Protein AF-0000000065916036 (afdb_homodimer)

pLDDT: mean 93.56, std 9.14, range [24.64, 98.88]

Organism: Allorhizobium ampelinum (strain ATCC BAA-846 / DSM 112012 / S4) (NCBI:txid311402)

Sequence (680 aa):
MPKPHDNDHMPFPVLVGDIGGTNARFWILMDAHAAPKEFANIHTADFPTIDQAIQDCILDKSGFQPRSAILAVAGPIKDDEIPLTNCPWVIRPKAMIADLGFDDVLVVNDFEAQALAAASLGRNDREPIGPLTETSLNSRVILGPGTGLGVGGLLYTHHTWFPVPGEGGHVDIGPRSDRDWQIFPHIERIEGRISGEQILCGRGILHLYNAICAADGIEPVWTDPADVTQHALKGNDPVCVETMTLFVTYLGRIAGDMALVFMARGGVFLSGGISQKIIPLLKSPVFRAAFEDKAPHTEMMKTIPTFVAIHPQAALSGLAAYARTPSSYGVKHEGRRWQRMPKPHDNDHMPFPVLVGDIGGTNARFWILMDAHAAPKEFANIHTADFPTIDQAIQDCILDKSGFQPRSAILAVAGPIKDDEIPLTNCPWVIRPKAMIADLGFDDVLVVNDFEAQALAAASLGRNDREPIGPLTETSLNSRVILGPGTGLGVGGLLYTHHTWFPVPGEGGHVDIGPRSDRDWQIFPHIERIEGRISGEQILCGRGILHLYNAICAADGIEPVWTDPADVTQHALKGNDPVCVETMTLFVTYLGRIAGDMALVFMARGGVFLSGGISQKIIPLLKSPVFRAAFEDKAPHTEMMKTIPTFVAIHPQAALSGLAAYARTPSSYGVKHEGRRWQR

Nearest PDB structures (foldseek):
  1sz2-assembly1_A  TM=9.149E-01  e=1.677E-30  Escherichia coli
  3vpz-assembly1_A-2  TM=8.958E-01  e=1.307E-29  Pseudoalteromonas sp. AS-131
  6vzz-assembly1_A-2  TM=8.179E-01  e=2.034E-19  Balamuthia mandrillaris
  8dtc-assembly1_B  TM=8.285E-01  e=2.688E-18  Acanthamoeba castellanii
  6edi-assembly1_B  TM=7.415E-01  e=2.537E-14  Leishmania braziliensis MHOM/BR/75/M2904

Foldseek 3Di:
DPPPPCLPFFDDQEKEWEDALFKIWIWTRRALPDDTDTWDIDGLVVDQEPLVVCVVGPVVPPPDQGQEYEYAAAADQFALWTQGDNHRYIDRPVCCCVPSVHFKYFYDYNVLLLQLLVVDDDQVQKAWQDDDRAFDQAKEKEWEAEQFIAIWIWGGDPLATEIDHDDLQFAADADDDPLRVLQVVQADADVPTHGNRSQRYFVNLVSSLVSNCVSVVHDDDDDGSVVLLVCLVVVPDVSSVVSVLVNLLSVLQSQLVVCVVRVRLRAYEYEYDVCQSNVVSSNPVNSLVSNLPDPPCSVVSVNHIYIYRRHPCSSSVSVSNCSSPVVRYDDDRVSRMDGD/DPDPPCLPFFDDQEKEWEDALFKIWIWTRRALPDDTDTWDIDGLVVDQEPLVVCVVGPVVPPPDQGQEYEYAAAADQDFQWTQGDNHRYIDRPVCCCVPSVHFKYFYHYNVLLLQLLVVDDDQVQKAWQDDDRAFDQAKEKEWEAEQFIAIWIWGGDPLATEIDHDDLQFAADADDDPLRVLQVVQADADVPTHGNRSQRYFVNLVSRLVSNCVSVVHDDDDDGSVVLLVCLVVVPDVSSVVSVLVNLLSVLQSQLVVCVVRVRLRAYEYEYDVCQSNVVSSNPVNSLVSSLPDPPCSVVSVNHIYIYRRHPCSSSVSVSNCSSPVVRYDDDRVSRMDGD

Secondary structure (DSSP, 8-state):
---------PPSSEEEEEE-SSEEEEEEESSSSSPPEE---EEGGGSSSHHHHHIIIIIHHHSS--SEEEEEESS---SS-EEPTTS--EE-HHHHHHHH--SEEEEEEHHHHHHHHHHH--GGGEEESSS-----SS-EEEEEESSSEEEEEEEEETTEEEEE---GGGSB----SHHHHHHGGGS--BTTB-BGGGTSSHHHHHHHHHHHHHHHT-------HHHHHHHHHHT--HHHHHHHHHHHHHHHHHHHHHHHHHT-TTEEEE-HHHHHHTHHHHTSHHHHHHHH--TTSHHHHTTS-EEEE--TTHHHHHHHHHHH-GGGB----TTTEEE-/---------PPSSEEEEEE-SSEEEEEEESSSSSPPEE---EEGGGSSSHHHHHIIIIIHHHSS--SEEEEEESS---SS-EEPTTS--EE-HHHHHHHH--SEEEEEEHHHHHHHHHHH--GGGEEESSS-----SS-EEEEEESSSEEEEEEEEETTEEEEE---GGGSB----SHHHHHHGGGS--BTTB-BGGGTSSHHHHHHHHHHHHHHHT-------HHHHHHHHHHT--HHHHHHHHHHHHHHHHHHHHHHHHHT-TTEEEE-HHHHHHTHHHHTSHHHHHHHH--TTSHHHHTTS-EEEE--TTHHHHHHHHHHH-GGGB----TTTEEE-

InterPro domains:
  IPR003836 Glucokinase [MF_00524] (13-326)
  IPR003836 Glucokinase [PF02685] (15-324)
  IPR003836 Glucokinase [TIGR00749] (15-318)
  IPR003836 Glucokinase [cd24008] (14-322)
  IPR043129 ATPase, nucleotide binding domain [SSF53067] (13-325)
  IPR050201 Bacterial glucokinase [PTHR47690] (11-325)

Structure (mmCIF, N/CA/C/O backbone):
data_AF-0000000065916036-model_v1
#
loop_
_entity.id
_entity.type
_entity.pdbx_description
1 polymer Glucokinase
#
loop_
_atom_site.group_PDB
_atom_site.id
_atom_site.type_symbol
_atom_site.label_atom_id
_atom_site.label_alt_id
_atom_site.label_comp_id
_atom_site.label_asym_id
_atom_site.label_entity_id
_atom_site.label_seq_id
_atom_site.pdbx_PDB_ins_code
_atom_site.Cartn_x
_atom_site.Cartn_y
_atom_site.Cartn_z
_atom_site.occupancy
_atom_site.B_iso_or_equiv
_atom_site.auth_seq_id
_atom_site.auth_comp_id
_atom_site.auth_asym_id
_atom_site.auth_atom_id
_atom_site.pdbx_PDB_model_num
ATOM 1 N N . MET A 1 1 ? 31.359 4.473 4.465 1 25.22 1 MET A N 1
ATOM 2 C CA . MET A 1 1 ? 30.922 4.359 3.076 1 25.22 1 MET A CA 1
ATOM 3 C C . MET A 1 1 ? 29.734 3.412 2.955 1 25.22 1 MET A C 1
ATOM 5 O O . MET A 1 1 ? 29.766 2.293 3.473 1 25.22 1 MET A O 1
ATOM 9 N N . PRO A 1 2 ? 28.469 3.875 2.838 1 31.33 2 PRO A N 1
ATOM 10 C CA . PRO A 1 2 ? 27.469 2.803 2.785 1 31.33 2 PRO A CA 1
ATOM 11 C C . PRO A 1 2 ? 27.906 1.646 1.883 1 31.33 2 PRO A C 1
ATOM 13 O O . PRO A 1 2 ? 28.484 1.871 0.818 1 31.33 2 PRO A O 1
ATOM 16 N N . LYS A 1 3 ? 28.219 0.564 2.391 1 34.94 3 LYS A N 1
ATOM 17 C CA . LYS A 1 3 ? 28.688 -0.58 1.607 1 34.94 3 LYS A CA 1
ATOM 18 C C . LYS A 1 3 ? 27.781 -0.819 0.402 1 34.94 3 LYS A C 1
ATOM 20 O O . LYS A 1 3 ? 26.547 -0.749 0.516 1 34.94 3 LYS A O 1
ATOM 25 N N . PRO A 1 4 ? 28.188 -0.674 -0.819 1 39.06 4 PRO A N 1
ATOM 26 C CA . PRO A 1 4 ? 27.391 -1.06 -1.98 1 39.06 4 PRO A CA 1
ATOM 27 C C . PRO A 1 4 ? 26.406 -2.195 -1.674 1 39.06 4 PRO A C 1
ATOM 29 O O . PRO A 1 4 ? 26.656 -2.996 -0.769 1 39.06 4 PRO A O 1
ATOM 32 N N . HIS A 1 5 ? 25.125 -2.041 -1.834 1 44.28 5 HIS A N 1
ATOM 33 C CA . HIS A 1 5 ? 24.25 -3.211 -1.729 1 44.28 5 HIS A CA 1
ATOM 34 C C . HIS A 1 5 ? 24.984 -4.477 -2.164 1 44.28 5 HIS A C 1
ATOM 36 O O . HIS A 1 5 ? 25.328 -4.629 -3.338 1 44.28 5 HIS A O 1
ATOM 42 N N . ASP A 1 6 ? 25.844 -4.898 -1.545 1 46.94 6 ASP A N 1
ATOM 43 C CA . ASP A 1 6 ? 26.422 -6.191 -1.915 1 46.94 6 ASP A CA 1
ATOM 44 C C . ASP A 1 6 ? 25.328 -7.156 -2.381 1 46.94 6 ASP A C 1
ATOM 46 O O . ASP A 1 6 ? 24.797 -7.926 -1.581 1 46.94 6 ASP A O 1
ATOM 50 N N . ASN A 1 7 ? 24.328 -6.645 -3.09 1 53.78 7 ASN A N 1
ATOM 51 C CA . ASN A 1 7 ? 23.5 -7.656 -3.73 1 53.78 7 ASN A CA 1
ATOM 52 C C . ASN A 1 7 ? 24.344 -8.75 -4.375 1 53.78 7 ASN A C 1
ATOM 54 O O . ASN A 1 7 ? 24.609 -8.703 -5.574 1 53.78 7 ASN A O 1
ATOM 58 N N . ASP A 1 8 ? 24.938 -9.375 -3.506 1 68 8 ASP A N 1
ATOM 59 C CA . ASP A 1 8 ? 25.906 -10.383 -3.93 1 68 8 ASP A CA 1
ATOM 60 C C . ASP A 1 8 ? 25.219 -11.602 -4.531 1 68 8 ASP A C 1
ATOM 62 O O . ASP A 1 8 ? 24.188 -12.062 -4.008 1 68 8 ASP A O 1
ATOM 66 N N . HIS A 1 9 ? 25.406 -11.883 -5.738 1 85.69 9 HIS A N 1
ATOM 67 C CA . HIS A 1 9 ? 25.016 -13.094 -6.461 1 85.69 9 HIS A CA 1
ATOM 68 C C . HIS A 1 9 ? 25.156 -14.328 -5.578 1 85.69 9 HIS A C 1
ATOM 70 O O . HIS A 1 9 ? 26.125 -14.469 -4.84 1 85.69 9 HIS A O 1
ATOM 76 N N . MET A 1 10 ? 24.047 -14.984 -5.531 1 92.75 10 MET A N 1
ATOM 77 C CA . MET A 1 10 ? 24.125 -16.297 -4.898 1 92.75 10 MET A CA 1
ATOM 78 C C . MET A 1 10 ? 24.844 -17.297 -5.809 1 92.75 10 MET A C 1
ATOM 80 O O . MET A 1 10 ? 24.672 -17.266 -7.027 1 92.75 10 MET A O 1
ATOM 84 N N . PRO A 1 11 ? 25.656 -18.125 -5.207 1 95.19 11 PRO A N 1
ATOM 85 C CA . PRO A 1 11 ? 26.391 -19.078 -6.039 1 95.19 11 PRO A CA 1
ATOM 86 C C . PRO A 1 11 ? 25.469 -20.078 -6.754 1 95.19 11 PRO A C 1
ATOM 88 O O . PRO A 1 11 ? 24.516 -20.578 -6.16 1 95.19 11 PRO A O 1
ATOM 91 N N . PHE A 1 12 ? 25.734 -20.297 -7.961 1 96.31 12 PHE A N 1
ATOM 92 C CA . PHE A 1 12 ? 25.031 -21.312 -8.734 1 96.31 12 PHE A CA 1
ATOM 93 C C . PHE A 1 12 ? 25.672 -22.688 -8.547 1 96.31 12 PHE A C 1
ATOM 95 O O . PHE A 1 12 ? 26.859 -22.781 -8.242 1 96.31 12 PHE A O 1
ATOM 102 N N . PRO A 1 13 ? 25 -23.734 -8.828 1 96.88 13 PRO A N 1
ATOM 103 C CA . PRO A 1 13 ? 23.562 -23.828 -9.141 1 96.88 13 PRO A CA 1
ATOM 104 C C . PRO A 1 13 ? 22.688 -23.391 -7.977 1 96.88 13 PRO A C 1
ATOM 106 O O . PRO A 1 13 ? 23.078 -23.531 -6.816 1 96.88 13 PRO A O 1
ATOM 109 N N . VAL A 1 14 ? 21.5 -22.844 -8.289 1 97.75 14 VAL A N 1
ATOM 110 C CA . VAL A 1 14 ? 20.578 -22.359 -7.277 1 97.75 14 VAL A CA 1
ATOM 111 C C . VAL A 1 14 ? 19.297 -23.188 -7.301 1 97.75 14 VAL A C 1
ATOM 113 O O . VAL A 1 14 ? 18.688 -23.375 -8.359 1 97.75 14 VAL A O 1
ATOM 116 N N . LEU A 1 15 ? 18.953 -23.734 -6.184 1 98 15 LEU A N 1
ATOM 117 C CA . LEU A 1 15 ? 17.641 -24.344 -5.992 1 98 15 LEU A CA 1
ATOM 118 C C . LEU A 1 15 ? 16.609 -23.281 -5.633 1 98 15 LEU A C 1
ATOM 120 O O . LEU A 1 15 ? 16.766 -22.547 -4.648 1 98 15 LEU A O 1
ATOM 124 N N . VAL A 1 16 ? 15.555 -23.109 -6.457 1 97.94 16 VAL A N 1
ATOM 125 C CA . VAL A 1 16 ? 14.445 -22.219 -6.098 1 97.94 16 VAL A CA 1
ATOM 126 C C . VAL A 1 16 ? 13.219 -23.062 -5.758 1 97.94 16 VAL A C 1
ATOM 128 O O . VAL A 1 16 ? 12.938 -24.062 -6.414 1 97.94 16 VAL A O 1
ATOM 131 N N . GLY A 1 17 ? 12.586 -22.688 -4.699 1 97.62 17 GLY A N 1
ATOM 132 C CA . GLY A 1 17 ? 11.438 -23.453 -4.227 1 97.62 17 GLY A CA 1
ATOM 133 C C . GLY A 1 17 ? 10.258 -22.578 -3.848 1 97.62 17 GLY A C 1
ATOM 134 O O . GLY A 1 17 ? 10.43 -21.5 -3.289 1 97.62 17 GLY A O 1
ATOM 135 N N . ASP A 1 18 ? 9.117 -23 -4.23 1 95.81 18 ASP A N 1
ATOM 136 C CA . ASP A 1 18 ? 7.824 -22.453 -3.82 1 95.81 18 ASP A CA 1
ATOM 137 C C . ASP A 1 18 ? 7.059 -23.438 -2.949 1 95.81 18 ASP A C 1
ATOM 139 O O . ASP A 1 18 ? 6.496 -24.422 -3.457 1 95.81 18 ASP A O 1
ATOM 143 N N . ILE A 1 19 ? 7.066 -23.172 -1.655 1 94.56 19 ILE A N 1
ATOM 144 C CA . ILE A 1 19 ? 6.543 -24.125 -0.688 1 94.56 19 ILE A CA 1
ATOM 145 C C . ILE A 1 19 ? 5.215 -23.625 -0.131 1 94.56 19 ILE A C 1
ATOM 147 O O . ILE A 1 19 ? 5.18 -22.656 0.635 1 94.56 19 ILE A O 1
ATOM 151 N N . GLY A 1 20 ? 4.152 -24.266 -0.466 1 87.25 20 GLY A N 1
ATOM 152 C CA . GLY A 1 20 ? 2.83 -23.969 0.055 1 87.25 20 GLY A CA 1
ATOM 153 C C . GLY A 1 20 ? 2.385 -24.922 1.142 1 87.25 20 GLY A C 1
ATOM 154 O O . GLY A 1 20 ? 3.188 -25.703 1.654 1 87.25 20 GLY A O 1
ATOM 155 N N . GLY A 1 21 ? 1.226 -24.844 1.537 1 83 21 GLY A N 1
ATOM 156 C CA . GLY A 1 21 ? 0.685 -25.719 2.557 1 83 21 GLY A CA 1
ATOM 157 C C . GLY A 1 21 ? 0.556 -27.172 2.092 1 83 21 GLY A C 1
ATOM 158 O O . GLY A 1 21 ? 0.798 -28.094 2.861 1 83 21 GLY A O 1
ATOM 159 N N . THR A 1 22 ? 0.234 -27.359 0.822 1 83.38 22 THR A N 1
ATOM 160 C CA . THR A 1 22 ? -0.08 -28.688 0.308 1 83.38 22 THR A CA 1
ATOM 161 C C . THR A 1 22 ? 0.988 -29.156 -0.677 1 83.38 22 THR A C 1
ATOM 163 O O . THR A 1 22 ? 1.284 -30.344 -0.76 1 83.38 22 THR A O 1
ATOM 166 N N . ASN A 1 23 ? 1.45 -28.219 -1.434 1 88.75 23 ASN A N 1
ATOM 167 C CA . ASN A 1 23 ? 2.387 -28.562 -2.5 1 88.75 23 ASN A CA 1
ATOM 168 C C . ASN A 1 23 ? 3.676 -27.75 -2.391 1 88.75 23 ASN A C 1
ATOM 170 O O . ASN A 1 23 ? 3.668 -26.625 -1.892 1 88.75 23 ASN A O 1
ATOM 174 N N . ALA A 1 24 ? 4.664 -28.375 -2.812 1 94.94 24 ALA A N 1
ATOM 175 C CA . ALA A 1 24 ? 5.957 -27.719 -2.967 1 94.94 24 ALA A CA 1
ATOM 176 C C . ALA A 1 24 ? 6.531 -27.953 -4.359 1 94.94 24 ALA A C 1
ATOM 178 O O . ALA A 1 24 ? 6.426 -29.062 -4.898 1 94.94 24 ALA A O 1
ATOM 179 N N . ARG A 1 25 ? 7.027 -26.969 -4.953 1 96.38 25 ARG A N 1
ATOM 180 C CA . ARG A 1 25 ? 7.605 -27.031 -6.293 1 96.38 25 ARG A CA 1
ATOM 181 C C . ARG A 1 25 ? 9.031 -26.5 -6.301 1 96.38 25 ARG A C 1
ATOM 183 O O . ARG A 1 25 ? 9.352 -25.547 -5.578 1 96.38 25 ARG A O 1
ATOM 190 N N . PHE A 1 26 ? 9.812 -27.141 -7.16 1 97.56 26 PHE A N 1
ATOM 191 C CA . PHE A 1 26 ? 11.227 -26.766 -7.152 1 97.56 26 PHE A CA 1
ATOM 192 C C . PHE A 1 26 ? 11.773 -26.703 -8.57 1 97.56 26 PHE A C 1
ATOM 194 O O . PHE A 1 26 ? 11.344 -27.453 -9.445 1 97.56 26 PHE A O 1
ATOM 201 N N . TRP A 1 27 ? 12.688 -25.719 -8.797 1 97.44 27 TRP A N 1
ATOM 202 C CA . TRP A 1 27 ? 13.562 -25.656 -9.961 1 97.44 27 TRP A CA 1
ATOM 203 C C . TRP A 1 27 ? 15.023 -25.578 -9.547 1 97.44 27 TRP A C 1
ATOM 205 O O . TRP A 1 27 ? 15.336 -25.188 -8.422 1 97.44 27 TRP A O 1
ATOM 215 N N . ILE A 1 28 ? 15.898 -26.047 -10.398 1 97.69 28 ILE A N 1
ATOM 216 C CA . ILE A 1 28 ? 17.328 -25.766 -10.258 1 97.69 28 ILE A CA 1
ATOM 217 C C . ILE A 1 28 ? 17.797 -24.922 -11.43 1 97.69 28 ILE A C 1
ATOM 219 O O . ILE A 1 28 ? 17.469 -25.203 -12.586 1 97.69 28 ILE A O 1
ATOM 223 N N . LEU A 1 29 ? 18.422 -23.859 -11.094 1 97.56 29 LEU A N 1
ATOM 224 C CA . LEU A 1 29 ? 19.125 -23.047 -12.078 1 97.56 29 LEU A CA 1
ATOM 225 C C . LEU A 1 29 ? 20.625 -23.359 -12.078 1 97.56 29 LEU A C 1
ATOM 227 O O . LEU A 1 29 ? 21.312 -23.109 -11.086 1 97.56 29 LEU A O 1
ATOM 231 N N . MET A 1 30 ? 21.125 -23.797 -13.211 1 96.69 30 MET A N 1
ATOM 232 C CA . MET A 1 30 ? 22.531 -24.188 -13.281 1 96.69 30 MET A CA 1
ATOM 233 C C . MET A 1 30 ? 23.438 -22.969 -13.336 1 96.69 30 MET A C 1
ATOM 235 O O . MET A 1 30 ? 24.562 -23 -12.82 1 96.69 30 MET A O 1
ATOM 239 N N . ASP A 1 31 ? 23.062 -21.969 -13.977 1 95.44 31 ASP A N 1
ATOM 240 C CA . ASP A 1 31 ? 23.734 -20.672 -14.055 1 95.44 31 ASP A CA 1
ATOM 241 C C . ASP A 1 31 ? 22.75 -19.562 -14.398 1 95.44 31 ASP A C 1
ATOM 243 O O . ASP A 1 31 ? 21.531 -19.781 -14.391 1 95.44 31 ASP A O 1
ATOM 247 N N . ALA A 1 32 ? 23.25 -18.375 -14.625 1 94.44 32 ALA A N 1
ATOM 248 C CA . ALA A 1 32 ? 22.406 -17.203 -14.797 1 94.44 32 ALA A CA 1
ATOM 249 C C . ALA A 1 32 ? 21.672 -17.234 -16.141 1 94.44 32 ALA A C 1
ATOM 251 O O . ALA A 1 32 ? 20.719 -16.484 -16.359 1 94.44 32 ALA A O 1
ATOM 252 N N . HIS A 1 33 ? 22.062 -18.109 -16.984 1 94.38 33 HIS A N 1
ATOM 253 C CA . HIS A 1 33 ? 21.531 -18.078 -18.344 1 94.38 33 HIS A CA 1
ATOM 254 C C . HIS A 1 33 ? 20.812 -19.375 -18.688 1 94.38 33 HIS A C 1
ATOM 256 O O . HIS A 1 33 ? 20.109 -19.453 -19.688 1 94.38 33 HIS A O 1
ATOM 262 N N . ALA A 1 34 ? 20.938 -20.391 -17.828 1 93.56 34 ALA A N 1
ATOM 263 C CA . ALA A 1 34 ? 20.422 -21.719 -18.141 1 93.56 34 ALA A CA 1
ATOM 264 C C . ALA A 1 34 ? 18.906 -21.781 -17.938 1 93.56 34 ALA A C 1
ATOM 266 O O . ALA A 1 34 ? 18.375 -21.109 -17.047 1 93.56 34 ALA A O 1
ATOM 267 N N . ALA A 1 35 ? 18.25 -22.547 -18.781 1 95.38 35 ALA A N 1
ATOM 268 C CA . ALA A 1 35 ? 16.859 -22.891 -18.516 1 95.38 35 ALA A CA 1
ATOM 269 C C . ALA A 1 35 ? 16.719 -23.641 -17.188 1 95.38 35 ALA A C 1
ATOM 271 O O . ALA A 1 35 ? 17.578 -24.469 -16.859 1 95.38 35 ALA A O 1
ATOM 272 N N . PRO A 1 36 ? 15.695 -23.375 -16.547 1 96.06 36 PRO A N 1
ATOM 273 C CA . PRO A 1 36 ? 15.523 -24.078 -15.266 1 96.06 36 PRO A CA 1
ATOM 274 C C . PRO A 1 36 ? 15.266 -25.578 -15.438 1 96.06 36 PRO A C 1
ATOM 276 O O . PRO A 1 36 ? 14.57 -25.969 -16.375 1 96.06 36 PRO A O 1
ATOM 279 N N . LYS A 1 37 ? 15.922 -26.328 -14.656 1 96.12 37 LYS A N 1
ATOM 280 C CA . LYS A 1 37 ? 15.523 -27.734 -14.516 1 96.12 37 LYS A CA 1
ATOM 281 C C . LYS A 1 37 ? 14.32 -27.875 -13.586 1 96.12 37 LYS A C 1
ATOM 283 O O . LYS A 1 37 ? 14.398 -27.531 -12.406 1 96.12 37 LYS A O 1
ATOM 288 N N . GLU A 1 38 ? 13.273 -28.406 -14.102 1 95.44 38 GLU A N 1
ATOM 289 C CA . GLU A 1 38 ? 12.031 -28.516 -13.344 1 95.44 38 GLU A CA 1
ATOM 290 C C . GLU A 1 38 ? 11.883 -29.891 -12.711 1 95.44 38 GLU A C 1
ATOM 292 O O . GLU A 1 38 ? 12.414 -30.875 -13.227 1 95.44 38 GLU A O 1
ATOM 297 N N . PHE A 1 39 ? 11.211 -29.938 -11.648 1 96.12 39 PHE A N 1
ATOM 298 C CA . PHE A 1 39 ? 10.945 -31.188 -10.938 1 96.12 39 PHE A CA 1
ATOM 299 C C . PHE A 1 39 ? 9.445 -31.375 -10.734 1 96.12 39 PHE A C 1
ATOM 301 O O . PHE A 1 39 ? 8.664 -30.438 -10.883 1 96.12 39 PHE A O 1
ATOM 308 N N . ALA A 1 40 ? 9.102 -32.562 -10.453 1 94.5 40 ALA A N 1
ATOM 309 C CA . ALA A 1 40 ? 7.695 -32.875 -10.203 1 94.5 40 ALA A CA 1
ATOM 310 C C . ALA A 1 40 ? 7.199 -32.219 -8.93 1 94.5 40 ALA A C 1
ATOM 312 O O . ALA A 1 40 ? 7.973 -31.984 -8 1 94.5 40 ALA A O 1
ATOM 313 N N . ASN A 1 41 ? 5.973 -31.875 -8.961 1 95.19 41 ASN A N 1
ATOM 314 C CA . ASN A 1 41 ? 5.305 -31.344 -7.777 1 95.19 41 ASN A CA 1
ATOM 315 C C . ASN A 1 41 ? 5.41 -32.312 -6.602 1 95.19 41 ASN A C 1
ATOM 317 O O . ASN A 1 41 ? 5.273 -33.531 -6.773 1 95.19 41 ASN A O 1
ATOM 321 N N . ILE A 1 42 ? 5.684 -31.781 -5.465 1 95.69 42 ILE A N 1
ATOM 322 C CA . ILE A 1 42 ? 5.805 -32.594 -4.254 1 95.69 42 ILE A CA 1
ATOM 323 C C . ILE A 1 42 ? 4.613 -32.312 -3.336 1 95.69 42 ILE A C 1
ATOM 325 O O . ILE A 1 42 ? 4.289 -31.172 -3.051 1 95.69 42 ILE A O 1
ATOM 329 N N . HIS A 1 43 ? 4.023 -33.375 -2.904 1 94.75 43 HIS A N 1
ATOM 330 C CA . HIS A 1 43 ? 3.02 -33.219 -1.854 1 94.75 43 HIS A CA 1
ATOM 331 C C . HIS A 1 43 ? 3.67 -33.156 -0.478 1 94.75 43 HIS A C 1
ATOM 333 O O . HIS A 1 43 ? 4.344 -34.094 -0.05 1 94.75 43 HIS A O 1
ATOM 339 N N . THR A 1 44 ? 3.469 -32.094 0.188 1 93.75 44 THR A N 1
ATOM 340 C CA . THR A 1 44 ? 4.168 -31.828 1.443 1 93.75 44 THR A CA 1
ATOM 341 C C . THR A 1 44 ? 3.854 -32.906 2.469 1 93.75 44 THR A C 1
ATOM 343 O O . THR A 1 44 ? 4.715 -33.281 3.27 1 93.75 44 THR A O 1
ATOM 346 N N . ALA A 1 45 ? 2.662 -33.469 2.402 1 92.44 45 ALA A N 1
ATOM 347 C CA . ALA A 1 45 ? 2.217 -34.469 3.359 1 92.44 45 ALA A CA 1
ATOM 348 C C . ALA A 1 45 ? 2.986 -35.781 3.176 1 92.44 45 ALA A C 1
ATOM 350 O O . ALA A 1 45 ? 3 -36.625 4.07 1 92.44 45 ALA A O 1
ATOM 351 N N . ASP A 1 46 ? 3.568 -35.969 2.09 1 95.62 46 ASP A N 1
ATOM 352 C CA . ASP A 1 46 ? 4.246 -37.219 1.772 1 95.62 46 ASP A CA 1
ATOM 353 C C . ASP A 1 46 ? 5.609 -37.312 2.455 1 95.62 46 ASP A C 1
ATOM 355 O O . ASP A 1 46 ? 6.238 -38.344 2.477 1 95.62 46 ASP A O 1
ATOM 359 N N . PHE A 1 47 ? 6.062 -36.219 3.033 1 96.94 47 PHE A N 1
ATOM 360 C CA . PHE A 1 47 ? 7.371 -36.188 3.672 1 96.94 47 PHE A CA 1
ATOM 361 C C . PHE A 1 47 ? 7.277 -35.562 5.055 1 96.94 47 PHE A C 1
ATOM 363 O O . PHE A 1 47 ? 6.559 -34.562 5.242 1 96.94 47 PHE A O 1
ATOM 370 N N . PRO A 1 48 ? 7.961 -36.062 5.973 1 95.75 48 PRO A N 1
ATOM 371 C CA . PRO A 1 48 ? 7.918 -35.5 7.316 1 95.75 48 PRO A CA 1
ATOM 372 C C . PRO A 1 48 ? 8.586 -34.125 7.387 1 95.75 48 PRO A C 1
ATOM 374 O O . PRO A 1 48 ? 8.211 -33.281 8.227 1 95.75 48 PRO A O 1
ATOM 377 N N . THR A 1 49 ? 9.578 -33.969 6.578 1 95.94 49 THR A N 1
ATOM 378 C CA . THR A 1 49 ? 10.297 -32.688 6.598 1 95.94 49 THR A CA 1
ATOM 379 C C . THR A 1 49 ? 10.617 -32.219 5.18 1 95.94 49 THR A C 1
ATOM 381 O O . THR A 1 49 ? 10.664 -33.031 4.254 1 95.94 49 THR A O 1
ATOM 384 N N . ILE A 1 50 ? 10.859 -30.922 5.09 1 96.06 50 ILE A N 1
ATOM 385 C CA . ILE A 1 50 ? 11.25 -30.344 3.803 1 96.06 50 ILE A CA 1
ATOM 386 C C . ILE A 1 50 ? 12.625 -30.875 3.406 1 96.06 50 ILE A C 1
ATOM 388 O O . ILE A 1 50 ? 12.898 -31.094 2.223 1 96.06 50 ILE A O 1
ATOM 392 N N . ASP A 1 51 ? 13.547 -31.094 4.32 1 96.38 51 ASP A N 1
ATOM 393 C CA . ASP A 1 51 ? 14.883 -31.609 4.039 1 96.38 51 ASP A CA 1
ATOM 394 C C . ASP A 1 51 ? 14.82 -32.969 3.346 1 96.38 51 ASP A C 1
ATOM 396 O O . ASP A 1 51 ? 15.523 -33.188 2.354 1 96.38 51 ASP A O 1
ATOM 400 N N . GLN A 1 52 ? 14.031 -33.75 3.898 1 96.5 52 GLN A N 1
ATOM 401 C CA . GLN A 1 52 ? 13.883 -35.094 3.309 1 96.5 52 GLN A CA 1
ATOM 402 C C . GLN A 1 52 ? 13.281 -35 1.907 1 96.5 52 GLN A C 1
ATOM 404 O O . GLN A 1 52 ? 13.688 -35.75 1.007 1 96.5 52 GLN A O 1
ATOM 409 N N . ALA A 1 53 ? 12.289 -34.125 1.772 1 96.75 53 ALA A N 1
ATOM 410 C CA . ALA A 1 53 ? 11.672 -33.938 0.461 1 96.75 53 ALA A CA 1
ATOM 411 C C . ALA A 1 53 ? 12.695 -33.469 -0.567 1 96.75 53 ALA A C 1
ATOM 413 O O . ALA A 1 53 ? 12.75 -34 -1.682 1 96.75 53 ALA A O 1
ATOM 414 N N . ILE A 1 54 ? 13.477 -32.5 -0.179 1 96.62 54 ILE A N 1
ATOM 415 C CA . ILE A 1 54 ? 14.492 -31.953 -1.079 1 96.62 54 ILE A CA 1
ATOM 416 C C . ILE A 1 54 ? 15.523 -33.031 -1.405 1 96.62 54 ILE A C 1
ATOM 418 O O . ILE A 1 54 ? 15.898 -33.219 -2.566 1 96.62 54 ILE A O 1
ATOM 422 N N . GLN A 1 55 ? 15.969 -33.781 -0.399 1 95.69 55 GLN A N 1
ATOM 423 C CA . GLN A 1 55 ? 16.953 -34.844 -0.604 1 95.69 55 GLN A CA 1
ATOM 424 C C . GLN A 1 55 ? 16.422 -35.875 -1.581 1 95.69 55 GLN A C 1
ATOM 426 O O . GLN A 1 55 ? 17.062 -36.156 -2.604 1 95.69 55 GLN A O 1
ATOM 431 N N . ASP A 1 56 ? 15.25 -36.375 -1.328 1 96.12 56 ASP A N 1
ATOM 432 C CA . ASP A 1 56 ? 14.703 -37.5 -2.047 1 96.12 56 ASP A CA 1
ATOM 433 C C . ASP A 1 56 ? 14.242 -37.094 -3.445 1 96.12 56 ASP A C 1
ATOM 435 O O . ASP A 1 56 ? 14.414 -37.875 -4.402 1 96.12 56 ASP A O 1
ATOM 439 N N . CYS A 1 57 ? 13.648 -35.938 -3.506 1 96.12 57 CYS A N 1
ATOM 440 C CA . CYS A 1 57 ? 12.938 -35.594 -4.734 1 96.12 57 CYS A CA 1
ATOM 441 C C . CYS A 1 57 ? 13.781 -34.719 -5.633 1 96.12 57 CYS A C 1
ATOM 443 O O . CYS A 1 57 ? 13.5 -34.594 -6.828 1 96.12 57 CYS A O 1
ATOM 445 N N . ILE A 1 58 ? 14.773 -34.094 -5.137 1 95.75 58 ILE A N 1
ATOM 446 C CA . ILE A 1 58 ? 15.523 -33.125 -5.93 1 95.75 58 ILE A CA 1
ATOM 447 C C . ILE A 1 58 ? 16.984 -33.562 -6.035 1 95.75 58 ILE A C 1
ATOM 449 O O . ILE A 1 58 ? 17.469 -33.875 -7.125 1 95.75 58 ILE A O 1
ATOM 453 N N . LEU A 1 59 ? 17.688 -33.656 -4.883 1 94.44 59 LEU A N 1
ATOM 454 C CA . LEU A 1 59 ? 19.125 -33.906 -4.883 1 94.44 59 LEU A CA 1
ATOM 455 C C . LEU A 1 59 ? 19.438 -35.281 -5.43 1 94.44 59 LEU A C 1
ATOM 457 O O . LEU A 1 59 ? 20.344 -35.438 -6.254 1 94.44 59 LEU A O 1
ATOM 461 N N . ASP A 1 60 ? 18.688 -36.188 -5.008 1 93.31 60 ASP A N 1
ATOM 462 C CA . ASP A 1 60 ? 18.938 -37.562 -5.43 1 93.31 60 ASP A CA 1
ATOM 463 C C . ASP A 1 60 ? 18.594 -37.75 -6.902 1 93.31 60 ASP A C 1
ATOM 465 O O . ASP A 1 60 ? 19.016 -38.719 -7.523 1 93.31 60 ASP A O 1
ATOM 469 N N . LYS A 1 61 ? 17.828 -36.812 -7.43 1 90.19 61 LYS A N 1
ATOM 470 C CA . LYS A 1 61 ? 17.344 -37 -8.797 1 90.19 61 LYS A CA 1
ATOM 471 C C . LYS A 1 61 ? 18.047 -36.031 -9.758 1 90.19 61 LYS A C 1
ATOM 473 O O . LYS A 1 61 ? 17.906 -36.156 -10.969 1 90.19 61 LYS A O 1
ATOM 478 N N . SER A 1 62 ? 18.688 -35 -9.367 1 85.44 62 SER A N 1
ATOM 479 C CA . SER A 1 62 ? 19.203 -33.906 -10.195 1 85.44 62 SER A CA 1
ATOM 480 C C . SER A 1 62 ? 20.562 -34.281 -10.797 1 85.44 62 SER A C 1
ATOM 482 O O . SER A 1 62 ? 20.859 -33.875 -11.93 1 85.44 62 SER A O 1
ATOM 484 N N . GLY A 1 63 ? 21.422 -35.062 -10.25 1 84.69 63 GLY A N 1
ATOM 485 C CA . GLY A 1 63 ? 22.797 -35.312 -10.695 1 84.69 63 GLY A CA 1
ATOM 486 C C . GLY A 1 63 ? 23.75 -34.188 -10.367 1 84.69 63 GLY A C 1
ATOM 487 O O . GLY A 1 63 ? 24.938 -34.25 -10.68 1 84.69 63 GLY A O 1
ATOM 488 N N . PHE A 1 64 ? 23.25 -33.062 -9.914 1 87.31 64 PHE A N 1
ATOM 489 C CA . PHE A 1 64 ? 24.094 -31.953 -9.484 1 87.31 64 PHE A CA 1
ATOM 490 C C . PHE A 1 64 ? 23.703 -31.484 -8.094 1 87.31 64 PHE A C 1
ATOM 492 O O . PHE A 1 64 ? 22.562 -31.703 -7.652 1 87.31 64 PHE A O 1
ATOM 499 N N . GLN A 1 65 ? 24.672 -30.906 -7.438 1 92.19 65 GLN A N 1
ATOM 500 C CA . GLN A 1 65 ? 24.469 -30.359 -6.098 1 92.19 65 GLN A CA 1
ATOM 501 C C . GLN A 1 65 ? 24.328 -28.844 -6.137 1 92.19 65 GLN A C 1
ATOM 503 O O . GLN A 1 65 ? 25.281 -28.125 -6.406 1 92.19 65 GLN A O 1
ATOM 508 N N . PRO A 1 66 ? 23.062 -28.375 -5.828 1 96.19 66 PRO A N 1
ATOM 509 C CA . PRO A 1 66 ? 22.953 -26.906 -5.734 1 96.19 66 PRO A CA 1
ATOM 510 C C . PRO A 1 66 ? 23.844 -26.328 -4.637 1 96.19 66 PRO A C 1
ATOM 512 O O . PRO A 1 66 ? 24.016 -26.938 -3.588 1 96.19 66 PRO A O 1
ATOM 515 N N . ARG A 1 67 ? 24.328 -25.125 -4.875 1 96.62 67 ARG A N 1
ATOM 516 C CA . ARG A 1 67 ? 25.156 -24.422 -3.896 1 96.62 67 ARG A CA 1
ATOM 517 C C . ARG A 1 67 ? 24.312 -23.484 -3.043 1 96.62 67 ARG A C 1
ATOM 519 O O . ARG A 1 67 ? 24.672 -23.188 -1.898 1 96.62 67 ARG A O 1
ATOM 526 N N . SER A 1 68 ? 23.25 -23 -3.611 1 97.69 68 SER A N 1
ATOM 527 C CA . SER A 1 68 ? 22.375 -22.047 -2.912 1 97.69 68 SER A CA 1
ATOM 528 C C . SER A 1 68 ? 20.906 -22.453 -3.041 1 97.69 68 SER A C 1
ATOM 530 O O . SER A 1 68 ? 20.562 -23.25 -3.9 1 97.69 68 SER A O 1
ATOM 532 N N . ALA A 1 69 ? 20.109 -21.922 -2.152 1 97.88 69 ALA A N 1
ATOM 533 C CA . ALA A 1 69 ? 18.672 -22.125 -2.217 1 97.88 69 ALA A CA 1
ATOM 534 C C . ALA A 1 69 ? 17.906 -20.844 -1.939 1 97.88 69 ALA A C 1
ATOM 536 O O . ALA A 1 69 ? 18.297 -20.062 -1.069 1 97.88 69 ALA A O 1
ATOM 537 N N . ILE A 1 70 ? 16.922 -20.562 -2.715 1 97.69 70 ILE A N 1
ATOM 538 C CA . ILE A 1 70 ? 15.938 -19.516 -2.459 1 97.69 70 ILE A CA 1
ATOM 539 C C . ILE A 1 70 ? 14.555 -20.141 -2.291 1 97.69 70 ILE A C 1
ATOM 541 O O . ILE A 1 70 ? 14 -20.719 -3.236 1 97.69 70 ILE A O 1
ATOM 545 N N . LEU A 1 71 ? 14 -20 -1.141 1 97.12 71 LEU A N 1
ATOM 546 C CA . LEU A 1 71 ? 12.758 -20.688 -0.819 1 97.12 71 LEU A CA 1
ATOM 547 C C . LEU A 1 71 ? 11.648 -19.688 -0.485 1 97.12 71 LEU A C 1
ATOM 549 O O . LEU A 1 71 ? 11.797 -18.875 0.432 1 97.12 71 LEU A O 1
ATOM 553 N N . ALA A 1 72 ? 10.594 -19.688 -1.26 1 96 72 ALA A N 1
ATOM 554 C CA . ALA A 1 72 ? 9.375 -18.953 -0.926 1 96 72 ALA A CA 1
ATOM 555 C C . ALA A 1 72 ? 8.461 -19.781 -0.023 1 96 72 ALA A C 1
ATOM 557 O O . ALA A 1 72 ? 8.109 -20.906 -0.355 1 96 72 ALA A O 1
ATOM 558 N N . VAL A 1 73 ? 8.094 -19.203 1.084 1 92.56 73 VAL A N 1
ATOM 559 C CA . VAL A 1 73 ? 7.348 -20.016 2.051 1 92.56 73 VAL A CA 1
ATOM 560 C C . VAL A 1 73 ? 6.105 -19.25 2.506 1 92.56 73 VAL A C 1
ATOM 562 O O . VAL A 1 73 ? 6.109 -18.016 2.557 1 92.56 73 VAL A O 1
ATOM 565 N N . ALA A 1 74 ? 5.09 -20.078 2.84 1 82.94 74 ALA A N 1
ATOM 566 C CA . ALA A 1 74 ? 3.879 -19.531 3.439 1 82.94 74 ALA A CA 1
ATOM 567 C C . ALA A 1 74 ? 4.062 -19.297 4.938 1 82.94 74 ALA A C 1
ATOM 569 O O . ALA A 1 74 ? 4.477 -20.203 5.664 1 82.94 74 ALA A O 1
ATOM 570 N N . GLY A 1 75 ? 4.039 -18.047 5.379 1 75.56 75 GLY A N 1
ATOM 571 C CA . GLY A 1 75 ? 4.16 -17.781 6.805 1 75.56 75 GLY A CA 1
ATOM 572 C C . GLY A 1 75 ? 5.176 -16.703 7.125 1 75.56 75 GLY A C 1
ATOM 573 O O . GLY A 1 75 ? 5.922 -16.266 6.246 1 75.56 75 GLY A O 1
ATOM 574 N N . PRO A 1 76 ? 5.207 -16.312 8.359 1 75.06 76 PRO A N 1
ATOM 575 C CA . PRO A 1 76 ? 6.145 -15.281 8.805 1 75.06 76 PRO A CA 1
ATOM 576 C C . PRO A 1 76 ? 7.582 -15.797 8.906 1 75.06 76 PRO A C 1
ATOM 578 O O . PRO A 1 76 ? 7.809 -16.938 9.305 1 75.06 76 PRO A O 1
ATOM 581 N N . ILE A 1 77 ? 8.5 -14.945 8.461 1 82.81 77 ILE A N 1
ATOM 582 C CA . ILE A 1 77 ? 9.914 -15.273 8.562 1 82.81 77 ILE A CA 1
ATOM 583 C C . ILE A 1 77 ? 10.508 -14.617 9.805 1 82.81 77 ILE A C 1
ATOM 585 O O . ILE A 1 77 ? 10.719 -13.398 9.828 1 82.81 77 ILE A O 1
ATOM 589 N N . LYS A 1 78 ? 10.781 -15.086 10.93 1 73.75 78 LYS A N 1
ATOM 590 C CA . LYS A 1 78 ? 11.188 -14.438 12.172 1 73.75 78 LYS A CA 1
ATOM 591 C C . LYS A 1 78 ? 12.57 -14.922 12.617 1 73.75 78 LYS A C 1
ATOM 593 O O . LYS A 1 78 ? 13.383 -14.125 13.094 1 73.75 78 LYS A O 1
ATOM 598 N N . ASP A 1 79 ? 12.781 -16.203 12.617 1 79.81 79 ASP A N 1
ATOM 599 C CA . ASP A 1 79 ? 13.961 -16.781 13.25 1 79.81 79 ASP A CA 1
ATOM 600 C C . ASP A 1 79 ? 14.562 -17.875 12.375 1 79.81 79 ASP A C 1
ATOM 602 O O . ASP A 1 79 ? 14.336 -17.906 11.164 1 79.81 79 ASP A O 1
ATOM 606 N N . ASP A 1 80 ? 15.523 -18.484 13.086 1 89.38 80 ASP A N 1
ATOM 607 C CA . ASP A 1 80 ? 16.234 -19.562 12.406 1 89.38 80 ASP A CA 1
ATOM 608 C C . ASP A 1 80 ? 15.32 -20.766 12.188 1 89.38 80 ASP A C 1
ATOM 610 O O . ASP A 1 80 ? 15.703 -21.719 11.516 1 89.38 80 ASP A O 1
ATOM 614 N N . GLU A 1 81 ? 14.203 -20.672 12.75 1 91.19 81 GLU A N 1
ATOM 615 C CA . GLU A 1 81 ? 13.164 -21.672 12.531 1 91.19 81 GLU A CA 1
ATOM 616 C C . GLU A 1 81 ? 11.875 -21.047 12.016 1 91.19 81 GLU A C 1
ATOM 618 O O . GLU A 1 81 ? 11.281 -20.203 12.688 1 91.19 81 GLU A O 1
ATOM 623 N N . ILE A 1 82 ? 11.445 -21.5 10.875 1 91.62 82 ILE A N 1
ATOM 624 C CA . ILE A 1 82 ? 10.312 -20.875 10.188 1 91.62 82 ILE A CA 1
ATOM 625 C C . ILE A 1 82 ? 9.203 -21.906 9.984 1 91.62 82 ILE A C 1
ATOM 627 O O . ILE A 1 82 ? 9.195 -22.625 8.984 1 91.62 82 ILE A O 1
ATOM 631 N N . PRO A 1 83 ? 8.289 -21.953 10.945 1 90.31 83 PRO A N 1
ATOM 632 C CA . PRO A 1 83 ? 7.145 -22.828 10.727 1 90.31 83 PRO A CA 1
ATOM 633 C C . PRO A 1 83 ? 6.254 -22.375 9.57 1 90.31 83 PRO A C 1
ATOM 635 O O . PRO A 1 83 ? 6.016 -21.172 9.414 1 90.31 83 PRO A O 1
ATOM 638 N N . LEU A 1 84 ? 5.84 -23.25 8.75 1 88.19 84 LEU A N 1
ATOM 639 C CA . LEU A 1 84 ? 4.969 -22.938 7.625 1 88.19 84 LEU A CA 1
ATOM 640 C C . LEU A 1 84 ? 3.508 -22.906 8.055 1 88.19 84 LEU A C 1
ATOM 642 O O . LEU A 1 84 ? 3.121 -23.609 8.992 1 88.19 84 LEU A O 1
ATOM 646 N N . THR A 1 85 ? 2.775 -22.078 7.375 1 79.31 85 THR A N 1
ATOM 647 C CA . THR A 1 85 ? 1.334 -22.047 7.598 1 79.31 85 THR A CA 1
ATOM 648 C C . THR A 1 85 ? 0.65 -23.203 6.883 1 79.31 85 THR A C 1
ATOM 650 O O . THR A 1 85 ? 0.993 -23.531 5.746 1 79.31 85 THR A O 1
ATOM 653 N N . ASN A 1 86 ? -0.234 -23.984 7.547 1 75.56 86 ASN A N 1
ATOM 654 C CA . ASN A 1 86 ? -1.043 -25.078 7.012 1 75.56 86 ASN A CA 1
ATOM 655 C C . ASN A 1 86 ? -0.174 -26.234 6.547 1 75.56 86 ASN A C 1
ATOM 657 O O . ASN A 1 86 ? -0.571 -27 5.66 1 75.56 86 ASN A O 1
ATOM 661 N N . CYS A 1 87 ? 1.029 -26.219 6.863 1 83.38 87 CYS A N 1
ATOM 662 C CA . CYS A 1 87 ? 2.014 -27.266 6.57 1 83.38 87 CYS A CA 1
ATOM 663 C C . CYS A 1 87 ? 2.848 -27.578 7.801 1 83.38 87 CYS A C 1
ATOM 665 O O . CYS A 1 87 ? 3.234 -26.688 8.547 1 83.38 87 CYS A O 1
ATOM 667 N N . PRO A 1 88 ? 3.055 -28.844 8.078 1 87.44 88 PRO A N 1
ATOM 668 C CA . PRO A 1 88 ? 3.816 -29.188 9.281 1 87.44 88 PRO A CA 1
ATOM 669 C C . PRO A 1 88 ? 5.312 -28.922 9.133 1 87.44 88 PRO A C 1
ATOM 671 O O . PRO A 1 88 ? 6.055 -29 10.109 1 87.44 88 PRO A O 1
ATOM 674 N N . TRP A 1 89 ? 5.762 -28.641 7.996 1 94.38 89 TRP A N 1
ATOM 675 C CA . TRP A 1 89 ? 7.188 -28.422 7.762 1 94.38 89 TRP A CA 1
ATOM 676 C C . TRP A 1 89 ? 7.691 -27.203 8.516 1 94.38 89 TRP A C 1
ATOM 678 O O . TRP A 1 89 ? 6.961 -26.219 8.672 1 94.38 89 TRP A O 1
ATOM 688 N N . VAL A 1 90 ? 8.859 -27.328 9.031 1 94.19 90 VAL A N 1
ATOM 689 C CA . VAL A 1 90 ? 9.625 -26.219 9.602 1 94.19 90 VAL A CA 1
ATOM 690 C C . VAL A 1 90 ? 10.906 -26.016 8.805 1 94.19 90 VAL A C 1
ATOM 692 O O . VAL A 1 90 ? 11.719 -26.938 8.664 1 94.19 90 VAL A O 1
ATOM 695 N N . ILE A 1 91 ? 11.078 -24.859 8.266 1 94.94 91 ILE A N 1
ATOM 696 C CA . ILE A 1 91 ? 12.305 -24.531 7.531 1 94.94 91 ILE A CA 1
ATOM 697 C C . ILE A 1 91 ? 13.398 -24.125 8.508 1 94.94 91 ILE A C 1
ATOM 699 O O . ILE A 1 91 ? 13.211 -23.203 9.312 1 94.94 91 ILE A O 1
ATOM 703 N N . ARG A 1 92 ? 14.484 -24.797 8.508 1 95.5 92 ARG A N 1
ATOM 704 C CA . ARG A 1 92 ? 15.672 -24.516 9.305 1 95.5 92 ARG A CA 1
ATOM 705 C C . ARG A 1 92 ? 16.891 -24.297 8.422 1 95.5 92 ARG A C 1
ATOM 707 O O . ARG A 1 92 ? 17.641 -25.234 8.133 1 95.5 92 ARG A O 1
ATOM 714 N N . PRO A 1 93 ? 17.078 -23.016 8.039 1 95.81 93 PRO A N 1
ATOM 715 C CA . PRO A 1 93 ? 18.109 -22.734 7.035 1 95.81 93 PRO A CA 1
ATOM 716 C C . PRO A 1 93 ? 19.5 -23.188 7.473 1 95.81 93 PRO A C 1
ATOM 718 O O . PRO A 1 93 ? 20.266 -23.703 6.652 1 95.81 93 PRO A O 1
ATOM 721 N N . LYS A 1 94 ? 19.844 -23.094 8.703 1 95.81 94 LYS A N 1
ATOM 722 C CA . LYS A 1 94 ? 21.141 -23.531 9.195 1 95.81 94 LYS A CA 1
ATOM 723 C C . LYS A 1 94 ? 21.297 -25.047 9.07 1 95.81 94 LYS A C 1
ATOM 725 O O . LYS A 1 94 ? 22.359 -25.531 8.719 1 95.81 94 LYS A O 1
ATOM 730 N N . ALA A 1 95 ? 20.234 -25.688 9.414 1 94.81 95 ALA A N 1
ATOM 731 C CA . ALA A 1 95 ? 20.234 -27.141 9.25 1 94.81 95 ALA A CA 1
ATOM 732 C C . ALA A 1 95 ? 20.375 -27.516 7.781 1 94.81 95 ALA A C 1
ATOM 734 O O . ALA A 1 95 ? 21.062 -28.484 7.445 1 94.81 95 ALA A O 1
ATOM 735 N N . MET A 1 96 ? 19.672 -26.812 6.938 1 94.88 96 MET A N 1
ATOM 736 C CA . MET A 1 96 ? 19.75 -27.062 5.504 1 94.88 96 MET A CA 1
ATOM 737 C C . MET A 1 96 ? 21.172 -26.906 4.992 1 94.88 96 MET A C 1
ATOM 739 O O . MET A 1 96 ? 21.641 -27.703 4.176 1 94.88 96 MET A O 1
ATOM 743 N N . ILE A 1 97 ? 21.828 -25.906 5.43 1 95.88 97 ILE A N 1
ATOM 744 C CA . ILE A 1 97 ? 23.219 -25.656 5.039 1 95.88 97 ILE A CA 1
ATOM 745 C C . ILE A 1 97 ? 24.094 -26.812 5.516 1 95.88 97 ILE A C 1
ATOM 747 O O . ILE A 1 97 ? 24.906 -27.344 4.746 1 95.88 97 ILE A O 1
ATOM 751 N N . ALA A 1 98 ? 23.922 -27.219 6.742 1 95.38 98 ALA A N 1
ATOM 752 C CA . ALA A 1 98 ? 24.75 -28.25 7.348 1 95.38 98 ALA A CA 1
ATOM 753 C C . ALA A 1 98 ? 24.453 -29.609 6.73 1 95.38 98 ALA A C 1
ATOM 755 O O . ALA A 1 98 ? 25.375 -30.391 6.449 1 95.38 98 ALA A O 1
ATOM 756 N N . ASP A 1 99 ? 23.219 -29.875 6.453 1 94.31 99 ASP A N 1
ATOM 757 C CA . ASP A 1 99 ? 22.797 -31.234 6.141 1 94.31 99 ASP A CA 1
ATOM 758 C C . ASP A 1 99 ? 22.688 -31.438 4.633 1 94.31 99 ASP A C 1
ATOM 760 O O . ASP A 1 99 ? 22.891 -32.562 4.137 1 94.31 99 ASP A O 1
ATOM 764 N N . LEU A 1 100 ? 22.266 -30.438 3.932 1 94.81 100 LEU A N 1
ATOM 765 C CA . LEU A 1 100 ? 22.016 -30.594 2.504 1 94.81 100 LEU A CA 1
ATOM 766 C C . LEU A 1 100 ? 23.156 -30 1.683 1 94.81 100 LEU A C 1
ATOM 768 O O . LEU A 1 100 ? 23.172 -30.125 0.456 1 94.81 100 LEU A O 1
ATOM 772 N N . GLY A 1 101 ? 24.047 -29.328 2.389 1 92.69 101 GLY A N 1
ATOM 773 C CA . GLY A 1 101 ? 25.266 -28.891 1.736 1 92.69 101 GLY A CA 1
ATOM 774 C C . GLY A 1 101 ? 25.141 -27.562 1.029 1 92.69 101 GLY A C 1
ATOM 775 O O . GLY A 1 101 ? 25.906 -27.25 0.118 1 92.69 101 GLY A O 1
ATOM 776 N N . PHE A 1 102 ? 24.156 -26.781 1.302 1 95.69 102 PHE A N 1
ATOM 777 C CA . PHE A 1 102 ? 24.016 -25.453 0.718 1 95.69 102 PHE A CA 1
ATOM 778 C C . PHE A 1 102 ? 25.062 -24.5 1.29 1 95.69 102 PHE A C 1
ATOM 780 O O . PHE A 1 102 ? 25.469 -24.641 2.447 1 95.69 102 PHE A O 1
ATOM 787 N N . ASP A 1 103 ? 25.516 -23.531 0.477 1 96.12 103 ASP A N 1
ATOM 788 C CA . ASP A 1 103 ? 26.391 -22.453 0.937 1 96.12 103 ASP A CA 1
ATOM 789 C C . ASP A 1 103 ? 25.594 -21.234 1.364 1 96.12 103 ASP A C 1
ATOM 791 O O . ASP A 1 103 ? 26.047 -20.438 2.186 1 96.12 103 ASP A O 1
ATOM 795 N N . ASP A 1 104 ? 24.5 -21.094 0.771 1 96.69 104 ASP A N 1
ATOM 796 C CA . ASP A 1 104 ? 23.703 -19.891 0.88 1 96.69 104 ASP A CA 1
ATOM 797 C C . ASP A 1 104 ? 22.203 -20.188 0.781 1 96.69 104 ASP A C 1
ATOM 799 O O . ASP A 1 104 ? 21.766 -20.828 -0.179 1 96.69 104 ASP A O 1
ATOM 803 N N . VAL A 1 105 ? 21.453 -19.812 1.852 1 97.06 105 VAL A N 1
ATOM 804 C CA . VAL A 1 105 ? 20.016 -20.062 1.848 1 97.06 105 VAL A CA 1
ATOM 805 C C . VAL A 1 105 ? 19.266 -18.75 2.094 1 97.06 105 VAL A C 1
ATOM 807 O O . VAL A 1 105 ? 19.516 -18.062 3.088 1 97.06 105 VAL A O 1
ATOM 810 N N . LEU A 1 106 ? 18.406 -18.359 1.169 1 96.31 106 LEU A N 1
ATOM 811 C CA . LEU A 1 106 ? 17.531 -17.203 1.3 1 96.31 106 LEU A CA 1
ATOM 812 C C . LEU A 1 106 ? 16.062 -17.641 1.378 1 96.31 106 LEU A C 1
ATOM 814 O O . LEU A 1 106 ? 15.617 -18.453 0.573 1 96.31 106 LEU A O 1
ATOM 818 N N . VAL A 1 107 ? 15.391 -17.203 2.379 1 95.56 107 VAL A N 1
ATOM 819 C CA . VAL A 1 107 ? 13.969 -17.484 2.521 1 95.56 107 VAL A CA 1
ATOM 820 C C . VAL A 1 107 ? 13.164 -16.203 2.297 1 95.56 107 VAL A C 1
ATOM 822 O O . VAL A 1 107 ? 13.5 -15.148 2.84 1 95.56 107 VAL A O 1
ATOM 825 N N . VAL A 1 108 ? 12.164 -16.297 1.442 1 93.12 108 VAL A N 1
ATOM 826 C CA . VAL A 1 108 ? 11.297 -15.148 1.173 1 93.12 108 VAL A CA 1
ATOM 827 C C . VAL A 1 108 ? 9.836 -15.547 1.405 1 93.12 108 VAL A C 1
ATOM 829 O O . VAL A 1 108 ? 9.5 -16.734 1.405 1 93.12 108 VAL A O 1
ATOM 832 N N . ASN A 1 109 ? 9.008 -14.555 1.681 1 89.62 109 ASN A N 1
ATOM 833 C CA . ASN A 1 109 ? 7.57 -14.797 1.794 1 89.62 109 ASN A CA 1
ATOM 834 C C . ASN A 1 109 ? 6.953 -15.148 0.442 1 89.62 109 ASN A C 1
ATOM 836 O O . ASN A 1 109 ? 7.391 -14.641 -0.593 1 89.62 109 ASN A O 1
ATOM 840 N N . ASP A 1 110 ? 5.926 -15.922 0.522 1 88.12 110 ASP A N 1
ATOM 841 C CA . ASP A 1 110 ? 5.273 -16.406 -0.692 1 88.12 110 ASP A CA 1
ATOM 842 C C . ASP A 1 110 ? 4.785 -15.234 -1.551 1 88.12 110 ASP A C 1
ATOM 844 O O . ASP A 1 110 ? 4.906 -15.266 -2.777 1 88.12 110 ASP A O 1
ATOM 848 N N . PHE A 1 111 ? 4.281 -14.211 -0.97 1 86.38 111 PHE A N 1
ATOM 849 C CA . PHE A 1 111 ? 3.736 -13.156 -1.821 1 86.38 111 PHE A CA 1
ATOM 850 C C . PHE A 1 111 ? 4.82 -12.164 -2.219 1 86.38 111 PHE A C 1
ATOM 852 O O . PHE A 1 111 ? 4.637 -11.375 -3.145 1 86.38 111 PHE A O 1
ATOM 859 N N . GLU A 1 112 ? 5.918 -12.188 -1.547 1 90 112 GLU A N 1
ATOM 860 C CA . GLU A 1 112 ? 7.094 -11.523 -2.105 1 90 112 GLU A CA 1
ATOM 861 C C . GLU A 1 112 ? 7.555 -12.211 -3.387 1 90 112 GLU A C 1
ATOM 863 O O . GLU A 1 112 ? 7.938 -11.539 -4.352 1 90 112 GLU A O 1
ATOM 868 N N . ALA A 1 113 ? 7.543 -13.516 -3.332 1 93.19 113 ALA A N 1
ATOM 869 C CA . ALA A 1 113 ? 7.918 -14.281 -4.52 1 93.19 113 ALA A CA 1
ATOM 870 C C . ALA A 1 113 ? 6.953 -14.008 -5.672 1 93.19 113 ALA A C 1
ATOM 872 O O . ALA A 1 113 ? 7.371 -13.898 -6.828 1 93.19 113 ALA A O 1
ATOM 873 N N . GLN A 1 114 ? 5.707 -13.93 -5.363 1 92.31 114 GLN A N 1
ATOM 874 C CA . GLN A 1 114 ? 4.711 -13.602 -6.379 1 92.31 114 GLN A CA 1
ATOM 875 C C . GLN A 1 114 ? 4.949 -12.203 -6.945 1 92.31 114 GLN A C 1
ATOM 877 O O . GLN A 1 114 ? 4.762 -11.969 -8.141 1 92.31 114 GLN A O 1
ATOM 882 N N . ALA A 1 115 ? 5.254 -11.289 -6.074 1 93.31 115 ALA A N 1
ATOM 883 C CA . ALA A 1 115 ? 5.57 -9.938 -6.531 1 93.31 115 ALA A CA 1
ATOM 884 C C . ALA A 1 115 ? 6.754 -9.945 -7.496 1 93.31 115 ALA A C 1
ATOM 886 O O . ALA A 1 115 ? 6.742 -9.242 -8.508 1 93.31 115 ALA A O 1
ATOM 887 N N . LEU A 1 116 ? 7.758 -10.742 -7.188 1 94.38 116 LEU A N 1
ATOM 888 C CA . LEU A 1 116 ? 8.906 -10.859 -8.078 1 94.38 116 LEU A CA 1
ATOM 889 C C . LEU A 1 116 ? 8.484 -11.422 -9.43 1 94.38 116 LEU A C 1
ATOM 891 O O . LEU A 1 116 ? 9.031 -11.031 -10.469 1 94.38 116 LEU A O 1
ATOM 895 N N . ALA A 1 117 ? 7.559 -12.328 -9.383 1 94.38 117 ALA A N 1
ATOM 896 C CA . ALA A 1 117 ? 7.008 -12.852 -10.625 1 94.38 117 ALA A CA 1
ATOM 897 C C . ALA A 1 117 ? 6.395 -11.742 -11.469 1 94.38 117 ALA A C 1
ATOM 899 O O . ALA A 1 117 ? 6.621 -11.68 -12.68 1 94.38 117 ALA A O 1
ATOM 900 N N . ALA A 1 118 ? 5.645 -10.883 -10.852 1 94.38 118 ALA A N 1
ATOM 901 C CA . ALA A 1 118 ? 4.969 -9.797 -11.555 1 94.38 118 ALA A CA 1
ATOM 902 C C . ALA A 1 118 ? 5.977 -8.883 -12.242 1 94.38 118 ALA A C 1
ATOM 904 O O . ALA A 1 118 ? 5.652 -8.227 -13.234 1 94.38 118 ALA A O 1
ATOM 905 N N . ALA A 1 119 ? 7.16 -8.805 -11.719 1 94.5 119 ALA A N 1
ATOM 906 C CA . ALA A 1 119 ? 8.211 -7.965 -12.297 1 94.5 119 ALA A CA 1
ATOM 907 C C . ALA A 1 119 ? 8.734 -8.562 -13.602 1 94.5 119 ALA A C 1
ATOM 909 O O . ALA A 1 119 ? 9.18 -7.84 -14.492 1 94.5 119 ALA A O 1
ATOM 910 N N . SER A 1 120 ? 8.594 -9.891 -13.742 1 90.81 120 SER A N 1
ATOM 911 C CA . SER A 1 120 ? 9.383 -10.547 -14.781 1 90.81 120 SER A CA 1
ATOM 912 C C . SER A 1 120 ? 8.492 -11.273 -15.781 1 90.81 120 SER A C 1
ATOM 914 O O . SER A 1 120 ? 8.969 -11.781 -16.797 1 90.81 120 SER A O 1
ATOM 916 N N . LEU A 1 121 ? 7.246 -11.305 -15.539 1 92.56 121 LEU A N 1
ATOM 917 C CA . LEU A 1 121 ? 6.355 -12.062 -16.422 1 92.56 121 LEU A CA 1
ATOM 918 C C . LEU A 1 121 ? 6.34 -11.461 -17.828 1 92.56 121 LEU A C 1
ATOM 920 O O . LEU A 1 121 ? 6.078 -10.266 -17.984 1 92.56 121 LEU A O 1
ATOM 924 N N . GLY A 1 122 ? 6.621 -12.281 -18.812 1 91.38 122 GLY A N 1
ATOM 925 C CA . GLY A 1 122 ? 6.555 -11.859 -20.203 1 91.38 122 GLY A CA 1
ATOM 926 C C . GLY A 1 122 ? 5.141 -11.844 -20.75 1 91.38 122 GLY A C 1
ATOM 927 O O . GLY A 1 122 ? 4.195 -12.234 -20.062 1 91.38 122 GLY A O 1
ATOM 928 N N . ARG A 1 123 ? 4.984 -11.508 -22.031 1 92.75 123 ARG A N 1
ATOM 929 C CA . ARG A 1 123 ? 3.693 -11.352 -22.688 1 92.75 123 ARG A CA 1
ATOM 930 C C . ARG A 1 123 ? 2.953 -12.68 -22.766 1 92.75 123 ARG A C 1
ATOM 932 O O . ARG A 1 123 ? 1.725 -12.719 -22.688 1 92.75 123 ARG A O 1
ATOM 939 N N . ASN A 1 124 ? 3.711 -13.727 -22.859 1 94 124 ASN A N 1
ATOM 940 C CA . ASN A 1 124 ? 3.098 -15.039 -23.031 1 94 124 ASN A CA 1
ATOM 941 C C . ASN A 1 124 ? 2.668 -15.633 -21.688 1 94 124 ASN A C 1
ATOM 943 O O . ASN A 1 124 ? 1.965 -16.641 -21.656 1 94 124 ASN A O 1
ATOM 947 N N . ASP A 1 125 ? 3.021 -14.992 -20.656 1 95.31 125 ASP A N 1
ATOM 948 C CA . ASP A 1 125 ? 2.76 -15.531 -19.328 1 95.31 125 ASP A CA 1
ATOM 949 C C . ASP A 1 125 ? 1.688 -14.719 -18.609 1 95.31 125 ASP A C 1
ATOM 951 O O . ASP A 1 125 ? 1.506 -14.867 -17.406 1 95.31 125 ASP A O 1
ATOM 955 N N . ARG A 1 126 ? 1.052 -13.852 -19.344 1 95.25 126 ARG A N 1
ATOM 956 C CA . ARG A 1 126 ? -0.002 -13.031 -18.766 1 95.25 126 ARG A CA 1
ATOM 957 C C . ARG A 1 126 ? -1.174 -12.875 -19.719 1 95.25 126 ARG A C 1
ATOM 959 O O . ARG A 1 126 ? -0.984 -12.852 -20.938 1 95.25 126 ARG A O 1
ATOM 966 N N . GLU A 1 127 ? -2.326 -12.852 -19.219 1 97.31 127 GLU A N 1
ATOM 967 C CA . GLU A 1 127 ? -3.562 -12.633 -19.953 1 97.31 127 GLU A CA 1
ATOM 968 C C . GLU A 1 127 ? -4.195 -11.289 -19.594 1 97.31 127 GLU A C 1
ATOM 970 O O . GLU A 1 127 ? -4.57 -11.07 -18.438 1 97.31 127 GLU A O 1
ATOM 975 N N . PRO A 1 128 ? -4.328 -10.383 -20.562 1 97.62 128 PRO A N 1
ATOM 976 C CA . PRO A 1 128 ? -4.883 -9.062 -20.25 1 97.62 128 PRO A CA 1
ATOM 977 C C . PRO A 1 128 ? -6.367 -9.117 -19.891 1 97.62 128 PRO A C 1
ATOM 979 O O . PRO A 1 128 ? -7.121 -9.891 -20.484 1 97.62 128 PRO A O 1
ATOM 982 N N . ILE A 1 129 ? -6.766 -8.391 -18.922 1 98.12 129 ILE A N 1
ATOM 983 C CA . ILE A 1 129 ? -8.156 -8.117 -18.578 1 98.12 129 ILE A CA 1
ATOM 984 C C . ILE A 1 129 ? -8.531 -6.715 -19.047 1 98.12 129 ILE A C 1
ATOM 986 O O . ILE A 1 129 ? -8.242 -5.73 -18.359 1 98.12 129 ILE A O 1
ATOM 990 N N . GLY A 1 130 ? -9.227 -6.586 -20.109 1 94.44 130 GLY A N 1
ATOM 991 C CA . GLY A 1 130 ? -9.531 -5.293 -20.703 1 94.44 130 GLY A CA 1
ATOM 992 C C . GLY A 1 130 ? -8.664 -4.973 -21.906 1 94.44 130 GLY A C 1
ATOM 993 O O . GLY A 1 130 ? -7.953 -5.84 -22.406 1 94.44 130 GLY A O 1
ATOM 994 N N . PRO A 1 131 ? -8.656 -3.727 -22.312 1 91.62 131 PRO A N 1
ATOM 995 C CA . PRO A 1 131 ? -8.062 -3.391 -23.609 1 91.62 131 PRO A CA 1
ATOM 996 C C . PRO A 1 131 ? -6.562 -3.117 -23.516 1 91.62 131 PRO A C 1
ATOM 998 O O . PRO A 1 131 ? -5.871 -3.113 -24.547 1 91.62 131 PRO A O 1
ATOM 1001 N N . LEU A 1 132 ? -6.051 -2.854 -22.406 1 92.88 132 LEU A N 1
ATOM 1002 C CA . LEU A 1 132 ? -4.633 -2.535 -22.25 1 92.88 132 LEU A CA 1
ATOM 1003 C C . LEU A 1 132 ? -3.801 -3.807 -22.156 1 92.88 132 LEU A C 1
ATOM 1005 O O . LEU A 1 132 ? -3.941 -4.57 -21.188 1 92.88 132 LEU A O 1
ATOM 1009 N N . THR A 1 133 ? -2.865 -3.934 -23.062 1 93.31 133 THR A N 1
ATOM 1010 C CA . THR A 1 133 ? -2.189 -5.223 -23.156 1 93.31 133 THR A CA 1
ATOM 1011 C C . THR A 1 133 ? -0.702 -5.078 -22.859 1 93.31 133 THR A C 1
ATOM 1013 O O . THR A 1 133 ? 0.046 -6.059 -22.906 1 93.31 133 THR A O 1
ATOM 1016 N N . GLU A 1 134 ? -0.27 -3.875 -22.531 1 94.44 134 GLU A N 1
ATOM 1017 C CA . GLU A 1 134 ? 1.147 -3.652 -22.266 1 94.44 134 GLU A CA 1
ATOM 1018 C C . GLU A 1 134 ? 1.355 -2.998 -20.906 1 94.44 134 GLU A C 1
ATOM 1020 O O . GLU A 1 134 ? 0.491 -2.262 -20.422 1 94.44 134 GLU A O 1
ATOM 1025 N N . THR A 1 135 ? 2.473 -3.32 -20.359 1 92.19 135 THR A N 1
ATOM 1026 C CA . THR A 1 135 ? 2.863 -2.707 -19.094 1 92.19 135 THR A CA 1
ATOM 1027 C C . THR A 1 135 ? 3.973 -1.682 -19.297 1 92.19 135 THR A C 1
ATOM 1029 O O . THR A 1 135 ? 4.645 -1.692 -20.344 1 92.19 135 THR A O 1
ATOM 1032 N N . SER A 1 136 ? 4.039 -0.774 -18.406 1 91 136 SER A N 1
ATOM 1033 C CA . SER A 1 136 ? 5.164 0.151 -18.344 1 91 136 SER A CA 1
ATOM 1034 C C . SER A 1 136 ? 6.082 -0.176 -17.172 1 91 136 SER A C 1
ATOM 1036 O O . SER A 1 136 ? 5.734 -0.99 -16.312 1 91 136 SER A O 1
ATOM 1038 N N . LEU A 1 137 ? 7.281 0.363 -17.219 1 92.06 137 LEU A N 1
ATOM 1039 C CA . LEU A 1 137 ? 8.211 0.215 -16.094 1 92.06 137 LEU A CA 1
ATOM 1040 C C . LEU A 1 137 ? 7.844 1.162 -14.961 1 92.06 137 LEU A C 1
ATOM 1042 O O . LEU A 1 137 ? 8.406 2.256 -14.852 1 92.06 137 LEU A O 1
ATOM 1046 N N . ASN A 1 138 ? 6.918 0.755 -14.227 1 94 138 ASN A N 1
ATOM 1047 C CA . ASN A 1 138 ? 6.414 1.45 -13.047 1 94 138 ASN A CA 1
ATOM 1048 C C . ASN A 1 138 ? 5.98 0.47 -11.961 1 94 138 ASN A C 1
ATOM 1050 O O . ASN A 1 138 ? 6.023 -0.745 -12.156 1 94 138 ASN A O 1
ATOM 1054 N N . SER A 1 139 ? 5.605 1.011 -10.867 1 95.81 139 SER A N 1
ATOM 1055 C CA . SER A 1 139 ? 5.203 0.181 -9.734 1 95.81 139 SER A CA 1
ATOM 1056 C C . SER A 1 139 ? 4 -0.688 -10.094 1 95.81 139 SER A C 1
ATOM 1058 O O . SER A 1 139 ? 3.195 -0.322 -10.953 1 95.81 139 SER A O 1
ATOM 1060 N N . ARG A 1 140 ? 3.928 -1.84 -9.461 1 97.5 140 ARG A N 1
ATOM 1061 C CA . ARG A 1 140 ? 2.908 -2.842 -9.75 1 97.5 140 ARG A CA 1
ATOM 1062 C C . ARG A 1 140 ? 2.309 -3.404 -8.461 1 97.5 140 ARG A C 1
ATOM 1064 O O . ARG A 1 140 ? 2.828 -3.158 -7.371 1 97.5 140 ARG A O 1
ATOM 1071 N N . VAL A 1 141 ? 1.173 -4.078 -8.617 1 97.25 141 VAL A N 1
ATOM 1072 C CA . VAL A 1 141 ? 0.542 -4.805 -7.523 1 97.25 141 VAL A CA 1
ATOM 1073 C C . VAL A 1 141 ? 0.136 -6.199 -7.992 1 97.25 141 VAL A C 1
ATOM 1075 O O . VAL A 1 141 ? -0.134 -6.41 -9.172 1 97.25 141 VAL A O 1
ATOM 1078 N N . ILE A 1 142 ? 0.229 -7.109 -7.074 1 97 142 ILE A N 1
ATOM 1079 C CA . ILE A 1 142 ? -0.207 -8.469 -7.359 1 97 142 ILE A CA 1
ATOM 1080 C C . ILE A 1 142 ? -1.203 -8.93 -6.297 1 97 142 ILE A C 1
ATOM 1082 O O . ILE A 1 142 ? -1.035 -8.633 -5.109 1 97 142 ILE A O 1
ATOM 1086 N N . LEU A 1 143 ? -2.289 -9.445 -6.703 1 97.25 143 LEU A N 1
ATOM 1087 C CA . LEU A 1 143 ? -3.285 -10.086 -5.852 1 97.25 143 LEU A CA 1
ATOM 1088 C C . LEU A 1 143 ? -3.463 -11.547 -6.234 1 97.25 143 LEU A C 1
ATOM 1090 O O . LEU A 1 143 ? -3.469 -11.891 -7.418 1 97.25 143 LEU A O 1
ATOM 1094 N N . GLY A 1 144 ? -3.578 -12.383 -5.25 1 94.81 144 GLY A N 1
ATOM 1095 C CA . GLY A 1 144 ? -3.713 -13.805 -5.543 1 94.81 144 GLY A CA 1
ATOM 1096 C C . GLY A 1 144 ? -4.77 -14.492 -4.695 1 94.81 144 GLY A C 1
ATOM 1097 O O . GLY A 1 144 ? -4.461 -15.031 -3.631 1 94.81 144 GLY A O 1
ATOM 1098 N N . PRO A 1 145 ? -6.035 -14.469 -5.176 1 95.06 145 PRO A N 1
ATOM 1099 C CA . PRO A 1 145 ? -7.051 -15.266 -4.484 1 95.06 145 PRO A CA 1
ATOM 1100 C C . PRO A 1 145 ? -6.82 -16.766 -4.629 1 95.06 145 PRO A C 1
ATOM 1102 O O . PRO A 1 145 ? -6.652 -17.266 -5.746 1 95.06 145 PRO A O 1
ATOM 1105 N N . GLY A 1 146 ? -6.73 -17.5 -3.611 1 90.31 146 GLY A N 1
ATOM 1106 C CA . GLY A 1 146 ? -6.578 -18.938 -3.488 1 90.31 146 GLY A CA 1
ATOM 1107 C C . GLY A 1 146 ? -7.141 -19.5 -2.191 1 90.31 146 GLY A C 1
ATOM 1108 O O . GLY A 1 146 ? -8.305 -19.266 -1.863 1 90.31 146 GLY A O 1
ATOM 1109 N N . THR A 1 147 ? -6.195 -20.156 -1.425 1 85.31 147 THR A N 1
ATOM 1110 C CA . THR A 1 147 ? -6.609 -20.531 -0.078 1 85.31 147 THR A CA 1
ATOM 1111 C C . THR A 1 147 ? -6.906 -19.297 0.761 1 85.31 147 THR A C 1
ATOM 1113 O O . THR A 1 147 ? -7.852 -19.281 1.552 1 85.31 147 THR A O 1
ATOM 1116 N N . GLY A 1 148 ? -6.168 -18.375 0.64 1 90.12 148 GLY A N 1
ATOM 1117 C CA . GLY A 1 148 ? -6.379 -17.031 1.152 1 90.12 148 GLY A CA 1
ATOM 1118 C C . GLY A 1 148 ? -6.254 -15.961 0.086 1 90.12 148 GLY A C 1
ATOM 1119 O O . GLY A 1 148 ? -6.332 -16.25 -1.108 1 90.12 148 GLY A O 1
ATOM 1120 N N . LEU A 1 149 ? -6.238 -14.781 0.499 1 94 149 LEU A N 1
ATOM 1121 C CA . LEU A 1 149 ? -6.004 -13.672 -0.418 1 94 149 LEU A CA 1
ATOM 1122 C C . LEU A 1 149 ? -4.656 -13.016 -0.145 1 94 149 LEU A C 1
ATOM 1124 O O . LEU A 1 149 ? -4.516 -12.258 0.818 1 94 149 LEU A O 1
ATOM 1128 N N . GLY A 1 150 ? -3.697 -13.305 -0.958 1 92.56 150 GLY A N 1
ATOM 1129 C CA . GLY A 1 150 ? -2.41 -12.633 -0.87 1 92.56 150 GLY A CA 1
ATOM 1130 C C . GLY A 1 150 ? -2.359 -11.336 -1.657 1 92.56 150 GLY A C 1
ATOM 1131 O O . GLY A 1 150 ? -2.945 -11.234 -2.736 1 92.56 150 GLY A O 1
ATOM 1132 N N . VAL A 1 151 ? -1.744 -10.383 -1.088 1 94.12 151 VAL A N 1
ATOM 1133 C CA . VAL A 1 151 ? -1.535 -9.102 -1.756 1 94.12 151 VAL A CA 1
ATOM 1134 C C . VAL A 1 151 ? -0.086 -8.656 -1.578 1 94.12 151 VAL A C 1
ATOM 1136 O O . VAL A 1 151 ? 0.478 -8.773 -0.488 1 94.12 151 VAL A O 1
ATOM 1139 N N . GLY A 1 152 ? 0.535 -8.211 -2.637 1 93.12 152 GLY A N 1
ATOM 1140 C CA . GLY A 1 152 ? 1.89 -7.688 -2.602 1 93.12 152 GLY A CA 1
ATOM 1141 C C . GLY A 1 152 ? 2.094 -6.5 -3.525 1 93.12 152 GLY A C 1
ATOM 1142 O O . GLY A 1 152 ? 1.506 -6.441 -4.605 1 93.12 152 GLY A O 1
ATOM 1143 N N . GLY A 1 153 ? 2.854 -5.578 -3.047 1 94.69 153 GLY A N 1
ATOM 1144 C CA . GLY A 1 153 ? 3.264 -4.465 -3.885 1 94.69 153 GLY A CA 1
ATOM 1145 C C . GLY A 1 153 ? 4.656 -4.625 -4.457 1 94.69 153 GLY A C 1
ATOM 1146 O O . GLY A 1 153 ? 5.445 -5.441 -3.971 1 94.69 153 GLY A O 1
ATOM 1147 N N . LEU A 1 154 ? 4.891 -3.932 -5.527 1 96.19 154 LEU A N 1
ATOM 1148 C CA . LEU A 1 154 ? 6.195 -3.836 -6.168 1 96.19 154 LEU A CA 1
ATOM 1149 C C . LEU A 1 154 ? 6.516 -2.393 -6.539 1 96.19 154 LEU A C 1
ATOM 1151 O O . LEU A 1 154 ? 5.953 -1.855 -7.496 1 96.19 154 LEU A O 1
ATOM 1155 N N . LEU A 1 155 ? 7.41 -1.854 -5.836 1 95.06 155 LEU A N 1
ATOM 1156 C CA . LEU A 1 155 ? 7.863 -0.502 -6.145 1 95.06 155 LEU A CA 1
ATOM 1157 C C . LEU A 1 155 ? 8.945 -0.523 -7.219 1 95.06 155 LEU A C 1
ATOM 1159 O O . LEU A 1 155 ? 9.844 -1.366 -7.188 1 95.06 155 LEU A O 1
ATOM 1163 N N . TYR A 1 156 ? 8.797 0.286 -8.164 1 94.56 156 TYR A N 1
ATOM 1164 C CA . TYR A 1 156 ? 9.844 0.455 -9.164 1 94.56 156 TYR A CA 1
ATOM 1165 C C . TYR A 1 156 ? 10.492 1.83 -9.047 1 94.56 156 TYR A C 1
ATOM 1167 O O . TYR A 1 156 ? 9.836 2.852 -9.281 1 94.56 156 TYR A O 1
ATOM 1175 N N . THR A 1 157 ? 11.695 1.815 -8.641 1 90.56 157 THR A N 1
ATOM 1176 C CA . THR A 1 157 ? 12.469 3.043 -8.516 1 90.56 157 THR A CA 1
ATOM 1177 C C . THR A 1 157 ? 13.961 2.764 -8.719 1 90.56 157 THR A C 1
ATOM 1179 O O . THR A 1 157 ? 14.43 1.657 -8.453 1 90.56 157 THR A O 1
ATOM 1182 N N . HIS A 1 158 ? 14.703 3.693 -9.336 1 88.69 158 HIS A N 1
ATOM 1183 C CA . HIS A 1 158 ? 16.125 3.57 -9.602 1 88.69 158 HIS A CA 1
ATOM 1184 C C . HIS A 1 158 ? 16.438 2.309 -10.398 1 88.69 158 HIS A C 1
ATOM 1186 O O . HIS A 1 158 ? 17.359 1.563 -10.062 1 88.69 158 HIS A O 1
ATOM 1192 N N . HIS A 1 159 ? 15.57 1.984 -11.273 1 90.88 159 HIS A N 1
ATOM 1193 C CA . HIS A 1 159 ? 15.703 0.853 -12.188 1 90.88 159 HIS A CA 1
ATOM 1194 C C . HIS A 1 159 ? 15.766 -0.465 -11.422 1 90.88 159 HIS A C 1
ATOM 1196 O O . HIS A 1 159 ? 16.469 -1.391 -11.828 1 90.88 159 HIS A O 1
ATOM 1202 N N . THR A 1 160 ? 15.18 -0.454 -10.297 1 94.31 160 THR A N 1
ATOM 1203 C CA . THR A 1 160 ? 15.156 -1.628 -9.43 1 94.31 160 THR A CA 1
ATOM 1204 C C . THR A 1 160 ? 13.742 -1.911 -8.93 1 94.31 160 THR A C 1
ATOM 1206 O O . THR A 1 160 ? 12.992 -0.984 -8.617 1 94.31 160 THR A O 1
ATOM 1209 N N . TRP A 1 161 ? 13.422 -3.209 -8.906 1 95.75 161 TRP A N 1
ATOM 1210 C CA . TRP A 1 161 ? 12.156 -3.662 -8.344 1 95.75 161 TRP A CA 1
ATOM 1211 C C . TRP A 1 161 ? 12.289 -3.939 -6.855 1 95.75 161 TRP A C 1
ATOM 1213 O O . TRP A 1 161 ? 13.156 -4.711 -6.434 1 95.75 161 TRP A O 1
ATOM 1223 N N . PHE A 1 162 ? 11.477 -3.303 -6.051 1 95.06 162 PHE A N 1
ATOM 1224 C CA . PHE A 1 162 ? 11.453 -3.547 -4.613 1 95.06 162 PHE A CA 1
ATOM 1225 C C . PHE A 1 162 ? 10.133 -4.18 -4.188 1 95.06 162 PHE A C 1
ATOM 1227 O O . PHE A 1 162 ? 9.102 -3.51 -4.16 1 95.06 162 PHE A O 1
ATOM 1234 N N . PRO A 1 163 ? 10.148 -5.457 -3.846 1 94.75 163 PRO A N 1
ATOM 1235 C CA . PRO A 1 163 ? 8.914 -6.047 -3.33 1 94.75 163 PRO A CA 1
ATOM 1236 C C . PRO A 1 163 ? 8.484 -5.449 -1.992 1 94.75 163 PRO A C 1
ATOM 1238 O O . PRO A 1 163 ? 9.328 -5.16 -1.143 1 94.75 163 PRO A O 1
ATOM 1241 N N . VAL A 1 164 ? 7.258 -5.176 -1.873 1 91.56 164 VAL A N 1
ATOM 1242 C CA . VAL A 1 164 ? 6.668 -4.691 -0.629 1 91.56 164 VAL A CA 1
ATOM 1243 C C . VAL A 1 164 ? 5.785 -5.777 -0.018 1 91.56 164 VAL A C 1
ATOM 1245 O O . VAL A 1 164 ? 4.656 -5.992 -0.463 1 91.56 164 VAL A O 1
ATOM 1248 N N . PRO A 1 165 ? 6.359 -6.383 1.009 1 83.12 165 PRO A N 1
ATOM 1249 C CA . PRO A 1 165 ? 5.539 -7.406 1.658 1 83.12 165 PRO A CA 1
ATOM 1250 C C . PRO A 1 165 ? 4.34 -6.82 2.402 1 83.12 165 PRO A C 1
ATOM 1252 O O . PRO A 1 165 ? 4.395 -5.68 2.867 1 83.12 165 PRO A O 1
ATOM 1255 N N . GLY A 1 166 ? 3.318 -7.52 2.428 1 87.5 166 GLY A N 1
ATOM 1256 C CA . GLY A 1 166 ? 2.189 -7.008 3.191 1 87.5 166 GLY A CA 1
ATOM 1257 C C . GLY A 1 166 ? 1.098 -8.039 3.404 1 87.5 166 GLY A C 1
ATOM 1258 O O . GLY A 1 166 ? 1.271 -9.211 3.07 1 87.5 166 GLY A O 1
ATOM 1259 N N . GLU A 1 167 ? 0.089 -7.602 4.102 1 92.88 167 GLU A N 1
ATOM 1260 C CA . GLU A 1 167 ? -1.108 -8.383 4.398 1 92.88 167 GLU A CA 1
ATOM 1261 C C . GLU A 1 167 ? -2.367 -7.664 3.924 1 92.88 167 GLU A C 1
ATOM 1263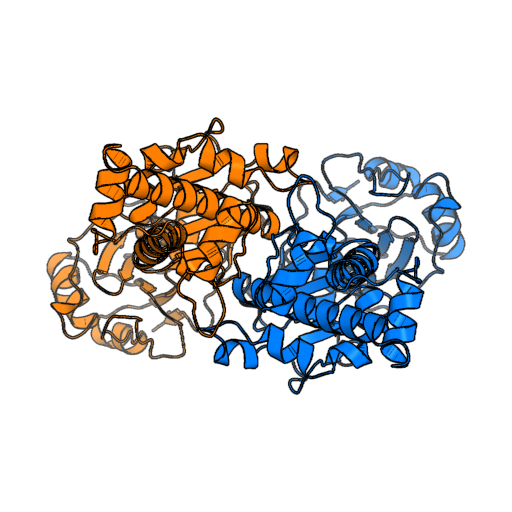 O O . GLU A 1 167 ? -3.373 -7.621 4.637 1 92.88 167 GLU A O 1
ATOM 1268 N N . GLY A 1 168 ? -2.234 -7.141 2.715 1 94.81 168 GLY A N 1
ATOM 1269 C CA . GLY A 1 168 ? -3.314 -6.344 2.156 1 94.81 168 GLY A CA 1
ATOM 1270 C C . GLY A 1 168 ? -4.586 -7.141 1.921 1 94.81 168 GLY A C 1
ATOM 1271 O O . GLY A 1 168 ? -5.656 -6.566 1.728 1 94.81 168 GLY A O 1
ATOM 1272 N N . GLY A 1 169 ? -4.484 -8.43 1.95 1 96 169 GLY A N 1
ATOM 1273 C CA . GLY A 1 169 ? -5.66 -9.266 1.783 1 96 169 GLY A CA 1
ATOM 1274 C C . GLY A 1 169 ? -6.629 -9.172 2.945 1 96 169 GLY A C 1
ATOM 1275 O O . GLY A 1 169 ? -7.785 -9.586 2.832 1 96 169 GLY A O 1
ATOM 1276 N N . HIS A 1 170 ? -6.215 -8.531 3.984 1 96.88 170 HIS A N 1
ATOM 1277 C CA . HIS A 1 170 ? -7.012 -8.484 5.203 1 96.88 170 HIS A CA 1
ATOM 1278 C C . HIS A 1 170 ? -7.562 -7.086 5.457 1 96.88 170 HIS A C 1
ATOM 1280 O O . HIS A 1 170 ? -8.047 -6.793 6.551 1 96.88 170 HIS A O 1
ATOM 1286 N N . VAL A 1 171 ? -7.52 -6.23 4.473 1 97.75 171 VAL A N 1
ATOM 1287 C CA . VAL A 1 171 ? -8.148 -4.922 4.609 1 97.75 171 VAL A CA 1
ATOM 1288 C C . VAL A 1 171 ? -9.664 -5.078 4.645 1 97.75 171 VAL A C 1
ATOM 1290 O O . VAL A 1 171 ? -10.203 -6.086 4.18 1 97.75 171 VAL A O 1
ATOM 1293 N N . ASP A 1 172 ? -10.305 -4.07 5.113 1 97.25 172 ASP A N 1
ATOM 1294 C CA . ASP A 1 172 ? -11.758 -4.086 5.227 1 97.25 172 ASP A CA 1
ATOM 1295 C C . ASP A 1 172 ? -12.414 -3.951 3.855 1 97.25 172 ASP A C 1
ATOM 1297 O O . ASP A 1 172 ? -11.883 -3.283 2.967 1 97.25 172 ASP A O 1
ATOM 1301 N N . ILE A 1 173 ? -13.5 -4.617 3.719 1 97.19 173 ILE A N 1
ATOM 1302 C CA . ILE A 1 173 ? -14.367 -4.41 2.566 1 97.19 173 ILE A CA 1
ATOM 1303 C C . ILE A 1 173 ? -15.812 -4.242 3.033 1 97.19 173 ILE A C 1
ATOM 1305 O O . ILE A 1 173 ? -16.266 -4.93 3.953 1 97.19 173 ILE A O 1
ATOM 1309 N N . GLY A 1 174 ? -16.531 -3.25 2.516 1 96.06 174 GLY A N 1
ATOM 1310 C CA . GLY A 1 174 ? -17.906 -2.979 2.891 1 96.06 174 GLY A CA 1
ATOM 1311 C C . GLY A 1 174 ? -18.844 -2.869 1.7 1 96.06 174 GLY A C 1
ATOM 1312 O O . GLY A 1 174 ? -18.391 -2.908 0.551 1 96.06 174 GLY A O 1
ATOM 1313 N N . PRO A 1 175 ? -20.094 -2.721 1.987 1 96.75 175 PRO A N 1
ATOM 1314 C CA . PRO A 1 175 ? -21.109 -2.631 0.927 1 96.75 175 PRO A CA 1
ATOM 1315 C C . PRO A 1 175 ? -21.031 -1.317 0.152 1 96.75 175 PRO A C 1
ATOM 1317 O O . PRO A 1 175 ? -20.562 -0.309 0.684 1 96.75 175 PRO A O 1
ATOM 1320 N N . ARG A 1 176 ? -21.453 -1.355 -1.101 1 95.19 176 ARG A N 1
ATOM 1321 C CA . ARG A 1 176 ? -21.531 -0.142 -1.907 1 95.19 176 ARG A CA 1
ATOM 1322 C C . ARG A 1 176 ? -22.891 -0.034 -2.586 1 95.19 176 ARG A C 1
ATOM 1324 O O . ARG A 1 176 ? -23.562 0.993 -2.48 1 95.19 176 ARG A O 1
ATOM 1331 N N . SER A 1 177 ? -23.266 -1.102 -3.238 1 95.5 177 SER A N 1
ATOM 1332 C CA . SER A 1 177 ? -24.531 -1.103 -3.963 1 95.5 177 SER A CA 1
ATOM 1333 C C . SER A 1 177 ? -25.688 -1.467 -3.047 1 95.5 177 SER A C 1
ATOM 1335 O O . SER A 1 177 ? -25.484 -1.968 -1.94 1 95.5 177 SER A O 1
ATOM 1337 N N . ASP A 1 178 ? -26.891 -1.23 -3.541 1 96.06 178 ASP A N 1
ATOM 1338 C CA . ASP A 1 178 ? -28.078 -1.645 -2.799 1 96.06 178 ASP A CA 1
ATOM 1339 C C . ASP A 1 178 ? -28.062 -3.15 -2.543 1 96.06 178 ASP A C 1
ATOM 1341 O O . ASP A 1 178 ? -28.469 -3.605 -1.47 1 96.06 178 ASP A O 1
ATOM 1345 N N . ARG A 1 179 ? -27.641 -3.832 -3.508 1 97.94 179 ARG A N 1
ATOM 1346 C CA . ARG A 1 179 ? -27.547 -5.281 -3.361 1 97.94 179 ARG A CA 1
ATOM 1347 C C . ARG A 1 179 ? -26.547 -5.668 -2.285 1 97.94 179 ARG A C 1
ATOM 1349 O O . ARG A 1 179 ? -26.781 -6.59 -1.502 1 97.94 179 ARG A O 1
ATOM 1356 N N . ASP A 1 180 ? -25.422 -4.969 -2.221 1 97.62 180 ASP A N 1
ATOM 1357 C CA . ASP A 1 180 ? -24.438 -5.195 -1.168 1 97.62 180 ASP A CA 1
ATOM 1358 C C . ASP A 1 180 ? -25.062 -5.031 0.215 1 97.62 180 ASP A C 1
ATOM 1360 O O . ASP A 1 180 ? -24.844 -5.852 1.107 1 97.62 180 ASP A O 1
ATOM 1364 N N . TRP A 1 181 ? -25.859 -4.023 0.324 1 96.5 181 TRP A N 1
ATOM 1365 C CA . TRP A 1 181 ? -26.469 -3.711 1.616 1 96.5 181 TRP A CA 1
ATOM 1366 C C . TRP A 1 181 ? -27.391 -4.832 2.068 1 96.5 181 TRP A C 1
ATOM 1368 O O . TRP A 1 181 ? -27.594 -5.039 3.268 1 96.5 181 TRP A O 1
ATOM 1378 N N . GLN A 1 182 ? -27.922 -5.543 1.114 1 97.81 182 GLN A N 1
ATOM 1379 C CA . GLN A 1 182 ? -28.797 -6.668 1.427 1 97.81 182 GLN A CA 1
ATOM 1380 C C . GLN A 1 182 ? -27.984 -7.906 1.804 1 97.81 182 GLN A C 1
ATOM 1382 O O . GLN A 1 182 ? -28.391 -8.688 2.666 1 97.81 182 GLN A O 1
ATOM 1387 N N . ILE A 1 183 ? -26.844 -8.086 1.229 1 98.44 183 ILE A N 1
ATOM 1388 C CA . ILE A 1 183 ? -26.109 -9.336 1.29 1 98.44 183 ILE A CA 1
ATOM 1389 C C . ILE A 1 183 ? -25.094 -9.289 2.438 1 98.44 183 ILE A C 1
ATOM 1391 O O . ILE A 1 183 ? -24.891 -10.281 3.141 1 98.44 183 ILE A O 1
ATOM 1395 N N . PHE A 1 184 ? -24.438 -8.164 2.717 1 98.12 184 PHE A N 1
ATOM 1396 C CA . PHE A 1 184 ? -23.266 -8.047 3.566 1 98.12 184 PHE A CA 1
ATOM 1397 C C . PHE A 1 184 ? -23.594 -8.406 5.008 1 98.12 184 PHE A C 1
ATOM 1399 O O . PHE A 1 184 ? -22.766 -8.984 5.719 1 98.12 184 PHE A O 1
ATOM 1406 N N . PRO A 1 185 ? -24.844 -8.102 5.48 1 96.81 185 PRO A N 1
ATOM 1407 C CA . PRO A 1 185 ? -25.156 -8.492 6.859 1 96.81 185 PRO A CA 1
ATOM 1408 C C . PRO A 1 185 ? -25.062 -10 7.074 1 96.81 185 PRO A C 1
ATOM 1410 O O . PRO A 1 185 ? -24.953 -10.461 8.211 1 96.81 185 PRO A O 1
ATOM 1413 N N . HIS A 1 186 ? -25.094 -10.797 6.004 1 98 186 HIS A N 1
ATOM 1414 C CA . HIS A 1 186 ? -25.125 -12.25 6.105 1 98 186 HIS A CA 1
ATOM 1415 C C . HIS A 1 186 ? -23.766 -12.859 5.828 1 98 186 HIS A C 1
ATOM 1417 O O . HIS A 1 186 ? -23.594 -14.078 5.922 1 98 186 HIS A O 1
ATOM 1423 N N . ILE A 1 187 ? -22.781 -12.062 5.492 1 98 187 ILE A N 1
ATOM 1424 C CA . ILE A 1 187 ? -21.453 -12.578 5.18 1 98 187 ILE A CA 1
ATOM 1425 C C . ILE A 1 187 ? -20.75 -13 6.469 1 98 187 ILE A C 1
ATOM 1427 O O . ILE A 1 187 ? -20.812 -12.289 7.473 1 98 187 ILE A O 1
ATOM 1431 N N . GLU A 1 188 ? -20.156 -14.141 6.406 1 96.75 188 GLU A N 1
ATOM 1432 C CA . GLU A 1 188 ? -19.391 -14.625 7.543 1 96.75 188 GLU A CA 1
ATOM 1433 C C . GLU A 1 188 ? -18.266 -13.648 7.906 1 96.75 188 GLU A C 1
ATOM 1435 O O . GLU A 1 188 ? -17.531 -13.188 7.031 1 96.75 188 GLU A O 1
ATOM 1440 N N . ARG A 1 189 ? -18.188 -13.367 9.172 1 95.44 189 ARG A N 1
ATOM 1441 C CA . ARG A 1 189 ? -17.234 -12.367 9.656 1 95.44 189 ARG A CA 1
ATOM 1442 C C . ARG A 1 189 ? -16.062 -13.031 10.375 1 95.44 189 ARG A C 1
ATOM 1444 O O . ARG A 1 189 ? -16.172 -14.18 10.812 1 95.44 189 ARG A O 1
ATOM 1451 N N . ILE A 1 190 ? -14.984 -12.391 10.422 1 95.19 190 ILE A N 1
ATOM 1452 C CA . ILE A 1 190 ? -13.859 -12.75 11.273 1 95.19 190 ILE A CA 1
ATOM 1453 C C . ILE A 1 190 ? -13.734 -11.75 12.414 1 95.19 190 ILE A C 1
ATOM 1455 O O . ILE A 1 190 ? -13.32 -10.609 12.203 1 95.19 190 ILE A O 1
ATOM 1459 N N . GLU A 1 191 ? -14.086 -12.148 13.625 1 93.75 191 GLU A N 1
ATOM 1460 C CA . GLU A 1 191 ? -14.141 -11.297 14.805 1 93.75 191 GLU A CA 1
ATOM 1461 C C . GLU A 1 191 ? -14.883 -9.992 14.516 1 93.75 191 GLU A C 1
ATOM 1463 O O . GLU A 1 191 ? -14.375 -8.906 14.812 1 93.75 191 GLU A O 1
ATOM 1468 N N . GLY A 1 192 ? -15.969 -10.102 13.812 1 92.12 192 GLY A N 1
ATOM 1469 C CA . GLY A 1 192 ? -16.891 -9 13.633 1 92.12 192 GLY A CA 1
ATOM 1470 C C . GLY A 1 192 ? -16.641 -8.203 12.367 1 92.12 192 GLY A C 1
ATOM 1471 O O . GLY A 1 192 ? -17.453 -7.359 11.984 1 92.12 192 GLY A O 1
ATOM 1472 N N . ARG A 1 193 ? -15.578 -8.477 11.703 1 94.69 193 ARG A N 1
ATOM 1473 C CA . ARG A 1 193 ? -15.281 -7.668 10.523 1 94.69 193 ARG A CA 1
ATOM 1474 C C . ARG A 1 193 ? -15.336 -8.516 9.25 1 94.69 193 ARG A C 1
ATOM 1476 O O . ARG A 1 193 ? -15.32 -9.742 9.32 1 94.69 193 ARG A O 1
ATOM 1483 N N . ILE A 1 194 ? -15.453 -7.863 8.156 1 96.94 194 ILE A N 1
ATOM 1484 C CA . ILE A 1 194 ? -15.367 -8.492 6.84 1 96.94 194 ILE A CA 1
ATOM 1485 C C . ILE A 1 194 ? -14.117 -8.008 6.113 1 96.94 194 ILE A C 1
ATOM 1487 O O . ILE A 1 194 ? -14.078 -6.879 5.617 1 96.94 194 ILE A O 1
ATOM 1491 N N . SER A 1 195 ? -13.125 -8.844 6.094 1 97.25 195 SER A N 1
ATOM 1492 C CA . SER A 1 195 ? -11.914 -8.523 5.352 1 97.25 195 SER A CA 1
ATOM 1493 C C . SER A 1 195 ? -12.023 -8.969 3.896 1 97.25 195 SER A C 1
ATOM 1495 O O . SER A 1 195 ? -12.914 -9.734 3.541 1 97.25 195 SER A O 1
ATOM 1497 N N . GLY A 1 196 ? -11.156 -8.438 3.037 1 97.56 196 GLY A N 1
ATOM 1498 C CA . GLY A 1 196 ? -11.102 -8.914 1.664 1 97.56 196 GLY A CA 1
ATOM 1499 C C . GLY A 1 196 ? -11.031 -10.422 1.557 1 97.56 196 GLY A C 1
ATOM 1500 O O . GLY A 1 196 ? -11.734 -11.031 0.75 1 97.56 196 GLY A O 1
ATOM 1501 N N . GLU A 1 197 ? -10.25 -11.062 2.436 1 95.88 197 GLU A N 1
ATOM 1502 C CA . GLU A 1 197 ? -10.039 -12.508 2.398 1 95.88 197 GLU A CA 1
ATOM 1503 C C . GLU A 1 197 ? -11.305 -13.258 2.791 1 95.88 197 GLU A C 1
ATOM 1505 O O . GLU A 1 197 ? -11.477 -14.422 2.416 1 95.88 197 GLU A O 1
ATOM 1510 N N . GLN A 1 198 ? -12.227 -12.672 3.541 1 97.06 198 GLN A N 1
ATOM 1511 C CA . GLN A 1 198 ? -13.469 -13.328 3.926 1 97.06 198 GLN A CA 1
ATOM 1512 C C . GLN A 1 198 ? -14.352 -13.586 2.711 1 97.06 198 GLN A C 1
ATOM 1514 O O . GLN A 1 198 ? -15.289 -14.391 2.775 1 97.06 198 GLN A O 1
ATOM 1519 N N . ILE A 1 199 ? -14.039 -12.836 1.635 1 98.19 199 ILE A N 1
ATOM 1520 C CA . ILE A 1 199 ? -14.875 -12.969 0.447 1 98.19 199 ILE A CA 1
ATOM 1521 C C . ILE A 1 199 ? -14.031 -13.469 -0.723 1 98.19 199 ILE A C 1
ATOM 1523 O O . ILE A 1 199 ? -14.461 -14.336 -1.483 1 98.19 199 ILE A O 1
ATOM 1527 N N . LEU A 1 200 ? -12.805 -13.008 -0.856 1 98.19 200 LEU A N 1
ATOM 1528 C CA . LEU A 1 200 ? -12.023 -13.188 -2.074 1 98.19 200 LEU A CA 1
ATOM 1529 C C . LEU A 1 200 ? -11.016 -14.328 -1.912 1 98.19 200 LEU A C 1
ATOM 1531 O O . LEU A 1 200 ? -9.812 -14.125 -2.082 1 98.19 200 LEU A O 1
ATOM 1535 N N . CYS A 1 201 ? -11.469 -15.453 -1.626 1 96.44 201 CYS A N 1
ATOM 1536 C CA . CYS A 1 201 ? -10.727 -16.703 -1.576 1 96.44 201 CYS A CA 1
ATOM 1537 C C . CYS A 1 201 ? -11.648 -17.906 -1.758 1 96.44 201 CYS A C 1
ATOM 1539 O O . CYS A 1 201 ? -12.852 -17.734 -1.995 1 96.44 201 CYS A O 1
ATOM 1541 N N . GLY A 1 202 ? -11.109 -19.109 -1.743 1 95.5 202 GLY A N 1
ATOM 1542 C CA . GLY A 1 202 ? -11.922 -20.297 -1.951 1 95.5 202 GLY A CA 1
ATOM 1543 C C . GLY A 1 202 ? -13.109 -20.375 -1.008 1 95.5 202 GLY A C 1
ATOM 1544 O O . GLY A 1 202 ? -14.258 -20.391 -1.448 1 95.5 202 GLY A O 1
ATOM 1545 N N . ARG A 1 203 ? -12.891 -20.406 0.247 1 96 203 ARG A N 1
ATOM 1546 C CA . ARG A 1 203 ? -13.961 -20.453 1.237 1 96 203 ARG A CA 1
ATOM 1547 C C . ARG A 1 203 ? -14.859 -19.219 1.141 1 96 203 ARG A C 1
ATOM 1549 O O . ARG A 1 203 ? -16.047 -19.281 1.449 1 96 203 ARG A O 1
ATOM 1556 N N . GLY A 1 204 ? -14.289 -18.109 0.697 1 98.25 204 GLY A N 1
ATOM 1557 C CA . GLY A 1 204 ? -15.023 -16.859 0.557 1 98.25 204 GLY A CA 1
ATOM 1558 C C . GLY A 1 204 ? -16.109 -16.938 -0.491 1 98.25 204 GLY A C 1
ATOM 1559 O O . GLY A 1 204 ? -17.141 -16.266 -0.364 1 98.25 204 GLY A O 1
ATOM 1560 N N . ILE A 1 205 ? -15.859 -17.719 -1.495 1 98.56 205 ILE A N 1
ATOM 1561 C CA . ILE A 1 205 ? -16.891 -17.938 -2.502 1 98.56 205 ILE A CA 1
ATOM 1562 C C . ILE A 1 205 ? -18.141 -18.516 -1.841 1 98.56 205 ILE A C 1
ATOM 1564 O O . ILE A 1 205 ? -19.266 -18.062 -2.127 1 98.56 205 ILE A O 1
ATOM 1568 N N . LEU A 1 206 ? -17.953 -19.391 -0.948 1 98.5 206 LEU A N 1
ATOM 1569 C CA . LEU A 1 206 ? -19.094 -19.984 -0.245 1 98.5 206 LEU A CA 1
ATOM 1570 C C . LEU A 1 206 ? -19.703 -19 0.73 1 98.5 206 LEU A C 1
ATOM 1572 O O . LEU A 1 206 ? -20.922 -18.984 0.924 1 98.5 206 LEU A O 1
ATOM 1576 N N . HIS A 1 207 ? -18.859 -18.172 1.421 1 98.56 207 HIS A N 1
ATOM 1577 C CA . HIS A 1 207 ? -19.422 -17.125 2.273 1 98.56 207 HIS A CA 1
ATOM 1578 C C . HIS A 1 207 ? -20.375 -16.234 1.496 1 98.56 207 HIS A C 1
ATOM 1580 O O . HIS A 1 207 ? -21.469 -15.914 1.98 1 98.56 207 HIS A O 1
ATOM 1586 N N . LEU A 1 208 ? -19.953 -15.844 0.345 1 98.75 208 LEU A N 1
ATOM 1587 C CA . LEU A 1 208 ? -20.75 -14.945 -0.489 1 98.75 208 LEU A CA 1
ATOM 1588 C C . LEU A 1 208 ? -22 -15.648 -1.01 1 98.75 208 LEU A C 1
ATOM 1590 O O . LEU A 1 208 ? -23.094 -15.078 -0.974 1 98.75 208 LEU A O 1
ATOM 1594 N N . TYR A 1 209 ? -21.828 -16.875 -1.501 1 98.88 209 TYR A N 1
ATOM 1595 C CA . TYR A 1 209 ? -22.938 -17.688 -1.992 1 98.88 209 TYR A CA 1
ATOM 1596 C C . TYR A 1 209 ? -24 -17.859 -0.916 1 98.88 209 TYR A C 1
ATOM 1598 O O . TYR A 1 209 ? -25.188 -17.609 -1.16 1 98.88 209 TYR A O 1
ATOM 1606 N N . ASN A 1 210 ? -23.594 -18.219 0.208 1 98.75 210 ASN A N 1
ATOM 1607 C CA . ASN A 1 210 ? -24.516 -18.438 1.322 1 98.75 210 ASN A CA 1
ATOM 1608 C C . ASN A 1 210 ? -25.188 -17.141 1.748 1 98.75 210 ASN A C 1
ATOM 1610 O O . ASN A 1 210 ? -26.359 -17.141 2.133 1 98.75 210 ASN A O 1
ATOM 1614 N N . ALA A 1 211 ? -24.438 -16.078 1.745 1 98.81 211 ALA A N 1
ATOM 1615 C CA . ALA A 1 211 ? -25 -14.781 2.105 1 98.81 211 ALA A CA 1
ATOM 1616 C C . ALA A 1 211 ? -26.094 -14.367 1.126 1 98.81 211 ALA A C 1
ATOM 1618 O O . ALA A 1 211 ? -27.109 -13.805 1.527 1 98.81 211 ALA A O 1
ATOM 1619 N N . ILE A 1 212 ? -25.844 -14.586 -0.141 1 98.81 212 ILE A N 1
ATOM 1620 C CA . ILE A 1 212 ? -26.844 -14.289 -1.162 1 98.81 212 ILE A CA 1
ATOM 1621 C C . ILE A 1 212 ? -28.094 -15.125 -0.926 1 98.81 212 ILE A C 1
ATOM 1623 O O . ILE A 1 212 ? -29.203 -14.609 -0.957 1 98.81 212 ILE A O 1
ATOM 1627 N N . CYS A 1 213 ? -27.906 -16.438 -0.715 1 98.81 213 CYS A N 1
ATOM 1628 C CA . CYS A 1 213 ? -29.031 -17.328 -0.422 1 98.81 213 CYS A CA 1
ATOM 1629 C C . CYS A 1 213 ? -29.812 -16.828 0.778 1 98.81 213 CYS A C 1
ATOM 1631 O O . CYS A 1 213 ? -31.047 -16.781 0.739 1 98.81 213 CYS A O 1
ATOM 1633 N N . ALA A 1 214 ? -29.141 -16.438 1.808 1 98.69 214 ALA A N 1
ATOM 1634 C CA . ALA A 1 214 ? -29.781 -15.945 3.025 1 98.69 214 ALA A CA 1
ATOM 1635 C C . ALA A 1 214 ? -30.578 -14.672 2.752 1 98.69 214 ALA A C 1
ATOM 1637 O O . ALA A 1 214 ? -31.719 -14.531 3.213 1 98.69 214 ALA A O 1
ATOM 1638 N N . ALA A 1 215 ? -29.969 -13.766 2.039 1 98.5 215 ALA A N 1
ATOM 1639 C CA . ALA A 1 215 ? -30.609 -12.5 1.716 1 98.5 215 ALA A CA 1
ATOM 1640 C C . ALA A 1 215 ? -31.891 -12.727 0.923 1 98.5 215 ALA A C 1
ATOM 1642 O O . ALA A 1 215 ? -32.875 -11.977 1.072 1 98.5 215 ALA A O 1
ATOM 1643 N N . ASP A 1 216 ? -31.875 -13.75 0.142 1 98.38 216 ASP A N 1
ATOM 1644 C CA . ASP A 1 216 ? -33 -13.992 -0.755 1 98.38 216 ASP A CA 1
ATOM 1645 C C . ASP A 1 216 ? -33.938 -15.031 -0.175 1 98.38 216 ASP A C 1
ATOM 1647 O O . ASP A 1 216 ? -35 -15.336 -0.771 1 98.38 216 ASP A O 1
ATOM 1651 N N . GLY A 1 217 ? -33.656 -15.562 0.858 1 98.06 217 GLY A N 1
ATOM 1652 C CA . GLY A 1 217 ? -34.469 -16.594 1.471 1 98.06 217 GLY A CA 1
ATOM 1653 C C . GLY A 1 217 ? -34.438 -17.906 0.712 1 98.06 217 GLY A C 1
ATOM 1654 O O . GLY A 1 217 ? -35.469 -18.578 0.597 1 98.06 217 GLY A O 1
ATOM 1655 N N . ILE A 1 218 ? -33.344 -18.219 0.114 1 97.56 218 ILE A N 1
ATOM 1656 C CA . ILE A 1 218 ? -33.156 -19.438 -0.662 1 97.56 218 ILE A CA 1
ATOM 1657 C C . ILE A 1 218 ? -32.281 -20.422 0.122 1 97.56 218 ILE A C 1
ATOM 1659 O O . ILE A 1 218 ? -31.312 -20.016 0.773 1 97.56 218 ILE A O 1
ATOM 1663 N N . GLU A 1 219 ? -32.562 -21.688 0.09 1 97.62 219 GLU A N 1
ATOM 1664 C CA . GLU A 1 219 ? -31.75 -22.703 0.717 1 97.62 219 GLU A CA 1
ATOM 1665 C C . GLU A 1 219 ? -30.5 -23 -0.122 1 97.62 219 GLU A C 1
ATOM 1667 O O . GLU A 1 219 ? -30.609 -23.328 -1.309 1 97.62 219 GLU A O 1
ATOM 1672 N N . PRO A 1 220 ? -29.375 -22.891 0.444 1 97.81 220 PRO A N 1
ATOM 1673 C CA . PRO A 1 220 ? -28.156 -23.188 -0.315 1 97.81 220 PRO A CA 1
ATOM 1674 C C . PRO A 1 220 ? -28.062 -24.656 -0.722 1 97.81 220 PRO A C 1
ATOM 1676 O O . PRO A 1 220 ? -28.438 -25.547 0.052 1 97.81 220 PRO A O 1
ATOM 1679 N N . VAL A 1 221 ? -27.531 -24.875 -1.902 1 96.94 221 VAL A N 1
ATOM 1680 C CA . VAL A 1 221 ? -27.422 -26.234 -2.445 1 96.94 221 VAL A CA 1
ATOM 1681 C C . VAL A 1 221 ? -25.953 -26.625 -2.57 1 96.94 221 VAL A C 1
ATOM 1683 O O . VAL A 1 221 ? -25.609 -27.797 -2.348 1 96.94 221 VAL A O 1
ATOM 1686 N N . TRP A 1 222 ? -25.156 -25.719 -2.82 1 97.81 222 TRP A N 1
ATOM 1687 C CA . TRP A 1 222 ? -23.75 -26.016 -3.102 1 97.81 222 TRP A CA 1
ATOM 1688 C C . TRP A 1 222 ? -22.891 -25.828 -1.853 1 97.81 222 TRP A C 1
ATOM 1690 O O . TRP A 1 222 ? -23.109 -24.891 -1.086 1 97.81 222 TRP A O 1
ATOM 1700 N N . THR A 1 223 ? -21.922 -26.766 -1.634 1 97.62 223 THR A N 1
ATOM 1701 C CA . THR A 1 223 ? -21.062 -26.703 -0.45 1 97.62 223 THR A CA 1
ATOM 1702 C C . THR A 1 223 ? -19.594 -26.672 -0.842 1 97.62 223 THR A C 1
ATOM 1704 O O . THR A 1 223 ? -18.719 -26.609 0.023 1 97.62 223 THR A O 1
ATOM 1707 N N . ASP A 1 224 ? -19.312 -26.656 -2.133 1 97.62 224 ASP A N 1
ATOM 1708 C CA . ASP A 1 224 ? -17.969 -26.625 -2.678 1 97.62 224 ASP A CA 1
ATOM 1709 C C . ASP A 1 224 ? -17.766 -25.406 -3.578 1 97.62 224 ASP A C 1
ATOM 1711 O O . ASP A 1 224 ? -18.516 -25.219 -4.543 1 97.62 224 ASP A O 1
ATOM 1715 N N . PRO A 1 225 ? -16.734 -24.672 -3.248 1 97.5 225 PRO A N 1
ATOM 1716 C CA . PRO A 1 225 ? -16.484 -23.484 -4.082 1 97.5 225 PRO A CA 1
ATOM 1717 C C . PRO A 1 225 ? -16.359 -23.828 -5.562 1 97.5 225 PRO A C 1
ATOM 1719 O O . PRO A 1 225 ? -16.766 -23.047 -6.418 1 97.5 225 PRO A O 1
ATOM 1722 N N . ALA A 1 226 ? -15.758 -24.953 -5.871 1 96.62 226 ALA A N 1
ATOM 1723 C CA . ALA A 1 226 ? -15.578 -25.375 -7.258 1 96.62 226 ALA A CA 1
ATOM 1724 C C . ALA A 1 226 ? -16.922 -25.562 -7.949 1 96.62 226 ALA A C 1
ATOM 1726 O O . ALA A 1 226 ? -17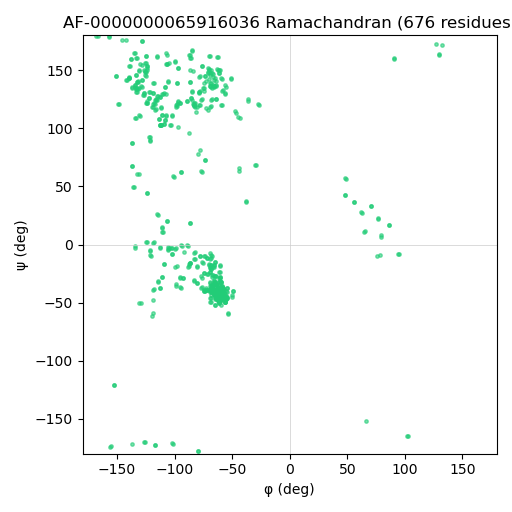.062 -25.234 -9.133 1 96.62 226 ALA A O 1
ATOM 1727 N N . ASP A 1 227 ? -17.891 -26.094 -7.238 1 98.06 227 ASP A N 1
ATOM 1728 C CA . ASP A 1 227 ? -19.234 -26.25 -7.797 1 98.06 227 ASP A CA 1
ATOM 1729 C C . ASP A 1 227 ? -19.859 -24.891 -8.117 1 98.06 227 ASP A C 1
ATOM 1731 O O . ASP A 1 227 ? -20.438 -24.703 -9.195 1 98.06 227 ASP A O 1
ATOM 1735 N N . VAL A 1 228 ? -19.766 -23.969 -7.164 1 98.56 228 VAL A N 1
ATOM 1736 C CA . VAL A 1 228 ? -20.312 -22.625 -7.367 1 98.56 228 VAL A CA 1
ATOM 1737 C C . VAL A 1 228 ? -19.703 -22 -8.617 1 98.56 228 VAL A C 1
ATOM 1739 O O . VAL A 1 228 ? -20.422 -21.453 -9.461 1 98.56 228 VAL A O 1
ATOM 1742 N N . THR A 1 229 ? -18.391 -22.125 -8.734 1 98.31 229 THR A N 1
ATOM 1743 C CA . THR A 1 229 ? -17.656 -21.547 -9.852 1 98.31 229 THR A CA 1
ATOM 1744 C C . THR A 1 229 ? -18.078 -22.188 -11.172 1 98.31 229 THR A C 1
ATOM 1746 O O . THR A 1 229 ? -18.312 -21.5 -12.164 1 98.31 229 THR A O 1
ATOM 1749 N N . GLN A 1 230 ? -18.156 -23.484 -11.18 1 97.88 230 GLN A N 1
ATOM 1750 C CA . GLN A 1 230 ? -18.484 -24.219 -12.398 1 97.88 230 GLN A CA 1
ATOM 1751 C C . GLN A 1 230 ? -19.891 -23.875 -12.875 1 97.88 230 GLN A C 1
ATOM 1753 O O . GLN A 1 230 ? -20.125 -23.656 -14.062 1 97.88 230 GLN A O 1
ATOM 1758 N N . HIS A 1 231 ? -20.844 -23.875 -12 1 98.25 231 HIS A N 1
ATOM 1759 C CA . HIS A 1 231 ? -22.234 -23.578 -12.367 1 98.25 231 HIS A CA 1
ATOM 1760 C C . HIS A 1 231 ? -22.359 -22.125 -12.82 1 98.25 231 HIS A C 1
ATOM 1762 O O . HIS A 1 231 ? -23.188 -21.812 -13.688 1 98.25 231 HIS A O 1
ATOM 1768 N N . ALA A 1 232 ? -21.578 -21.219 -12.219 1 98.38 232 ALA A N 1
ATOM 1769 C CA . ALA A 1 232 ? -21.578 -19.828 -12.68 1 98.38 232 ALA A CA 1
ATOM 1770 C C . ALA A 1 232 ? -21.047 -19.734 -14.109 1 98.38 232 ALA A C 1
ATOM 1772 O O . ALA A 1 232 ? -21.641 -19.047 -14.945 1 98.38 232 ALA A O 1
ATOM 1773 N N . LEU A 1 233 ? -19.984 -20.406 -14.406 1 97.81 233 LEU A N 1
ATOM 1774 C CA . LEU A 1 233 ? -19.359 -20.375 -15.719 1 97.81 233 LEU A CA 1
ATOM 1775 C C . LEU A 1 233 ? -20.281 -20.969 -16.781 1 97.81 233 LEU A C 1
ATOM 1777 O O . LEU A 1 233 ? -20.297 -20.516 -17.922 1 97.81 233 LEU A O 1
ATOM 1781 N N . LYS A 1 234 ? -21.031 -21.953 -16.359 1 97.44 234 LYS A N 1
ATOM 1782 C CA . LYS A 1 234 ? -21.969 -22.578 -17.281 1 97.44 234 LYS A CA 1
ATOM 1783 C C . LYS A 1 234 ? -23.25 -21.766 -17.422 1 97.44 234 LYS A C 1
ATOM 1785 O O . LYS A 1 234 ? -24.031 -21.953 -18.344 1 97.44 234 LYS A O 1
ATOM 1790 N N . GLY A 1 235 ? -23.516 -20.906 -16.5 1 97.25 235 GLY A N 1
ATOM 1791 C CA . GLY A 1 235 ? -24.672 -20.047 -16.516 1 97.25 235 GLY A CA 1
ATOM 1792 C C . GLY A 1 235 ? -25.953 -20.75 -16.141 1 97.25 235 GLY A C 1
ATOM 1793 O O . GLY A 1 235 ? -27.062 -20.266 -16.422 1 97.25 235 GLY A O 1
ATOM 1794 N N . ASN A 1 236 ? -25.906 -21.844 -15.43 1 96.38 236 ASN A N 1
ATOM 1795 C CA . ASN A 1 236 ? -27.094 -22.672 -15.25 1 96.38 236 ASN A CA 1
ATOM 1796 C C . ASN A 1 236 ? -27.672 -22.531 -13.844 1 96.38 236 ASN A C 1
ATOM 1798 O O . ASN A 1 236 ? -28.672 -23.156 -13.508 1 96.38 236 ASN A O 1
ATOM 1802 N N . ASP A 1 237 ? -27.094 -21.828 -12.992 1 97.75 237 ASP A N 1
ATOM 1803 C CA . ASP A 1 237 ? -27.609 -21.484 -11.672 1 97.75 237 ASP A CA 1
ATOM 1804 C C . ASP A 1 237 ? -27.484 -19.984 -11.422 1 97.75 237 ASP A C 1
ATOM 1806 O O . ASP A 1 237 ? -26.375 -19.469 -11.227 1 97.75 237 ASP A O 1
ATOM 1810 N N . PRO A 1 238 ? -28.562 -19.328 -11.367 1 98 238 PRO A N 1
ATOM 1811 C CA . PRO A 1 238 ? -28.547 -17.859 -11.266 1 98 238 PRO A CA 1
ATOM 1812 C C . PRO A 1 238 ? -27.859 -17.375 -9.992 1 98 238 PRO A C 1
ATOM 1814 O O . PRO A 1 238 ? -27.234 -16.312 -10 1 98 238 PRO A O 1
ATOM 1817 N N . VAL A 1 239 ? -27.984 -18.109 -8.891 1 98.5 239 VAL A N 1
ATOM 1818 C CA . VAL A 1 239 ? -27.344 -17.703 -7.645 1 98.5 239 VAL A CA 1
ATOM 1819 C C . VAL A 1 239 ? -25.828 -17.828 -7.773 1 98.5 239 VAL A C 1
ATOM 1821 O O . VAL A 1 239 ? -25.094 -16.969 -7.297 1 98.5 239 VAL A O 1
ATOM 1824 N N . CYS A 1 240 ? -25.391 -18.891 -8.414 1 98.69 240 CYS A N 1
ATOM 1825 C CA . CYS A 1 240 ? -23.953 -19.062 -8.672 1 98.69 240 CYS A CA 1
ATOM 1826 C C . CYS A 1 240 ? -23.422 -17.969 -9.594 1 98.69 240 CYS A C 1
ATOM 1828 O O . CYS A 1 240 ? -22.328 -17.453 -9.375 1 98.69 240 CYS A O 1
ATOM 1830 N N . VAL A 1 241 ? -24.203 -17.641 -10.609 1 98.62 241 VAL A N 1
ATOM 1831 C CA . VAL A 1 241 ? -23.812 -16.578 -11.531 1 98.62 241 VAL A CA 1
ATOM 1832 C C . VAL A 1 241 ? -23.672 -15.258 -10.773 1 98.62 241 VAL A C 1
ATOM 1834 O O . VAL A 1 241 ? -22.688 -14.547 -10.938 1 98.62 241 VAL A O 1
ATOM 1837 N N . GLU A 1 242 ? -24.625 -14.938 -9.945 1 98.75 242 GLU A N 1
ATOM 1838 C CA . GLU A 1 242 ? -24.562 -13.711 -9.148 1 98.75 242 GLU A CA 1
ATOM 1839 C C . GLU A 1 242 ? -23.359 -13.742 -8.203 1 98.75 242 GLU A C 1
ATOM 1841 O O . GLU A 1 242 ? -22.672 -12.734 -8.031 1 98.75 242 GLU A O 1
ATOM 1846 N N . THR A 1 243 ? -23.156 -14.883 -7.586 1 98.81 243 THR A N 1
ATOM 1847 C CA . THR A 1 243 ? -22.062 -15.039 -6.641 1 98.81 243 THR A CA 1
ATOM 1848 C C . THR A 1 243 ? -20.734 -14.688 -7.301 1 98.81 243 THR A C 1
ATOM 1850 O O . THR A 1 243 ? -19.969 -13.875 -6.781 1 98.81 243 THR A O 1
ATOM 1853 N N . MET A 1 244 ? -20.531 -15.266 -8.453 1 98.81 244 MET A N 1
ATOM 1854 C CA . MET A 1 244 ? -19.234 -15.078 -9.086 1 98.81 244 MET A CA 1
ATOM 1855 C C . MET A 1 244 ? -19.141 -13.695 -9.734 1 98.81 244 MET A C 1
ATOM 1857 O O . MET A 1 244 ? -18.047 -13.117 -9.812 1 98.81 244 MET A O 1
ATOM 1861 N N . THR A 1 245 ? -20.234 -13.148 -10.125 1 98.75 245 THR A N 1
ATOM 1862 C CA . THR A 1 245 ? -20.234 -11.766 -10.609 1 98.75 245 THR A CA 1
ATOM 1863 C C . THR A 1 245 ? -19.828 -10.805 -9.5 1 98.75 245 THR A C 1
ATOM 1865 O O . THR A 1 245 ? -19.016 -9.906 -9.727 1 98.75 245 THR A O 1
ATOM 1868 N N . LEU A 1 246 ? -20.375 -11 -8.336 1 98.81 246 LEU A N 1
ATOM 1869 C CA . LEU A 1 246 ? -20.016 -10.156 -7.199 1 98.81 246 LEU A CA 1
ATOM 1870 C C . LEU A 1 246 ? -18.578 -10.406 -6.762 1 98.81 246 LEU A C 1
ATOM 1872 O O . LEU A 1 246 ? -17.875 -9.469 -6.383 1 98.81 246 LEU A O 1
ATOM 1876 N N . PHE A 1 247 ? -18.188 -11.68 -6.812 1 98.81 247 PHE A N 1
ATOM 1877 C CA . PHE A 1 247 ? -16.797 -12.008 -6.488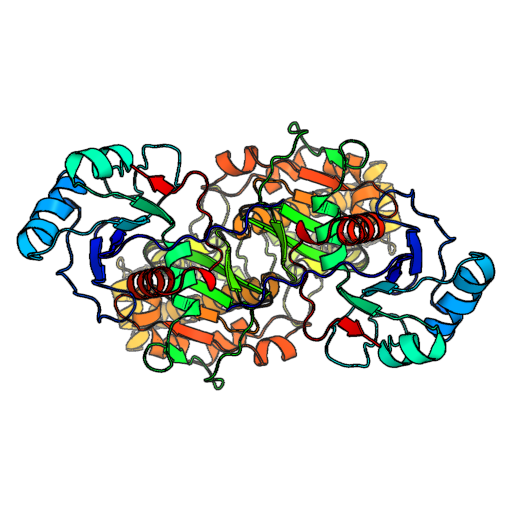 1 98.81 247 PHE A CA 1
ATOM 1878 C C . PHE A 1 247 ? -15.836 -11.211 -7.363 1 98.81 247 PHE A C 1
ATOM 1880 O O . PHE A 1 247 ? -14.906 -10.578 -6.859 1 98.81 247 PHE A O 1
ATOM 1887 N N . VAL A 1 248 ? -16.109 -11.195 -8.633 1 98.75 248 VAL A N 1
ATOM 1888 C CA . VAL A 1 248 ? -15.273 -10.5 -9.602 1 98.75 248 VAL A CA 1
ATOM 1889 C C . VAL A 1 248 ? -15.367 -8.992 -9.383 1 98.75 248 VAL A C 1
ATOM 1891 O O . VAL A 1 248 ? -14.367 -8.281 -9.492 1 98.75 248 VAL A O 1
ATOM 1894 N N . THR A 1 249 ? -16.5 -8.508 -9.07 1 98.75 249 THR A N 1
ATOM 1895 C CA . THR A 1 249 ? -16.703 -7.094 -8.766 1 98.75 249 THR A CA 1
ATOM 1896 C C . THR A 1 249 ? -15.852 -6.676 -7.562 1 98.75 249 THR A C 1
ATOM 1898 O O . THR A 1 249 ? -15.141 -5.672 -7.621 1 98.75 249 THR A O 1
ATOM 1901 N N . TYR A 1 250 ? -15.93 -7.465 -6.504 1 98.75 250 TYR A N 1
ATOM 1902 C CA . TYR A 1 250 ? -15.211 -7.141 -5.277 1 98.75 250 TYR A CA 1
ATOM 1903 C C . TYR A 1 250 ? -13.703 -7.262 -5.484 1 98.75 250 TYR A C 1
ATOM 1905 O O . TYR A 1 250 ? -12.93 -6.496 -4.906 1 98.75 250 TYR A O 1
ATOM 1913 N N . LEU A 1 251 ? -13.312 -8.25 -6.273 1 98.81 251 LEU A N 1
ATOM 1914 C CA . LEU A 1 251 ? -11.898 -8.359 -6.617 1 98.81 251 LEU A CA 1
ATOM 1915 C C . LEU A 1 251 ? -11.422 -7.125 -7.371 1 98.81 251 LEU A C 1
ATOM 1917 O O . LEU A 1 251 ? -10.328 -6.617 -7.105 1 98.81 251 LEU A O 1
ATOM 1921 N N . GLY A 1 252 ? -12.227 -6.648 -8.32 1 98.69 252 GLY A N 1
ATOM 1922 C CA . GLY A 1 252 ? -11.914 -5.41 -9.008 1 98.69 252 GLY A CA 1
ATOM 1923 C C . GLY A 1 252 ? -11.82 -4.215 -8.078 1 98.69 252 GLY A C 1
ATOM 1924 O O . GLY A 1 252 ? -10.922 -3.377 -8.227 1 98.69 252 GLY A O 1
ATOM 1925 N N . ARG A 1 253 ? -12.711 -4.152 -7.137 1 98.5 253 ARG A N 1
ATOM 1926 C CA . ARG A 1 253 ? -12.719 -3.057 -6.172 1 98.5 253 ARG A CA 1
ATOM 1927 C C . ARG A 1 253 ? -11.43 -3.031 -5.359 1 98.5 253 ARG A C 1
ATOM 1929 O O . ARG A 1 253 ? -10.789 -1.984 -5.234 1 98.5 253 ARG A O 1
ATOM 1936 N N . ILE A 1 254 ? -11.062 -4.164 -4.82 1 98.56 254 ILE A N 1
ATOM 1937 C CA . ILE A 1 254 ? -9.875 -4.23 -3.973 1 98.56 254 ILE A CA 1
ATOM 1938 C C . ILE A 1 254 ? -8.625 -4.008 -4.816 1 98.56 254 ILE A C 1
ATOM 1940 O O . ILE A 1 254 ? -7.691 -3.328 -4.387 1 98.56 254 ILE A O 1
ATOM 1944 N N . ALA A 1 255 ? -8.625 -4.602 -5.992 1 98.75 255 ALA A N 1
ATOM 1945 C CA . ALA A 1 255 ? -7.504 -4.367 -6.902 1 98.75 255 ALA A CA 1
ATOM 1946 C C . ALA A 1 255 ? -7.336 -2.881 -7.195 1 98.75 255 ALA A C 1
ATOM 1948 O O . ALA A 1 255 ? -6.215 -2.369 -7.223 1 98.75 255 ALA A O 1
ATOM 1949 N N . GLY A 1 256 ? -8.414 -2.211 -7.453 1 98.62 256 GLY A N 1
ATOM 1950 C CA . GLY A 1 256 ? -8.375 -0.775 -7.676 1 98.62 256 GLY A CA 1
ATOM 1951 C C . GLY A 1 256 ? -7.836 0 -6.488 1 98.62 256 GLY A C 1
ATOM 1952 O O . GLY A 1 256 ? -7.039 0.925 -6.652 1 98.62 256 GLY A O 1
ATOM 1953 N N . ASP A 1 257 ? -8.305 -0.346 -5.316 1 98.56 257 ASP A N 1
ATOM 1954 C CA . ASP A 1 257 ? -7.809 0.292 -4.102 1 98.56 257 ASP A CA 1
ATOM 1955 C C . ASP A 1 257 ? -6.301 0.107 -3.959 1 98.56 257 ASP A C 1
ATOM 1957 O O . ASP A 1 257 ? -5.582 1.054 -3.629 1 98.56 257 ASP A O 1
ATOM 1961 N N . MET A 1 258 ? -5.852 -1.099 -4.211 1 98.25 258 MET A N 1
ATOM 1962 C CA . MET A 1 258 ? -4.422 -1.374 -4.082 1 98.25 258 MET A CA 1
ATOM 1963 C C . MET A 1 258 ? -3.625 -0.623 -5.141 1 98.25 258 MET A C 1
ATOM 1965 O O . MET A 1 258 ? -2.494 -0.202 -4.891 1 98.25 258 MET A O 1
ATOM 1969 N N . ALA A 1 259 ? -4.246 -0.516 -6.312 1 98.12 259 ALA A N 1
ATOM 1970 C CA . ALA A 1 259 ? -3.596 0.264 -7.363 1 98.12 259 ALA A CA 1
ATOM 1971 C C . ALA A 1 259 ? -3.42 1.719 -6.938 1 98.12 259 ALA A C 1
ATOM 1973 O O . ALA A 1 259 ? -2.393 2.338 -7.223 1 98.12 259 ALA A O 1
ATOM 1974 N N . LEU A 1 260 ? -4.375 2.27 -6.266 1 97 260 LEU A N 1
ATOM 1975 C CA . LEU A 1 260 ? -4.285 3.627 -5.738 1 97 260 LEU A CA 1
ATOM 1976 C C . LEU A 1 260 ? -3.188 3.729 -4.688 1 97 260 LEU A C 1
ATOM 1978 O O . LEU A 1 260 ? -2.395 4.672 -4.699 1 97 260 LEU A O 1
ATOM 1982 N N . VAL A 1 261 ? -3.135 2.777 -3.816 1 96.81 261 VAL A N 1
ATOM 1983 C CA . VAL A 1 261 ? -2.217 2.791 -2.682 1 96.81 261 VAL A CA 1
ATOM 1984 C C . VAL A 1 261 ? -0.775 2.762 -3.184 1 96.81 261 VAL A C 1
ATOM 1986 O O . VAL A 1 261 ? 0.086 3.469 -2.654 1 96.81 261 VAL A O 1
ATOM 1989 N N . PHE A 1 262 ? -0.552 2.02 -4.238 1 95.81 262 PHE A N 1
ATOM 1990 C CA . PHE A 1 262 ? 0.812 1.83 -4.719 1 95.81 262 PHE A CA 1
ATOM 1991 C C . PHE A 1 262 ? 1.058 2.643 -5.984 1 95.81 262 PHE A C 1
ATOM 1993 O O . PHE A 1 262 ? 2.143 2.584 -6.566 1 95.81 262 PHE A O 1
ATOM 2000 N N . MET A 1 263 ? 0.023 3.314 -6.438 1 93.19 263 MET A N 1
ATOM 2001 C CA . MET A 1 263 ? 0.092 3.973 -7.742 1 93.19 263 MET A CA 1
ATOM 2002 C C . MET A 1 263 ? 0.643 3.023 -8.797 1 93.19 263 MET A C 1
ATOM 2004 O O . MET A 1 263 ? 1.626 3.34 -9.469 1 93.19 263 MET A O 1
ATOM 2008 N N . ALA A 1 264 ? -0.021 1.954 -8.93 1 96.56 264 ALA A N 1
ATOM 2009 C CA . ALA A 1 264 ? 0.463 0.817 -9.711 1 96.56 264 ALA A CA 1
ATOM 2010 C C . ALA A 1 264 ? 0.293 1.064 -11.203 1 96.56 264 ALA A C 1
ATOM 2012 O O . ALA A 1 264 ? -0.302 0.248 -11.914 1 96.56 264 ALA A O 1
ATOM 2013 N N . ARG A 1 265 ? 0.955 2.045 -11.719 1 94.88 265 ARG A N 1
ATOM 2014 C CA . ARG A 1 265 ? 0.856 2.404 -13.125 1 94.88 265 ARG A CA 1
ATOM 2015 C C . ARG A 1 265 ? 1.474 1.326 -14.008 1 94.88 265 ARG A C 1
ATOM 2017 O O . ARG A 1 265 ? 1.172 1.245 -15.203 1 94.88 265 ARG A O 1
ATOM 2024 N N . GLY A 1 266 ? 2.348 0.516 -13.43 1 96.5 266 GLY A N 1
ATOM 2025 C CA . GLY A 1 266 ? 2.967 -0.57 -14.172 1 96.5 266 GLY A CA 1
ATOM 2026 C C . GLY A 1 266 ? 2.037 -1.75 -14.391 1 96.5 266 GLY A C 1
ATOM 2027 O O . GLY A 1 266 ? 2.359 -2.67 -15.141 1 96.5 266 GLY A O 1
ATOM 2028 N N . GLY A 1 267 ? 0.955 -1.723 -13.594 1 97.81 267 GLY A N 1
ATOM 2029 C CA . GLY A 1 267 ? -0.04 -2.76 -13.82 1 97.81 267 GLY A CA 1
ATOM 2030 C C . GLY A 1 267 ? -0.435 -3.488 -12.547 1 97.81 267 GLY A C 1
ATOM 2031 O O . GLY A 1 267 ? 0.277 -3.426 -11.539 1 97.81 267 GLY A O 1
ATOM 2032 N N . VAL A 1 268 ? -1.554 -4.164 -12.695 1 98.44 268 VAL A N 1
ATOM 2033 C CA . VAL A 1 268 ? -2.066 -5.039 -11.648 1 98.44 268 VAL A CA 1
ATOM 2034 C C . VAL A 1 268 ? -2.143 -6.473 -12.164 1 98.44 268 VAL A C 1
ATOM 2036 O O . VAL A 1 268 ? -2.68 -6.723 -13.242 1 98.44 268 VAL A O 1
ATOM 2039 N N . PHE A 1 269 ? -1.596 -7.367 -11.383 1 97.94 269 PHE A N 1
ATOM 2040 C CA . PHE A 1 269 ? -1.546 -8.773 -11.758 1 97.94 269 PHE A CA 1
ATOM 2041 C C . PHE A 1 269 ? -2.365 -9.625 -10.789 1 97.94 269 PHE A C 1
ATOM 2043 O O . PHE A 1 269 ? -2.186 -9.531 -9.578 1 97.94 269 PHE A O 1
ATOM 2050 N N . LEU A 1 270 ? -3.289 -10.367 -11.367 1 97.88 270 LEU A N 1
ATOM 2051 C CA . LEU A 1 270 ? -4.027 -11.352 -10.594 1 97.88 270 LEU A CA 1
ATOM 2052 C C . LEU A 1 270 ? -3.387 -12.734 -10.719 1 97.88 270 LEU A C 1
ATOM 2054 O O . LEU A 1 270 ? -3.162 -13.219 -11.828 1 97.88 270 LEU A O 1
ATOM 2058 N N . SER A 1 271 ? -3.027 -13.266 -9.586 1 94.69 271 SER A N 1
ATOM 2059 C CA . SER A 1 271 ? -2.445 -14.602 -9.539 1 94.69 271 SER A CA 1
ATOM 2060 C C . SER A 1 271 ? -3.324 -15.562 -8.742 1 94.69 271 SER A C 1
ATOM 2062 O O . SER A 1 271 ? -4.492 -15.266 -8.477 1 94.69 271 SER A O 1
ATOM 2064 N N . GLY A 1 272 ? -2.781 -16.75 -8.523 1 88.69 272 GLY A N 1
ATOM 2065 C CA . GLY A 1 272 ? -3.525 -17.719 -7.742 1 88.69 272 GLY A CA 1
ATOM 2066 C C . GLY A 1 272 ? -4.414 -18.609 -8.594 1 88.69 272 GLY A C 1
ATOM 2067 O O . GLY A 1 272 ? -4.832 -18.234 -9.68 1 88.69 272 GLY A O 1
ATOM 2068 N N . GLY A 1 273 ? -4.789 -19.75 -8.031 1 88.75 273 GLY A N 1
ATOM 2069 C CA . GLY A 1 273 ? -5.547 -20.766 -8.742 1 88.75 273 GLY A CA 1
ATOM 2070 C C . GLY A 1 273 ? -6.938 -20.312 -9.141 1 88.75 273 GLY A C 1
ATOM 2071 O O . GLY A 1 273 ? -7.426 -20.641 -10.219 1 88.75 273 GLY A O 1
ATOM 2072 N N . ILE A 1 274 ? -7.574 -19.5 -8.375 1 94.06 274 ILE A N 1
ATOM 2073 C CA . ILE A 1 274 ? -8.93 -19.047 -8.648 1 94.06 274 ILE A CA 1
ATOM 2074 C C . ILE A 1 274 ? -8.93 -18.125 -9.859 1 94.06 274 ILE A C 1
ATOM 2076 O O . ILE A 1 274 ? -9.75 -18.266 -10.766 1 94.06 274 ILE A O 1
ATOM 2080 N N . SER A 1 275 ? -8.016 -17.109 -9.867 1 96.25 275 SER A N 1
ATOM 2081 C CA . SER A 1 275 ? -7.957 -16.141 -10.961 1 96.25 275 SER A CA 1
ATOM 2082 C C . SER A 1 275 ? -7.809 -16.844 -12.312 1 96.25 275 SER A C 1
ATOM 2084 O O . SER A 1 275 ? -8.438 -16.438 -13.289 1 96.25 275 SER A O 1
ATOM 2086 N N . GLN A 1 276 ? -7 -17.875 -12.352 1 94.81 276 GLN A N 1
ATOM 2087 C CA . GLN A 1 276 ? -6.77 -18.609 -13.602 1 94.81 276 GLN A CA 1
ATOM 2088 C C . GLN A 1 276 ? -8.023 -19.344 -14.055 1 94.81 276 GLN A C 1
ATOM 2090 O O . GLN A 1 276 ? -8.336 -19.375 -15.242 1 94.81 276 GLN A O 1
ATOM 2095 N N . LYS A 1 277 ? -8.734 -19.844 -13.141 1 95.06 277 LYS A N 1
ATOM 2096 C CA . LYS A 1 277 ? -9.914 -20.656 -13.438 1 95.06 277 LYS A CA 1
ATOM 2097 C C . LYS A 1 277 ? -11.078 -19.781 -13.906 1 95.06 277 LYS A C 1
ATOM 2099 O O . LYS A 1 277 ? -11.961 -20.25 -14.625 1 95.06 277 LYS A O 1
ATOM 2104 N N . ILE A 1 278 ? -11.078 -18.562 -13.531 1 97.62 278 ILE A N 1
ATOM 2105 C CA . ILE A 1 278 ? -12.273 -17.766 -13.797 1 97.62 278 ILE A CA 1
ATOM 2106 C C . ILE A 1 278 ? -11.938 -16.641 -14.789 1 97.62 278 ILE A C 1
ATOM 2108 O O . ILE A 1 278 ? -12.555 -15.578 -14.766 1 97.62 278 ILE A O 1
ATOM 2112 N N . ILE A 1 279 ? -10.961 -16.781 -15.625 1 97.69 279 ILE A N 1
ATOM 2113 C CA . ILE A 1 279 ? -10.508 -15.805 -16.625 1 97.69 279 ILE A CA 1
ATOM 2114 C C . ILE A 1 279 ? -11.703 -15.328 -17.438 1 97.69 279 ILE A C 1
ATOM 2116 O O . ILE A 1 279 ? -11.867 -14.125 -17.656 1 97.69 279 ILE A O 1
ATOM 2120 N N . PRO A 1 280 ? -12.625 -16.219 -17.906 1 97.62 280 PRO A N 1
ATOM 2121 C CA . PRO A 1 280 ? -13.766 -15.734 -18.672 1 97.62 280 PRO A CA 1
ATOM 2122 C C . PRO A 1 280 ? -14.609 -14.719 -17.922 1 97.62 280 PRO A C 1
ATOM 2124 O O . PRO A 1 280 ? -15.133 -13.773 -18.516 1 97.62 280 PRO A O 1
ATOM 2127 N N . LEU A 1 281 ? -14.766 -14.898 -16.656 1 97.88 281 LEU A N 1
ATOM 2128 C CA . LEU A 1 281 ? -15.531 -13.969 -15.836 1 97.88 281 LEU A CA 1
ATOM 2129 C C . LEU A 1 281 ? -14.758 -12.664 -15.633 1 97.88 281 LEU A C 1
ATOM 2131 O O . LEU A 1 281 ? -15.352 -11.586 -15.633 1 97.88 281 LEU A O 1
ATOM 2135 N N . LEU A 1 282 ? -13.422 -12.75 -15.445 1 98.44 282 LEU A N 1
ATOM 2136 C CA . LEU A 1 282 ? -12.57 -11.586 -15.227 1 98.44 282 LEU A CA 1
ATOM 2137 C C . LEU A 1 282 ? -12.523 -10.711 -16.484 1 98.44 282 LEU A C 1
ATOM 2139 O O . LEU A 1 282 ? -12.328 -9.492 -16.391 1 98.44 282 LEU A O 1
ATOM 2143 N N . LYS A 1 283 ? -12.742 -11.297 -17.594 1 97.19 283 LYS A N 1
ATOM 2144 C CA . LYS A 1 283 ? -12.703 -10.562 -18.859 1 97.19 283 LYS A CA 1
ATOM 2145 C C . LYS A 1 283 ? -14.031 -9.867 -19.125 1 97.19 283 LYS A C 1
ATOM 2147 O O . LYS A 1 283 ? -14.125 -9.031 -20.031 1 97.19 283 LYS A O 1
ATOM 2152 N N . SER A 1 284 ? -15.016 -10.234 -18.359 1 95.38 284 SER A N 1
ATOM 2153 C CA . SER A 1 284 ? -16.25 -9.461 -18.453 1 95.38 284 SER A CA 1
ATOM 2154 C C . SER A 1 284 ? -16.031 -8.016 -18.031 1 95.38 284 SER A C 1
ATOM 2156 O O . SER A 1 284 ? -15.062 -7.707 -17.328 1 95.38 284 SER A O 1
ATOM 2158 N N . PRO A 1 285 ? -16.922 -7.141 -18.406 1 96.94 285 PRO A N 1
ATOM 2159 C CA . PRO A 1 285 ? -16.734 -5.719 -18.094 1 96.94 285 PRO A CA 1
ATOM 2160 C C . PRO A 1 285 ? -16.844 -5.414 -16.609 1 96.94 285 PRO A C 1
ATOM 2162 O O . PRO A 1 285 ? -16.438 -4.328 -16.172 1 96.94 285 PRO A O 1
ATOM 2165 N N . VAL A 1 286 ? -17.312 -6.375 -15.867 1 97 286 VAL A N 1
ATOM 2166 C CA . VAL A 1 286 ? -17.641 -6.137 -14.469 1 97 286 VAL A CA 1
ATOM 2167 C C . VAL A 1 286 ? -16.344 -5.867 -13.688 1 97 286 VAL A C 1
ATOM 2169 O O . VAL A 1 286 ? -16.312 -4.984 -12.828 1 97 286 VAL A O 1
ATOM 2172 N N . PHE A 1 287 ? -15.344 -6.582 -13.992 1 98.44 287 PHE A N 1
ATOM 2173 C CA . PHE A 1 287 ? -14.086 -6.402 -13.266 1 98.44 287 PHE A CA 1
ATOM 2174 C C . PHE A 1 287 ? -13.508 -5.016 -13.523 1 98.44 287 PHE A C 1
ATOM 2176 O O . PHE A 1 287 ? -13.211 -4.277 -12.586 1 98.44 287 PHE A O 1
ATOM 2183 N N . ARG A 1 288 ? -13.367 -4.641 -14.75 1 98.5 288 ARG A N 1
ATOM 2184 C CA . ARG A 1 288 ? -12.75 -3.365 -15.102 1 98.5 288 ARG A CA 1
ATOM 2185 C C . ARG A 1 288 ? -13.594 -2.193 -14.602 1 98.5 288 ARG A C 1
ATOM 2187 O O . ARG A 1 288 ? -13.047 -1.179 -14.156 1 98.5 288 ARG A O 1
ATOM 2194 N N . ALA A 1 289 ? -14.844 -2.357 -14.719 1 98.31 289 ALA A N 1
ATOM 2195 C CA . ALA A 1 289 ? -15.719 -1.3 -14.234 1 98.31 289 ALA A CA 1
ATOM 2196 C C . ALA A 1 289 ? -15.5 -1.038 -12.75 1 98.31 289 ALA A C 1
ATOM 2198 O O . ALA A 1 289 ? -15.398 0.115 -12.32 1 98.31 289 ALA A O 1
ATOM 2199 N N . ALA A 1 290 ? -15.445 -2.094 -11.984 1 98.25 290 ALA A N 1
ATOM 2200 C CA . ALA A 1 290 ? -15.219 -1.976 -10.547 1 98.25 290 ALA A CA 1
ATOM 2201 C C . ALA A 1 290 ? -13.82 -1.447 -10.25 1 98.25 290 ALA A C 1
ATOM 2203 O O . ALA A 1 290 ? -13.633 -0.643 -9.328 1 98.25 290 ALA A O 1
ATOM 2204 N N . PHE A 1 291 ? -12.836 -1.89 -11.047 1 98.69 291 PHE A N 1
ATOM 2205 C CA . PHE A 1 291 ? -11.445 -1.473 -10.906 1 98.69 291 PHE A CA 1
ATOM 2206 C C . PHE A 1 291 ? -11.305 0.027 -11.133 1 98.69 291 PHE A C 1
ATOM 2208 O O . PHE A 1 291 ? -10.578 0.705 -10.414 1 98.69 291 PHE A O 1
ATOM 2215 N N . GLU A 1 292 ? -12.008 0.524 -12.055 1 98.44 292 GLU A N 1
ATOM 2216 C CA . GLU A 1 292 ? -11.867 1.906 -12.5 1 98.44 292 GLU A CA 1
ATOM 2217 C C . GLU A 1 292 ? -12.727 2.848 -11.664 1 98.44 292 GLU A C 1
ATOM 2219 O O . GLU A 1 292 ? -12.539 4.066 -11.695 1 98.44 292 GLU A O 1
ATOM 2224 N N . ASP A 1 293 ? -13.672 2.316 -10.922 1 98.06 293 ASP A N 1
ATOM 2225 C CA . ASP A 1 293 ? -14.594 3.113 -10.109 1 98.06 293 ASP A CA 1
ATOM 2226 C C . ASP A 1 293 ? -13.891 3.668 -8.875 1 98.06 293 ASP A C 1
ATOM 2228 O O . ASP A 1 293 ? -14.141 3.217 -7.754 1 98.06 293 ASP A O 1
ATOM 2232 N N . LYS A 1 294 ? -13.047 4.637 -9.094 1 98.06 294 LYS A N 1
ATOM 2233 C CA . LYS A 1 294 ? -12.227 5.234 -8.039 1 98.06 294 LYS A CA 1
ATOM 2234 C C . LYS A 1 294 ? -12.211 6.754 -8.148 1 98.06 294 LYS A C 1
ATOM 2236 O O . LYS A 1 294 ? -11.148 7.379 -8.117 1 98.06 294 LYS A O 1
ATOM 2241 N N . ALA A 1 295 ? -13.383 7.254 -8.258 1 96.25 295 ALA A N 1
ATOM 2242 C CA . ALA A 1 295 ? -13.453 8.711 -8.258 1 96.25 295 ALA A CA 1
ATOM 2243 C C . ALA A 1 295 ? -12.688 9.305 -7.078 1 96.25 295 ALA A C 1
ATOM 2245 O O . ALA A 1 295 ? -12.773 8.797 -5.961 1 96.25 295 ALA A O 1
ATOM 2246 N N . PRO A 1 296 ? -12.008 10.469 -7.309 1 93 296 PRO A N 1
ATOM 2247 C CA . PRO A 1 296 ? -11.922 11.289 -8.516 1 93 296 PRO A CA 1
ATOM 2248 C C . PRO A 1 296 ? -10.82 10.836 -9.469 1 93 296 PRO A C 1
ATOM 2250 O O . PRO A 1 296 ? -10.422 11.578 -10.367 1 93 296 PRO A O 1
ATOM 2253 N N . HIS A 1 297 ? -10.32 9.594 -9.336 1 94.44 297 HIS A N 1
ATOM 2254 C CA . HIS A 1 297 ? -9.164 9.133 -10.102 1 94.44 297 HIS A CA 1
ATOM 2255 C C . HIS A 1 297 ? -9.586 8.164 -11.195 1 94.44 297 HIS A C 1
ATOM 2257 O O . HIS A 1 297 ? -8.773 7.367 -11.672 1 94.44 297 HIS A O 1
ATOM 2263 N N . THR A 1 298 ? -10.82 8.172 -11.578 1 97.25 298 THR A N 1
ATOM 2264 C CA . THR A 1 298 ? -11.352 7.215 -12.539 1 97.25 298 THR A CA 1
ATOM 2265 C C . THR A 1 298 ? -10.539 7.23 -13.828 1 97.25 298 THR A C 1
ATOM 2267 O O . THR A 1 298 ? -10.188 6.176 -14.359 1 97.25 298 THR A O 1
ATOM 2270 N N . GLU A 1 299 ? -10.219 8.406 -14.344 1 96.06 299 GLU A N 1
ATOM 2271 C CA . GLU A 1 299 ? -9.508 8.516 -15.617 1 96.06 299 GLU A CA 1
ATOM 2272 C C . GLU A 1 299 ? -8.094 7.938 -15.508 1 96.06 299 GLU A C 1
ATOM 2274 O O . GLU A 1 299 ? -7.621 7.277 -16.438 1 96.06 299 GLU A O 1
ATOM 2279 N N . MET A 1 300 ? -7.465 8.203 -14.445 1 93.62 300 MET A N 1
ATOM 2280 C CA . MET A 1 300 ? -6.141 7.637 -14.219 1 93.62 300 MET A CA 1
ATOM 2281 C C . MET A 1 300 ? -6.203 6.113 -14.148 1 93.62 300 MET A C 1
ATOM 2283 O O . MET A 1 300 ? -5.363 5.426 -14.734 1 93.62 300 MET A O 1
ATOM 2287 N N . MET A 1 301 ? -7.211 5.559 -13.5 1 97.44 301 MET A N 1
ATOM 2288 C CA . MET A 1 301 ? -7.363 4.117 -13.336 1 97.44 301 MET A CA 1
ATOM 2289 C C . MET A 1 301 ? -7.512 3.428 -14.688 1 97.44 301 MET A C 1
ATOM 2291 O O . MET A 1 301 ? -7.035 2.307 -14.875 1 97.44 301 MET A O 1
ATOM 2295 N N . LYS A 1 302 ? -8.094 4.105 -15.594 1 97.75 302 LYS A N 1
ATOM 2296 C CA . LYS A 1 302 ? -8.312 3.549 -16.922 1 97.75 302 LYS A CA 1
ATOM 2297 C C . LYS A 1 302 ? -6.988 3.316 -17.656 1 97.75 302 LYS A C 1
ATOM 2299 O O . LYS A 1 302 ? -6.922 2.529 -18.594 1 97.75 302 LYS A O 1
ATOM 2304 N N . THR A 1 303 ? -5.953 3.947 -17.172 1 97.12 303 THR A N 1
ATOM 2305 C CA . THR A 1 303 ? -4.66 3.846 -17.844 1 97.12 303 THR A CA 1
ATOM 2306 C C . THR A 1 303 ? -3.818 2.732 -17.219 1 97.12 303 THR A C 1
ATOM 2308 O O . THR A 1 303 ? -2.709 2.459 -17.688 1 97.12 303 THR A O 1
ATOM 2311 N N . ILE A 1 304 ? -4.277 2.072 -16.266 1 97.88 304 ILE A N 1
ATOM 2312 C CA . ILE A 1 304 ? -3.531 1.02 -15.578 1 97.88 304 ILE A CA 1
ATOM 2313 C C . ILE A 1 304 ? -3.955 -0.345 -16.109 1 97.88 304 ILE A C 1
ATOM 2315 O O . ILE A 1 304 ? -5.113 -0.741 -15.977 1 97.88 304 ILE A O 1
ATOM 2319 N N . PRO A 1 305 ? -3.055 -1.049 -16.672 1 98.25 305 PRO A N 1
ATOM 2320 C CA . PRO A 1 305 ? -3.438 -2.361 -17.203 1 98.25 305 PRO A CA 1
ATOM 2321 C C . PRO A 1 305 ? -3.604 -3.412 -16.109 1 98.25 305 PRO A C 1
ATOM 2323 O O . PRO A 1 305 ? -2.994 -3.299 -15.039 1 98.25 305 PRO A O 1
ATOM 2326 N N . THR A 1 306 ? -4.414 -4.391 -16.375 1 98.56 306 THR A N 1
ATOM 2327 C CA . THR A 1 306 ? -4.652 -5.512 -15.469 1 98.56 306 THR A CA 1
ATOM 2328 C C . THR A 1 306 ? -4.473 -6.84 -16.203 1 98.56 306 THR A C 1
ATOM 2330 O O . THR A 1 306 ? -4.836 -6.965 -17.375 1 98.56 306 THR A O 1
ATOM 2333 N N . PHE A 1 307 ? -3.877 -7.828 -15.477 1 98.44 307 PHE A N 1
ATOM 2334 C CA . PHE A 1 307 ? -3.561 -9.109 -16.094 1 98.44 307 PHE A CA 1
ATOM 2335 C C . PHE A 1 307 ? -3.877 -10.266 -15.148 1 98.44 307 PHE A C 1
ATOM 2337 O O . PHE A 1 307 ? -3.889 -10.078 -13.93 1 98.44 307 PHE A O 1
ATOM 2344 N N . VAL A 1 308 ? -4.152 -11.398 -15.719 1 98.19 308 VAL A N 1
ATOM 2345 C CA . VAL A 1 308 ? -4.047 -12.656 -14.984 1 98.19 308 VAL A CA 1
ATOM 2346 C C . VAL A 1 308 ? -2.701 -13.312 -15.281 1 98.19 308 VAL A C 1
ATOM 2348 O O . VAL A 1 308 ? -2.328 -13.477 -16.438 1 98.19 308 VAL A O 1
ATOM 2351 N N . ALA A 1 309 ? -1.92 -13.57 -14.234 1 96.44 309 ALA A N 1
ATOM 2352 C CA . ALA A 1 309 ? -0.704 -14.359 -14.414 1 96.44 309 ALA A CA 1
ATOM 2353 C C . ALA A 1 309 ? -1.037 -15.812 -14.758 1 96.44 309 ALA A C 1
ATOM 2355 O O . ALA A 1 309 ? -1.616 -16.531 -13.938 1 96.44 309 ALA A O 1
ATOM 2356 N N . ILE A 1 310 ? -0.62 -16.219 -15.859 1 95.75 310 ILE A N 1
ATOM 2357 C CA . ILE A 1 310 ? -1.05 -17.547 -16.281 1 95.75 310 ILE A CA 1
ATOM 2358 C C . ILE A 1 310 ? 0.146 -18.5 -16.297 1 95.75 310 ILE A C 1
ATOM 2360 O O . ILE A 1 310 ? -0.006 -19.703 -16.547 1 95.75 310 ILE A O 1
ATOM 2364 N N . HIS A 1 311 ? 1.271 -18.031 -16.016 1 93.12 311 HIS A N 1
ATOM 2365 C CA . HIS A 1 311 ? 2.4 -18.938 -15.836 1 93.12 311 HIS A CA 1
ATOM 2366 C C . HIS A 1 311 ? 2.111 -19.984 -14.773 1 93.12 311 HIS A C 1
ATOM 2368 O O . HIS A 1 311 ? 1.696 -19.641 -13.656 1 93.12 311 HIS A O 1
ATOM 2374 N N . PRO A 1 312 ? 2.324 -21.219 -15.039 1 87.88 312 PRO A N 1
ATOM 2375 C CA . PRO A 1 312 ? 1.924 -22.281 -14.117 1 87.88 312 PRO A CA 1
ATOM 2376 C C . PRO A 1 312 ? 2.73 -22.266 -12.82 1 87.88 312 PRO A C 1
ATOM 2378 O O . PRO A 1 312 ? 2.262 -22.766 -11.789 1 87.88 312 PRO A O 1
ATOM 2381 N N . GLN A 1 313 ? 3.916 -21.781 -12.891 1 92.75 313 GLN A N 1
ATOM 2382 C CA . GLN A 1 313 ? 4.805 -21.688 -11.734 1 92.75 313 GLN A CA 1
ATOM 2383 C C . GLN A 1 313 ? 5.414 -20.297 -11.625 1 92.75 313 GLN A C 1
ATOM 2385 O O . GLN A 1 313 ? 6.637 -20.156 -11.523 1 92.75 313 GLN A O 1
ATOM 2390 N N . ALA A 1 314 ? 4.547 -19.312 -11.477 1 92.44 314 ALA A N 1
ATOM 2391 C CA . ALA A 1 314 ? 4.938 -17.906 -11.547 1 92.44 314 ALA A CA 1
ATOM 2392 C C . ALA A 1 314 ? 5.93 -17.562 -10.445 1 92.44 314 ALA A C 1
ATOM 2394 O O . ALA A 1 314 ? 6.906 -16.844 -10.68 1 92.44 314 ALA A O 1
ATOM 2395 N N . ALA A 1 315 ? 5.664 -18.047 -9.258 1 93.75 315 ALA A N 1
ATOM 2396 C CA . ALA A 1 315 ? 6.543 -17.734 -8.133 1 93.75 315 ALA A CA 1
ATOM 2397 C C . ALA A 1 315 ? 7.969 -18.203 -8.398 1 93.75 315 ALA A C 1
ATOM 2399 O O . ALA A 1 315 ? 8.93 -17.5 -8.102 1 93.75 315 ALA A O 1
ATOM 2400 N N . LEU A 1 316 ? 8.102 -19.422 -8.953 1 96.31 316 LEU A N 1
ATOM 2401 C CA . LEU A 1 316 ? 9.422 -19.953 -9.273 1 96.31 316 LEU A CA 1
ATOM 2402 C C . LEU A 1 316 ? 10.094 -19.125 -10.359 1 96.31 316 LEU A C 1
ATOM 2404 O O . LEU A 1 316 ? 11.305 -18.875 -10.305 1 96.31 316 LEU A O 1
ATOM 2408 N N . SER A 1 317 ? 9.305 -18.766 -11.273 1 95.12 317 SER A N 1
ATOM 2409 C CA . SER A 1 317 ? 9.828 -17.906 -12.328 1 95.12 317 SER A CA 1
ATOM 2410 C C . SER A 1 317 ? 10.367 -16.594 -11.758 1 95.12 317 SER A C 1
ATOM 2412 O O . SER A 1 317 ? 11.422 -16.125 -12.18 1 95.12 317 SER A O 1
ATOM 2414 N N . GLY A 1 318 ? 9.617 -15.992 -10.875 1 95.44 318 GLY A N 1
ATOM 2415 C CA . GLY A 1 318 ? 10.07 -14.781 -10.203 1 95.44 318 GLY A CA 1
ATOM 2416 C C . GLY A 1 318 ? 11.359 -14.977 -9.43 1 95.44 318 GLY A C 1
ATOM 2417 O O . GLY A 1 318 ? 12.266 -14.141 -9.508 1 95.44 318 GLY A O 1
ATOM 2418 N N . LEU A 1 319 ? 11.438 -16.047 -8.68 1 96.75 319 LEU A N 1
ATOM 2419 C CA . LEU A 1 319 ? 12.641 -16.359 -7.914 1 96.75 319 LEU A CA 1
ATOM 2420 C C . LEU A 1 319 ? 13.836 -16.578 -8.844 1 96.75 319 LEU A C 1
ATOM 2422 O O . LEU A 1 319 ? 14.953 -16.156 -8.531 1 96.75 319 LEU A O 1
ATOM 2426 N N . ALA A 1 320 ? 13.562 -17.25 -9.922 1 96.56 320 ALA A N 1
ATOM 2427 C CA . ALA A 1 320 ? 14.617 -17.484 -10.914 1 96.56 320 ALA A CA 1
ATOM 2428 C C . ALA A 1 320 ? 15.141 -16.172 -11.484 1 96.56 320 ALA A C 1
ATOM 2430 O O . ALA A 1 320 ? 16.344 -16 -11.641 1 96.56 320 ALA A O 1
ATOM 2431 N N . ALA A 1 321 ? 14.227 -15.328 -11.805 1 95.56 321 ALA A N 1
ATOM 2432 C CA . ALA A 1 321 ? 14.617 -14.023 -12.336 1 95.56 321 ALA A CA 1
ATOM 2433 C C . ALA A 1 321 ? 15.508 -13.266 -11.344 1 95.56 321 ALA A C 1
ATOM 2435 O O . ALA A 1 321 ? 16.531 -12.688 -11.727 1 95.56 321 ALA A O 1
ATOM 2436 N N . TYR A 1 322 ? 15.117 -13.312 -10.133 1 96.19 322 TYR A N 1
ATOM 2437 C CA . TYR A 1 322 ? 15.914 -12.688 -9.086 1 96.19 322 TYR A CA 1
ATOM 2438 C C . TYR A 1 322 ? 17.297 -13.328 -9 1 96.19 322 TYR A C 1
ATOM 2440 O O . TYR A 1 322 ? 18.312 -12.625 -8.945 1 96.19 322 TYR A O 1
ATOM 2448 N N . ALA A 1 323 ? 17.328 -14.586 -8.984 1 96.38 323 ALA A N 1
ATOM 2449 C CA . ALA A 1 323 ? 18.594 -15.297 -8.891 1 96.38 323 ALA A CA 1
ATOM 2450 C C . ALA A 1 323 ? 19.531 -14.906 -10.039 1 96.38 323 ALA A C 1
ATOM 2452 O O . ALA A 1 323 ? 20.734 -14.797 -9.852 1 96.38 323 ALA A O 1
ATOM 2453 N N . ARG A 1 324 ? 19 -14.742 -11.172 1 96.19 324 ARG A N 1
ATOM 2454 C CA . ARG A 1 324 ? 19.781 -14.461 -12.375 1 96.19 324 ARG A CA 1
ATOM 2455 C C . ARG A 1 324 ? 20.312 -13.031 -12.359 1 96.19 324 ARG A C 1
ATOM 2457 O O . ARG A 1 324 ? 21.438 -12.781 -12.797 1 96.19 324 ARG A O 1
ATOM 2464 N N . THR A 1 325 ? 19.5 -12.094 -11.898 1 94.38 325 THR A N 1
ATOM 2465 C CA . THR A 1 325 ? 19.875 -10.68 -11.922 1 94.38 325 THR A CA 1
ATOM 2466 C C . THR A 1 325 ? 19.5 -10.008 -10.609 1 94.38 325 THR A C 1
ATOM 2468 O O . THR A 1 325 ? 18.703 -9.07 -10.586 1 94.38 325 THR A O 1
ATOM 2471 N N . PRO A 1 326 ? 20.156 -10.383 -9.586 1 93.69 326 PRO A N 1
ATOM 2472 C CA . PRO A 1 326 ? 19.781 -9.875 -8.258 1 93.69 326 PRO A CA 1
ATOM 2473 C C . PRO A 1 326 ? 19.906 -8.359 -8.148 1 93.69 326 PRO A C 1
ATOM 2475 O O . PRO A 1 326 ? 19.203 -7.73 -7.359 1 93.69 326 PRO A O 1
ATOM 2478 N N . SER A 1 327 ? 20.719 -7.699 -8.961 1 91.62 327 SER A N 1
ATOM 2479 C CA . SER A 1 327 ? 20.906 -6.254 -8.914 1 91.62 327 SER A CA 1
ATOM 2480 C C . SER A 1 327 ? 19.656 -5.512 -9.359 1 91.62 327 SER A C 1
ATOM 2482 O O . SER A 1 327 ? 19.5 -4.324 -9.062 1 91.62 327 SER A O 1
ATOM 2484 N N . SER A 1 328 ? 18.797 -6.219 -10.031 1 94.38 328 SER A N 1
ATOM 2485 C CA . SER A 1 328 ? 17.562 -5.605 -10.539 1 94.38 328 SER A CA 1
ATOM 2486 C C . SER A 1 328 ? 16.453 -5.676 -9.5 1 94.38 328 SER A C 1
ATOM 2488 O O . SER A 1 328 ? 15.352 -5.156 -9.727 1 94.38 328 SER A O 1
ATOM 2490 N N . TYR A 1 329 ? 16.797 -6.297 -8.375 1 94.69 329 TYR A N 1
ATOM 2491 C CA . TYR A 1 329 ? 15.781 -6.523 -7.352 1 94.69 329 TYR A CA 1
ATOM 2492 C C . TYR A 1 329 ? 16.281 -6.125 -5.973 1 94.69 329 TYR A C 1
ATOM 2494 O O . TYR A 1 329 ? 17.438 -6.395 -5.629 1 94.69 329 TYR A O 1
ATOM 2502 N N . GLY A 1 330 ? 15.438 -5.352 -5.293 1 92.88 330 GLY A N 1
ATOM 2503 C CA . GLY A 1 330 ? 15.773 -4.969 -3.934 1 92.88 330 GLY A CA 1
ATOM 2504 C C . GLY A 1 330 ? 15.164 -5.883 -2.889 1 92.88 330 GLY A C 1
ATOM 2505 O O . GLY A 1 330 ? 14.438 -5.426 -2 1 92.88 330 GLY A O 1
ATOM 2506 N N . VAL A 1 331 ? 15.531 -7.172 -2.902 1 92.06 331 VAL A N 1
ATOM 2507 C CA . VAL A 1 331 ? 15.039 -8.156 -1.945 1 92.06 331 VAL A CA 1
ATOM 2508 C C . VAL A 1 331 ? 15.781 -8.008 -0.62 1 92.06 331 VAL A C 1
ATOM 2510 O O . VAL A 1 331 ? 17.016 -7.906 -0.599 1 92.06 331 VAL A O 1
ATOM 2513 N N . LYS A 1 332 ? 15.016 -7.961 0.43 1 89 332 LYS A N 1
ATOM 2514 C CA . LYS A 1 332 ? 15.602 -7.859 1.763 1 89 332 LYS A CA 1
ATOM 2515 C C . LYS A 1 332 ? 16.312 -9.156 2.152 1 89 332 LYS A C 1
ATOM 2517 O O . LYS A 1 332 ? 15.766 -10.242 1.961 1 89 332 LYS A O 1
ATOM 2522 N N . HIS A 1 333 ? 17.531 -9.008 2.752 1 88.69 333 HIS A N 1
ATOM 2523 C CA . HIS A 1 333 ? 18.312 -10.18 3.139 1 88.69 333 HIS A CA 1
ATOM 2524 C C . HIS A 1 333 ? 18.391 -10.312 4.656 1 88.69 333 HIS A C 1
ATOM 2526 O O . HIS A 1 333 ? 18.547 -11.414 5.184 1 88.69 333 HIS A O 1
ATOM 2532 N N . GLU A 1 334 ? 18.297 -9.211 5.297 1 83.44 334 GLU A N 1
ATOM 2533 C CA . GLU A 1 334 ? 18.5 -9.195 6.742 1 83.44 334 GLU A CA 1
ATOM 2534 C C . GLU A 1 334 ? 17.484 -10.094 7.445 1 83.44 334 GLU A C 1
ATOM 2536 O O . GLU A 1 334 ? 16.266 -9.914 7.285 1 83.44 334 GLU A O 1
ATOM 2541 N N . GLY A 1 335 ? 18.062 -11.07 8.133 1 85.62 335 GLY A N 1
ATOM 2542 C CA . GLY A 1 335 ? 17.219 -11.977 8.891 1 85.62 335 GLY A CA 1
ATOM 2543 C C . GLY A 1 335 ? 16.562 -13.039 8.031 1 85.62 335 GLY A C 1
ATOM 2544 O O . GLY A 1 335 ? 15.719 -13.797 8.508 1 85.62 335 GLY A O 1
ATOM 2545 N N . ARG A 1 336 ? 16.969 -13.078 6.801 1 92.25 336 ARG A N 1
ATOM 2546 C CA . ARG A 1 336 ? 16.297 -13.992 5.887 1 92.25 336 ARG A CA 1
ATOM 2547 C C . ARG A 1 336 ? 17.312 -14.766 5.043 1 92.25 336 ARG A C 1
ATOM 2549 O O . ARG A 1 336 ? 16.922 -15.602 4.223 1 92.25 336 ARG A O 1
ATOM 2556 N N . ARG A 1 337 ? 18.516 -14.453 5.219 1 93.06 337 ARG A N 1
ATOM 2557 C CA . ARG A 1 337 ? 19.594 -15.094 4.453 1 93.06 337 ARG A CA 1
ATOM 2558 C C . ARG A 1 337 ? 20.656 -15.664 5.375 1 93.06 337 ARG A C 1
ATOM 2560 O O . ARG A 1 337 ? 21.125 -14.984 6.293 1 93.06 337 ARG A O 1
ATOM 2567 N N . TRP A 1 338 ? 20.969 -16.859 5.176 1 95 338 TRP A N 1
ATOM 2568 C CA . TRP A 1 338 ? 21.969 -17.594 5.961 1 95 338 TRP A CA 1
ATOM 2569 C C . TRP A 1 338 ? 23.094 -18.125 5.07 1 95 338 TRP A C 1
ATOM 2571 O O . TRP A 1 338 ? 22.828 -18.672 4.004 1 95 338 TRP A O 1
ATOM 2581 N N . GLN A 1 339 ? 24.25 -17.891 5.477 1 93.88 339 GLN A N 1
ATOM 2582 C CA . GLN A 1 339 ? 25.422 -18.312 4.707 1 93.88 339 GLN A CA 1
ATOM 2583 C C . GLN A 1 339 ? 26.344 -19.188 5.543 1 93.88 339 GLN A C 1
ATOM 2585 O O . GLN A 1 339 ? 26.391 -19.062 6.77 1 93.88 339 GLN A O 1
ATOM 2590 N N . ARG A 1 340 ? 27.031 -20.078 4.855 1 91.69 340 ARG A N 1
ATOM 2591 C CA . ARG A 1 340 ? 28 -20.953 5.508 1 91.69 340 ARG A CA 1
ATOM 2592 C C . ARG A 1 340 ? 29.188 -20.141 6.055 1 91.69 340 ARG A C 1
ATOM 2594 O O . ARG A 1 340 ? 29.672 -19.234 5.395 1 91.69 340 ARG A O 1
ATOM 2601 N N . MET B 1 1 ? 27.172 -1.607 -16.656 1 24.64 1 MET B N 1
ATOM 2602 C CA . MET B 1 1 ? 27.344 -1.526 -15.211 1 24.64 1 MET B CA 1
ATOM 2603 C C . MET B 1 1 ? 26.266 -0.646 -14.586 1 24.64 1 MET B C 1
ATOM 2605 O O . MET B 1 1 ? 26.016 0.467 -15.055 1 24.64 1 MET B O 1
ATOM 2609 N N . PRO B 1 2 ? 25.219 -1.146 -13.992 1 29.33 2 PRO B N 1
ATOM 2610 C CA . PRO B 1 2 ? 24.219 -0.191 -13.5 1 29.33 2 PRO B CA 1
ATOM 2611 C C . PRO B 1 2 ? 24.844 1 -12.773 1 29.33 2 PRO B C 1
ATOM 2613 O O . PRO B 1 2 ? 25.844 0.841 -12.07 1 29.33 2 PRO B O 1
ATOM 2616 N N . LYS B 1 3 ? 24.75 2.006 -13.367 1 36.53 3 LYS B N 1
ATOM 2617 C CA . LYS B 1 3 ? 25.359 3.203 -12.805 1 36.53 3 LYS B CA 1
ATOM 2618 C C . LYS B 1 3 ? 25.016 3.361 -11.328 1 36.53 3 LYS B C 1
ATOM 2620 O O . LYS B 1 3 ? 23.891 3.119 -10.922 1 36.53 3 LYS B O 1
ATOM 2625 N N . PRO B 1 4 ? 25.953 3.264 -10.398 1 39.25 4 PRO B N 1
ATOM 2626 C CA . PRO B 1 4 ? 25.656 3.605 -9.008 1 39.25 4 PRO B CA 1
ATOM 2627 C C . PRO B 1 4 ? 24.531 4.625 -8.875 1 39.25 4 PRO B C 1
ATOM 2629 O O . PRO B 1 4 ? 24.312 5.426 -9.789 1 39.25 4 PRO B O 1
ATOM 2632 N N . HIS B 1 5 ? 23.438 4.332 -8.227 1 43.47 5 HIS B N 1
ATOM 2633 C CA . HIS B 1 5 ? 22.5 5.422 -7.961 1 43.47 5 HIS B CA 1
ATOM 2634 C C . HIS B 1 5 ? 23.234 6.754 -7.832 1 43.47 5 HIS B C 1
ATOM 2636 O O . HIS B 1 5 ? 24.016 6.949 -6.902 1 43.47 5 HIS B O 1
ATOM 2642 N N . ASP B 1 6 ? 23.719 7.223 -8.711 1 45.84 6 ASP B N 1
ATOM 2643 C CA . ASP B 1 6 ? 24.297 8.555 -8.562 1 45.84 6 ASP B CA 1
ATOM 2644 C C . ASP B 1 6 ? 23.422 9.43 -7.664 1 45.84 6 ASP B C 1
ATOM 2646 O O . ASP B 1 6 ? 22.547 10.156 -8.148 1 45.84 6 ASP B O 1
ATOM 2650 N N . ASN B 1 7 ? 22.828 8.812 -6.617 1 53.56 7 ASN B N 1
ATOM 2651 C CA . ASN B 1 7 ? 22.234 9.719 -5.641 1 53.56 7 ASN B CA 1
ATOM 2652 C C . ASN B 1 7 ? 23.156 10.891 -5.328 1 53.56 7 ASN B C 1
ATOM 2654 O O . ASN B 1 7 ? 23.859 10.875 -4.324 1 53.56 7 ASN B O 1
ATOM 2658 N N . ASP B 1 8 ? 23.328 11.57 -6.336 1 67.94 8 ASP B N 1
ATOM 2659 C CA . ASP B 1 8 ? 24.297 12.664 -6.285 1 67.94 8 ASP B CA 1
ATOM 2660 C C . ASP B 1 8 ? 23.75 13.828 -5.457 1 67.94 8 ASP B C 1
ATOM 2662 O O . ASP B 1 8 ? 22.578 14.18 -5.555 1 67.94 8 ASP B O 1
ATOM 2666 N N . HIS B 1 9 ? 24.359 14.156 -4.414 1 85.62 9 HIS B N 1
ATOM 2667 C CA . HIS B 1 9 ? 24.156 15.336 -3.586 1 85.62 9 HIS B CA 1
ATOM 2668 C C . HIS B 1 9 ? 23.812 16.547 -4.434 1 85.62 9 HIS B C 1
ATOM 2670 O O . HIS B 1 9 ? 24.406 16.766 -5.488 1 85.62 9 HIS B O 1
ATOM 2676 N N . MET B 1 10 ? 22.688 17.062 -4.074 1 92.56 10 MET B N 1
ATOM 2677 C CA . MET B 1 10 ? 22.406 18.375 -4.668 1 92.56 10 MET B CA 1
ATOM 2678 C C . MET B 1 10 ? 23.328 19.438 -4.102 1 92.56 10 MET B C 1
ATOM 2680 O O . MET B 1 10 ? 23.656 19.422 -2.914 1 92.56 10 MET B O 1
ATOM 2684 N N . PRO B 1 11 ? 23.734 20.344 -4.949 1 95.25 11 PRO B N 1
ATOM 2685 C CA . PRO B 1 11 ? 24.641 21.391 -4.461 1 95.25 11 PRO B CA 1
ATOM 2686 C C . PRO B 1 11 ? 24 22.281 -3.414 1 95.25 11 PRO B C 1
ATOM 2688 O O . PRO B 1 11 ? 22.844 22.688 -3.568 1 95.25 11 PRO B O 1
ATOM 2691 N N . PHE B 1 12 ? 24.703 22.578 -2.404 1 96.25 12 PHE B N 1
ATOM 2692 C CA . PHE B 1 12 ? 24.266 23.531 -1.393 1 96.25 12 PHE B CA 1
ATOM 2693 C C . PHE B 1 12 ? 24.641 24.953 -1.789 1 96.25 12 PHE B C 1
ATOM 2695 O O . PHE B 1 12 ? 25.594 25.156 -2.539 1 96.25 12 PHE B O 1
ATOM 2702 N N . PRO B 1 13 ? 24.031 25.938 -1.242 1 96.81 13 PRO B N 1
ATOM 2703 C CA . PRO B 1 13 ? 22.844 25.891 -0.387 1 96.81 13 PRO B CA 1
ATOM 2704 C C . PRO B 1 13 ? 21.609 25.344 -1.114 1 96.81 13 PRO B C 1
ATOM 2706 O O . PRO B 1 13 ? 21.484 25.516 -2.332 1 96.81 13 PRO B O 1
ATOM 2709 N N . VAL B 1 14 ? 20.703 24.719 -0.372 1 97.69 14 VAL B N 1
ATOM 2710 C CA . VAL B 1 14 ? 19.5 24.109 -0.94 1 97.69 14 VAL B CA 1
ATOM 2711 C C . VAL B 1 14 ? 18.266 24.812 -0.393 1 97.69 14 VAL B C 1
ATOM 2713 O O . VAL B 1 14 ? 18.109 24.953 0.822 1 97.69 14 VAL B O 1
ATOM 2716 N N . LEU B 1 15 ? 17.453 25.297 -1.28 1 98.06 15 LEU B N 1
ATOM 2717 C CA . LEU B 1 15 ? 16.125 25.766 -0.92 1 98.06 15 LEU B CA 1
ATOM 2718 C C . LEU B 1 15 ? 15.141 24.609 -0.862 1 98.06 15 LEU B C 1
ATOM 2720 O O . LEU B 1 15 ? 14.969 23.891 -1.842 1 98.06 15 LEU B O 1
ATOM 2724 N N . VAL B 1 16 ? 14.523 24.359 0.3 1 97.88 16 VAL B N 1
ATOM 2725 C CA . VAL B 1 16 ? 13.453 23.375 0.393 1 97.88 16 VAL B CA 1
ATOM 2726 C C . VAL B 1 16 ? 12.117 24.078 0.586 1 97.88 16 VAL B C 1
ATOM 2728 O O . VAL B 1 16 ? 12.023 25.062 1.325 1 97.88 16 VAL B O 1
ATOM 2731 N N . GLY B 1 17 ? 11.148 23.625 -0.144 1 97.56 17 GLY B N 1
ATOM 2732 C CA . GLY B 1 17 ? 9.844 24.266 -0.108 1 97.56 17 GLY B CA 1
ATOM 2733 C C . GLY B 1 17 ? 8.703 23.281 0 1 97.56 17 GLY B C 1
ATOM 2734 O O . GLY B 1 17 ? 8.742 22.203 -0.603 1 97.56 17 GLY B O 1
ATOM 2735 N N . ASP B 1 18 ? 7.766 23.594 0.812 1 95.75 18 ASP B N 1
ATOM 2736 C CA . ASP B 1 18 ? 6.477 22.906 0.94 1 95.75 18 ASP B CA 1
ATOM 2737 C C . ASP B 1 18 ? 5.336 23.812 0.469 1 95.75 18 ASP B C 1
ATOM 2739 O O . ASP B 1 18 ? 4.934 24.734 1.18 1 95.75 18 ASP B O 1
ATOM 2743 N N . ILE B 1 19 ? 4.867 23.516 -0.731 1 94.44 19 ILE B N 1
ATOM 2744 C CA . ILE B 1 19 ? 3.91 24.406 -1.387 1 94.44 19 ILE B CA 1
ATOM 2745 C C . ILE B 1 19 ? 2.523 23.766 -1.382 1 94.44 19 ILE B C 1
ATOM 2747 O O . ILE B 1 19 ? 2.285 22.781 -2.086 1 94.44 19 ILE B O 1
ATOM 2751 N N . GLY B 1 20 ? 1.623 24.312 -0.643 1 87.06 20 GLY B N 1
ATOM 2752 C CA . GLY B 1 20 ? 0.237 23.875 -0.604 1 87.06 20 GLY B CA 1
ATOM 2753 C C . GLY B 1 20 ? -0.693 24.781 -1.402 1 87.06 20 GLY B C 1
ATOM 2754 O O . GLY B 1 20 ? -0.238 25.609 -2.184 1 87.06 20 GLY B O 1
ATOM 2755 N N . GLY B 1 21 ? -1.9 24.594 -1.289 1 82.75 21 GLY B N 1
ATOM 2756 C CA . GLY B 1 21 ? -2.883 25.391 -1.993 1 82.75 21 GLY B CA 1
ATOM 2757 C C . GLY B 1 21 ? -2.949 26.828 -1.489 1 82.75 21 GLY B C 1
ATOM 2758 O O . GLY B 1 21 ? -3.121 27.766 -2.275 1 82.75 21 GLY B O 1
ATOM 2759 N N . THR B 1 22 ? -2.768 27.016 -0.192 1 83.31 22 THR B N 1
ATOM 2760 C CA . THR B 1 22 ? -2.975 28.312 0.429 1 83.31 22 THR B CA 1
ATOM 2761 C C . THR B 1 22 ? -1.652 28.891 0.923 1 83.31 22 THR B C 1
ATOM 2763 O O . THR B 1 22 ? -1.459 30.109 0.911 1 83.31 22 THR B O 1
ATOM 2766 N N . ASN B 1 23 ? -0.833 28.031 1.411 1 88.62 23 ASN B N 1
ATOM 2767 C CA . ASN B 1 23 ? 0.413 28.469 2.029 1 88.62 23 ASN B CA 1
ATOM 2768 C C . ASN B 1 23 ? 1.624 27.781 1.401 1 88.62 23 ASN B C 1
ATOM 2770 O O . ASN B 1 23 ? 1.525 26.641 0.928 1 88.62 23 ASN B O 1
ATOM 2774 N N . ALA B 1 24 ? 2.629 28.484 1.408 1 94.88 24 ALA B N 1
ATOM 2775 C CA . ALA B 1 24 ? 3.938 27.953 1.023 1 94.88 24 ALA B CA 1
ATOM 2776 C C . ALA B 1 24 ? 4.988 28.281 2.082 1 94.88 24 ALA B C 1
ATOM 2778 O O . ALA B 1 24 ? 4.996 29.375 2.645 1 94.88 24 ALA B O 1
ATOM 2779 N N . ARG B 1 25 ? 5.777 27.359 2.404 1 96.31 25 ARG B N 1
ATOM 2780 C CA . ARG B 1 25 ? 6.828 27.5 3.404 1 96.31 25 ARG B CA 1
ATOM 2781 C C . ARG B 1 25 ? 8.188 27.109 2.83 1 96.31 25 ARG B C 1
ATOM 2783 O O . ARG B 1 25 ? 8.281 26.188 2.018 1 96.31 25 ARG B O 1
ATOM 2790 N N . PHE B 1 26 ? 9.172 27.828 3.322 1 97.56 26 PHE B N 1
ATOM 2791 C CA . PHE B 1 26 ? 10.492 27.594 2.748 1 97.56 26 PHE B CA 1
ATOM 2792 C C . PHE B 1 26 ? 11.562 27.609 3.832 1 97.56 26 PHE B C 1
ATOM 2794 O O . PHE B 1 26 ? 11.438 28.328 4.824 1 97.56 26 PHE B O 1
ATOM 2801 N N . TRP B 1 27 ? 12.578 26.719 3.648 1 97.44 27 TRP B N 1
ATOM 2802 C CA . TRP B 1 27 ? 13.844 26.766 4.375 1 97.44 27 TRP B CA 1
ATOM 2803 C C . TRP B 1 27 ? 15.023 26.828 3.406 1 97.44 27 TRP B C 1
ATOM 2805 O O . TRP B 1 27 ? 14.898 26.453 2.24 1 97.44 27 TRP B O 1
ATOM 2815 N N . ILE B 1 28 ? 16.125 27.391 3.863 1 97.69 28 ILE B N 1
ATOM 2816 C CA . ILE B 1 28 ? 17.391 27.25 3.16 1 97.69 28 ILE B CA 1
ATOM 2817 C C . ILE B 1 28 ? 18.375 26.469 4.031 1 97.69 28 ILE B C 1
ATOM 2819 O O . ILE B 1 28 ? 18.5 26.734 5.23 1 97.69 28 ILE B O 1
ATOM 2823 N N . LEU B 1 29 ? 18.906 25.469 3.439 1 97.56 29 LEU B N 1
ATOM 2824 C CA . LEU B 1 29 ? 20.031 24.734 4.043 1 97.56 29 LEU B CA 1
ATOM 2825 C C . LEU B 1 29 ? 21.359 25.203 3.459 1 97.56 29 LEU B C 1
ATOM 2827 O O . LEU B 1 29 ? 21.625 25 2.273 1 97.56 29 LEU B O 1
ATOM 2831 N N . MET B 1 30 ? 22.234 25.703 4.328 1 96.62 30 MET B N 1
ATOM 2832 C CA . MET B 1 30 ? 23.516 26.234 3.844 1 96.62 30 MET B CA 1
ATOM 2833 C C . MET B 1 30 ? 24.469 25.109 3.504 1 96.62 30 MET B C 1
ATOM 2835 O O . MET B 1 30 ? 25.297 25.234 2.59 1 96.62 30 MET B O 1
ATOM 2839 N N . ASP B 1 31 ? 24.469 24.078 4.227 1 95.31 31 ASP B N 1
ATOM 2840 C CA . ASP B 1 31 ? 25.25 22.859 4.004 1 95.31 31 ASP B CA 1
ATOM 2841 C C . ASP B 1 31 ? 24.594 21.672 4.684 1 95.31 31 ASP B C 1
ATOM 2843 O O . ASP B 1 31 ? 23.453 21.766 5.152 1 95.31 31 ASP B O 1
ATOM 2847 N N . ALA B 1 32 ? 25.25 20.547 4.668 1 94.31 32 ALA B N 1
ATOM 2848 C CA . ALA B 1 32 ? 24.672 19.281 5.133 1 94.31 32 ALA B CA 1
ATOM 2849 C C . ALA B 1 32 ? 24.531 19.281 6.652 1 94.31 32 ALA B C 1
ATOM 2851 O O . ALA B 1 32 ? 23.812 18.438 7.207 1 94.31 32 ALA B O 1
ATOM 2852 N N . HIS B 1 33 ? 25.125 20.219 7.293 1 94.25 33 HIS B N 1
ATOM 2853 C CA . HIS B 1 33 ? 25.172 20.156 8.75 1 94.25 33 HIS B CA 1
ATOM 2854 C C . HIS B 1 33 ? 24.531 21.391 9.375 1 94.25 33 HIS B C 1
ATOM 2856 O O . HIS B 1 33 ? 24.266 21.406 10.586 1 94.25 33 HIS B O 1
ATOM 2862 N N . ALA B 1 34 ? 24.203 22.391 8.57 1 93.38 34 ALA B N 1
ATOM 2863 C CA . ALA B 1 34 ? 23.734 23.672 9.086 1 93.38 34 ALA B CA 1
ATOM 2864 C C . ALA B 1 34 ? 22.266 23.578 9.5 1 93.38 34 ALA B C 1
ATOM 2866 O O . ALA B 1 34 ? 21.484 22.859 8.883 1 93.38 34 ALA B O 1
ATOM 2867 N N . ALA B 1 35 ? 21.906 24.281 10.562 1 95.25 35 ALA B N 1
ATOM 2868 C CA . ALA B 1 35 ? 20.5 24.5 10.867 1 95.25 35 ALA B CA 1
ATOM 2869 C C . ALA B 1 35 ? 19.781 25.203 9.727 1 95.25 35 ALA B C 1
ATOM 2871 O O . ALA B 1 35 ? 20.359 26.109 9.102 1 95.25 35 ALA B O 1
ATOM 2872 N N . PRO B 1 36 ? 18.625 24.828 9.516 1 96 36 PRO B N 1
ATOM 2873 C CA . PRO B 1 36 ? 17.891 25.484 8.43 1 96 36 PRO B CA 1
ATOM 2874 C C . PRO B 1 36 ? 17.578 26.953 8.727 1 96 36 PRO B C 1
ATOM 2876 O O . PRO B 1 36 ? 17.266 27.297 9.867 1 96 36 PRO B O 1
ATOM 2879 N N . LYS B 1 37 ? 17.797 27.766 7.77 1 96.12 37 LYS B N 1
ATOM 2880 C CA . LYS B 1 37 ? 17.234 29.109 7.828 1 96.12 37 LYS B CA 1
ATOM 2881 C C . LYS B 1 37 ? 15.758 29.125 7.461 1 96.12 37 LYS B C 1
ATOM 2883 O O . LYS B 1 37 ? 15.391 28.75 6.344 1 96.12 37 LYS B O 1
ATOM 2888 N N . GLU B 1 38 ? 14.945 29.562 8.352 1 95.44 38 GLU B N 1
ATOM 2889 C CA . GLU B 1 38 ? 13.5 29.531 8.156 1 95.44 38 GLU B CA 1
ATOM 2890 C C . GLU B 1 38 ? 12.984 30.875 7.66 1 95.44 38 GLU B C 1
ATOM 2892 O O . GLU B 1 38 ? 13.586 31.922 7.934 1 95.44 38 GLU B O 1
ATOM 2897 N N . PHE B 1 39 ? 11.945 30.844 6.969 1 96.12 39 PHE B N 1
ATOM 2898 C CA . PHE B 1 39 ? 11.297 32.031 6.445 1 96.12 39 PHE B CA 1
ATOM 2899 C C . PHE B 1 39 ? 9.836 32.094 6.859 1 96.12 39 PHE B C 1
ATOM 2901 O O . PHE B 1 39 ? 9.273 31.078 7.285 1 96.12 39 PHE B O 1
ATOM 2908 N N . ALA B 1 40 ? 9.305 33.219 6.758 1 94.5 40 ALA B N 1
ATOM 2909 C CA . ALA B 1 40 ? 7.891 33.406 7.094 1 94.5 40 ALA B CA 1
ATOM 2910 C C . ALA B 1 40 ? 6.996 32.656 6.105 1 94.5 40 ALA B C 1
ATOM 2912 O O . ALA B 1 40 ? 7.352 32.5 4.938 1 94.5 40 ALA B O 1
ATOM 2913 N N . ASN B 1 41 ? 5.914 32.188 6.613 1 95.12 41 ASN B N 1
ATOM 2914 C CA . ASN B 1 41 ? 4.887 31.594 5.777 1 95.12 41 ASN B CA 1
ATOM 2915 C C . ASN B 1 41 ? 4.422 32.531 4.68 1 95.12 41 ASN B C 1
ATOM 2917 O O . ASN B 1 41 ? 4.246 33.75 4.922 1 95.12 41 ASN B O 1
ATOM 2921 N N . ILE B 1 42 ? 4.285 32.031 3.514 1 95.62 42 ILE B N 1
ATOM 2922 C CA . ILE B 1 42 ? 3.838 32.812 2.373 1 95.62 42 ILE B CA 1
ATOM 2923 C C . ILE B 1 42 ? 2.412 32.438 2 1 95.62 42 ILE B C 1
ATOM 2925 O O . ILE B 1 42 ? 2.109 31.25 1.844 1 95.62 42 ILE B O 1
ATOM 2929 N N . HIS B 1 43 ? 1.599 33.406 1.867 1 94.62 43 HIS B N 1
ATOM 2930 C CA . HIS B 1 43 ? 0.28 33.156 1.298 1 94.62 43 HIS B CA 1
ATOM 2931 C C . HIS B 1 43 ? 0.336 33.125 -0.226 1 94.62 43 HIS B C 1
ATOM 2933 O O . HIS B 1 43 ? 0.69 34.125 -0.863 1 94.62 43 HIS B O 1
ATOM 2939 N N . THR B 1 44 ? -0.003 32.031 -0.788 1 93.69 44 THR B N 1
ATOM 2940 C CA . THR B 1 44 ? 0.167 31.812 -2.221 1 93.69 44 THR B CA 1
ATOM 2941 C C . THR B 1 44 ? -0.627 32.844 -3.018 1 93.69 44 THR B C 1
ATOM 2943 O O . THR B 1 44 ? -0.19 33.281 -4.082 1 93.69 44 THR B O 1
ATOM 2946 N N . ALA B 1 45 ? -1.751 33.281 -2.473 1 92.19 45 ALA B N 1
ATOM 2947 C CA . ALA B 1 45 ? -2.633 34.219 -3.156 1 92.19 45 ALA B CA 1
ATOM 2948 C C . ALA B 1 45 ? -1.985 35.594 -3.262 1 92.19 45 ALA B C 1
ATOM 2950 O O . ALA B 1 45 ? -2.41 36.438 -4.066 1 92.19 45 ALA B O 1
ATOM 2951 N N . ASP B 1 46 ? -1.05 35.875 -2.492 1 95.5 46 ASP B N 1
ATOM 2952 C CA . ASP B 1 46 ? -0.429 37.188 -2.439 1 95.5 46 ASP B CA 1
ATOM 2953 C C . ASP B 1 46 ? 0.539 37.375 -3.604 1 95.5 46 ASP B C 1
ATOM 2955 O O . ASP B 1 46 ? 0.999 38.5 -3.854 1 95.5 46 ASP B O 1
ATOM 2959 N N . PHE B 1 47 ? 0.828 36.344 -4.34 1 96.88 47 PHE B N 1
ATOM 2960 C CA . PHE B 1 47 ? 1.776 36.406 -5.445 1 96.88 47 PHE B CA 1
ATOM 2961 C C . PHE B 1 47 ? 1.206 35.75 -6.695 1 96.88 47 PHE B C 1
ATOM 2963 O O . PHE B 1 47 ? 0.562 34.719 -6.609 1 96.88 47 PHE B O 1
ATOM 2970 N N . PRO B 1 48 ? 1.422 36.312 -7.801 1 95.69 48 PRO B N 1
ATOM 2971 C CA . PRO B 1 48 ? 0.91 35.719 -9.031 1 95.69 48 PRO B CA 1
ATOM 2972 C C . PRO B 1 48 ? 1.618 34.406 -9.391 1 95.69 48 PRO B C 1
ATOM 2974 O O . PRO B 1 48 ? 1.026 33.531 -10.031 1 95.69 48 PRO B O 1
ATOM 2977 N N . THR B 1 49 ? 2.867 34.375 -9.039 1 96 49 THR B N 1
ATOM 2978 C CA . THR B 1 49 ? 3.633 33.156 -9.367 1 96 49 THR B CA 1
ATOM 2979 C C . THR B 1 49 ? 4.531 32.75 -8.195 1 96 49 THR B C 1
ATOM 2981 O O . THR B 1 49 ? 4.863 33.594 -7.352 1 96 49 THR B O 1
ATOM 2984 N N . ILE B 1 50 ? 4.91 31.484 -8.234 1 96 50 ILE B N 1
ATOM 2985 C CA . ILE B 1 50 ? 5.832 30.984 -7.223 1 96 50 ILE B CA 1
ATOM 2986 C C . ILE B 1 50 ? 7.195 31.641 -7.395 1 96 50 ILE B C 1
ATOM 2988 O O . ILE B 1 50 ? 7.895 31.906 -6.41 1 96 50 ILE B O 1
ATOM 2992 N N . ASP B 1 51 ? 7.652 31.938 -8.586 1 96.38 51 ASP B N 1
ATOM 2993 C CA . ASP B 1 51 ? 8.938 32.562 -8.852 1 96.38 51 ASP B CA 1
ATOM 2994 C C . ASP B 1 51 ? 9.039 33.938 -8.164 1 96.38 51 ASP B C 1
ATOM 2996 O O . ASP B 1 51 ? 10.047 34.219 -7.527 1 96.38 51 ASP B O 1
ATOM 3000 N N . GLN B 1 52 ? 8.016 34.656 -8.344 1 96.44 52 GLN B N 1
ATOM 3001 C CA . GLN B 1 52 ? 7.992 35.969 -7.715 1 96.44 52 GLN B CA 1
ATOM 3002 C C . GLN B 1 52 ? 8.008 35.844 -6.191 1 96.44 52 GLN B C 1
ATOM 3004 O O . GLN B 1 52 ? 8.664 36.625 -5.512 1 96.44 52 GLN B O 1
ATOM 3009 N N . ALA B 1 53 ? 7.23 34.875 -5.684 1 96.75 53 ALA B N 1
ATOM 3010 C CA . ALA B 1 53 ? 7.203 34.656 -4.242 1 96.75 53 ALA B CA 1
ATOM 3011 C C . ALA B 1 53 ? 8.594 34.312 -3.713 1 96.75 53 ALA B C 1
ATOM 3013 O O . ALA B 1 53 ? 9.031 34.844 -2.701 1 96.75 53 ALA B O 1
ATOM 3014 N N . ILE B 1 54 ? 9.242 33.375 -4.406 1 96.56 54 ILE B N 1
ATOM 3015 C CA . ILE B 1 54 ? 10.57 32.969 -3.996 1 96.56 54 ILE B CA 1
ATOM 3016 C C . ILE B 1 54 ? 11.539 34.125 -4.078 1 96.56 54 ILE B C 1
ATOM 3018 O O . ILE B 1 54 ? 12.328 34.375 -3.156 1 96.56 54 ILE B O 1
ATOM 3022 N N . GLN B 1 55 ? 11.477 34.906 -5.156 1 95.75 55 GLN B N 1
ATOM 3023 C CA . GLN B 1 55 ? 12.359 36.031 -5.332 1 95.75 55 GLN B CA 1
ATOM 3024 C C . GLN B 1 55 ? 12.164 37.062 -4.207 1 95.75 55 GLN B C 1
ATOM 3026 O O . GLN B 1 55 ? 13.125 37.406 -3.512 1 95.75 55 GLN B O 1
ATOM 3031 N N . ASP B 1 56 ? 10.953 37.438 -3.965 1 96.06 56 ASP B N 1
ATOM 3032 C CA . ASP B 1 56 ? 10.625 38.531 -3.062 1 96.06 56 ASP B CA 1
ATOM 3033 C C . ASP B 1 56 ? 10.797 38.125 -1.604 1 96.06 56 ASP B C 1
ATOM 3035 O O . ASP B 1 56 ? 11.266 38.906 -0.776 1 96.06 56 ASP B O 1
ATOM 3039 N N . CYS B 1 57 ? 10.383 36.875 -1.333 1 96.19 57 CYS B N 1
ATOM 3040 C CA . CYS B 1 57 ? 10.242 36.5 0.07 1 96.19 57 CYS B CA 1
ATOM 3041 C C . CYS B 1 57 ? 11.445 35.719 0.542 1 96.19 57 CYS B C 1
ATOM 3043 O O . CYS B 1 57 ? 11.68 35.594 1.746 1 96.19 57 CYS B O 1
ATOM 3045 N N . ILE B 1 58 ? 12.219 35.156 -0.336 1 95.75 58 ILE B N 1
ATOM 3046 C CA . ILE B 1 58 ? 13.305 34.281 0.078 1 95.75 58 ILE B CA 1
ATOM 3047 C C . ILE B 1 58 ? 14.641 34.844 -0.39 1 95.75 58 ILE B C 1
ATOM 3049 O O . ILE B 1 58 ? 15.492 35.219 0.429 1 95.75 58 ILE B O 1
ATOM 3053 N N . LEU B 1 59 ? 14.812 35.031 -1.716 1 94.38 59 LEU B N 1
ATOM 3054 C CA . LEU B 1 59 ? 16.109 35.406 -2.279 1 94.38 59 LEU B CA 1
ATOM 3055 C C . LEU B 1 59 ? 16.484 36.812 -1.868 1 94.38 59 LEU B C 1
ATOM 3057 O O . LEU B 1 59 ? 17.625 37.062 -1.466 1 94.38 59 LEU B O 1
ATOM 3061 N N . ASP B 1 60 ? 15.547 37.656 -1.942 1 93.19 60 ASP B N 1
ATOM 3062 C CA . ASP B 1 60 ? 15.812 39.031 -1.618 1 93.19 60 ASP B CA 1
ATOM 3063 C C . ASP B 1 60 ? 16.062 39.219 -0.122 1 93.19 60 ASP B C 1
ATOM 3065 O O . ASP B 1 60 ? 16.609 40.25 0.303 1 93.19 60 ASP B O 1
ATOM 3069 N N . LYS B 1 61 ? 15.672 38.219 0.637 1 90.19 61 LYS B N 1
ATOM 3070 C CA . LYS B 1 61 ? 15.75 38.375 2.088 1 90.19 61 LYS B CA 1
ATOM 3071 C C . LYS B 1 61 ? 16.859 37.5 2.666 1 90.19 61 LYS B C 1
ATOM 3073 O O . LYS B 1 61 ? 17.203 37.625 3.846 1 90.19 61 LYS B O 1
ATOM 3078 N N . SER B 1 62 ? 17.375 36.531 2.006 1 85.75 62 SER B N 1
ATOM 3079 C CA . SER B 1 62 ? 18.266 35.5 2.533 1 85.75 62 SER B CA 1
ATOM 3080 C C . SER B 1 62 ? 19.719 36 2.57 1 85.75 62 SER B C 1
ATOM 3082 O O . SER B 1 62 ? 20.469 35.656 3.486 1 85.75 62 SER B O 1
ATOM 3084 N N . GLY B 1 63 ? 20.234 36.844 1.744 1 84.94 63 GLY B N 1
ATOM 3085 C CA . GLY B 1 63 ? 21.625 37.25 1.629 1 84.94 63 GLY B CA 1
ATOM 3086 C C . GLY B 1 63 ? 22.484 36.25 0.916 1 84.94 63 GLY B C 1
ATOM 3087 O O . GLY B 1 63 ? 23.688 36.469 0.729 1 84.94 63 GLY B O 1
ATOM 3088 N N . PHE B 1 64 ? 21.953 35.062 0.647 1 87.38 64 PHE B N 1
ATOM 3089 C CA . PHE B 1 64 ? 22.672 34.062 -0.113 1 87.38 64 PHE B CA 1
ATOM 3090 C C . PHE B 1 64 ? 21.812 33.5 -1.243 1 87.38 64 PHE B C 1
ATOM 3092 O O . PHE B 1 64 ? 20.578 33.594 -1.189 1 87.38 64 PHE B O 1
ATOM 3099 N N . GLN B 1 65 ? 22.5 33 -2.248 1 92.12 65 GLN B N 1
ATOM 3100 C CA . GLN B 1 65 ? 21.844 32.438 -3.41 1 92.12 65 GLN B CA 1
ATOM 3101 C C . GLN B 1 65 ? 21.859 30.906 -3.344 1 92.12 65 GLN B C 1
ATOM 3103 O O . GLN B 1 65 ? 22.922 30.281 -3.488 1 92.12 65 GLN B O 1
ATOM 3108 N N . PRO B 1 66 ? 20.641 30.297 -3.131 1 96.12 66 PRO B N 1
ATOM 3109 C CA . PRO B 1 66 ? 20.641 28.828 -3.201 1 96.12 66 PRO B CA 1
ATOM 3110 C C . PRO B 1 66 ? 21.062 28.312 -4.57 1 96.12 66 PRO B C 1
ATOM 3112 O O . PRO B 1 66 ? 20.766 28.922 -5.594 1 96.12 66 PRO B O 1
ATOM 3115 N N . ARG B 1 67 ? 21.719 27.156 -4.574 1 96.56 67 ARG B N 1
ATOM 3116 C CA . ARG B 1 67 ? 22.156 26.531 -5.816 1 96.56 67 ARG B CA 1
ATOM 3117 C C . ARG B 1 67 ? 21.141 25.5 -6.289 1 96.56 67 ARG B C 1
ATOM 3119 O O . ARG B 1 67 ? 21.031 25.219 -7.484 1 96.56 67 ARG B O 1
ATOM 3126 N N . SER B 1 68 ? 20.422 24.938 -5.352 1 97.62 68 SER B N 1
ATOM 3127 C CA . SER B 1 68 ? 19.453 23.891 -5.672 1 97.62 68 SER B CA 1
ATOM 3128 C C . SER B 1 68 ? 18.125 24.156 -4.961 1 97.62 68 SER B C 1
ATOM 3130 O O . SER B 1 68 ? 18.062 24.938 -4.016 1 97.62 68 SER B O 1
ATOM 3132 N N . ALA B 1 69 ? 17.094 23.531 -5.469 1 97.88 69 ALA B N 1
ATOM 3133 C CA . ALA B 1 69 ? 15.781 23.594 -4.836 1 97.88 69 ALA B CA 1
ATOM 3134 C C . ALA B 1 69 ? 15.102 22.234 -4.816 1 97.88 69 ALA B C 1
ATOM 3136 O O . ALA B 1 69 ? 15.195 21.484 -5.789 1 97.88 69 ALA B O 1
ATOM 3137 N N . ILE B 1 70 ? 14.531 21.875 -3.721 1 97.62 70 ILE B N 1
ATOM 3138 C CA . ILE B 1 70 ? 13.633 20.734 -3.586 1 97.62 70 ILE B CA 1
ATOM 3139 C C . ILE B 1 70 ? 12.242 21.219 -3.176 1 97.62 70 ILE B C 1
ATOM 3141 O O . ILE B 1 70 ? 12.062 21.75 -2.076 1 97.62 70 ILE B O 1
ATOM 3145 N N . LEU B 1 71 ? 11.297 21.016 -4.023 1 97.12 71 LEU B N 1
ATOM 3146 C CA . LEU B 1 71 ? 9.969 21.578 -3.809 1 97.12 71 LEU B CA 1
ATOM 3147 C C . LEU B 1 71 ? 8.922 20.484 -3.699 1 97.12 71 LEU B C 1
ATOM 3149 O O . LEU B 1 71 ? 8.766 19.672 -4.621 1 97.12 71 LEU B O 1
ATOM 3153 N N . ALA B 1 72 ? 8.258 20.391 -2.559 1 95.94 72 ALA B N 1
ATOM 3154 C CA . ALA B 1 72 ? 7.09 19.531 -2.4 1 95.94 72 ALA B CA 1
ATOM 3155 C C . ALA B 1 72 ? 5.816 20.25 -2.848 1 95.94 72 ALA B C 1
ATOM 3157 O O . ALA B 1 72 ? 5.516 21.344 -2.371 1 95.94 72 ALA B O 1
ATOM 3158 N N . VAL B 1 73 ? 5.098 19.625 -3.729 1 92.38 73 VAL B N 1
ATOM 3159 C CA . VAL B 1 73 ? 3.959 20.328 -4.305 1 92.38 73 VAL B CA 1
ATOM 3160 C C . VAL B 1 73 ? 2.717 19.438 -4.238 1 92.38 73 VAL B C 1
ATOM 3162 O O . VAL B 1 73 ? 2.814 18.219 -4.309 1 92.38 73 VAL B O 1
ATOM 3165 N N . ALA B 1 74 ? 1.583 20.172 -4.113 1 82.75 74 ALA B N 1
ATOM 3166 C CA . ALA B 1 74 ? 0.296 19.484 -4.199 1 82.75 74 ALA B CA 1
ATOM 3167 C C . ALA B 1 74 ? -0.101 19.234 -5.652 1 82.75 74 ALA B C 1
ATOM 3169 O O . ALA B 1 74 ? -0.032 20.156 -6.48 1 82.75 74 ALA B O 1
ATOM 3170 N N . GLY B 1 75 ? -0.253 17.984 -6.039 1 75.12 75 GLY B N 1
ATOM 3171 C CA . GLY B 1 75 ? -0.682 17.703 -7.398 1 75.12 75 GLY B CA 1
ATOM 3172 C C . GLY B 1 75 ? 0.231 16.734 -8.117 1 75.12 75 GLY B C 1
ATOM 3173 O O . GLY B 1 75 ? 1.303 16.391 -7.617 1 75.12 75 GLY B O 1
ATOM 3174 N N . PRO B 1 76 ? -0.203 16.344 -9.273 1 75 76 PRO B N 1
ATOM 3175 C CA . PRO B 1 76 ? 0.583 15.406 -10.078 1 75 76 PRO B CA 1
ATOM 3176 C C . PRO B 1 76 ? 1.803 16.062 -10.719 1 75 76 PRO B C 1
ATOM 3178 O O . PRO B 1 76 ? 1.733 17.219 -11.148 1 75 76 PRO B O 1
ATOM 3181 N N . ILE B 1 77 ? 2.871 15.461 -10.609 1 82.25 77 ILE B N 1
ATOM 3182 C CA . ILE B 1 77 ? 4.09 15.93 -11.258 1 82.25 77 ILE B CA 1
ATOM 3183 C C . ILE B 1 77 ? 4.176 15.359 -12.664 1 82.25 77 ILE B C 1
ATOM 3185 O O . ILE B 1 77 ? 4.445 14.172 -12.852 1 82.25 77 ILE B O 1
ATOM 3189 N N . LYS B 1 78 ? 3.689 16.25 -13.539 1 74.62 78 LYS B N 1
ATOM 3190 C CA . LYS B 1 78 ? 3.668 15.859 -14.945 1 74.62 78 LYS B CA 1
ATOM 3191 C C . LYS B 1 78 ? 4.539 16.797 -15.781 1 74.62 78 LYS B C 1
ATOM 3193 O O . LYS B 1 78 ? 4.539 18.016 -15.57 1 74.62 78 LYS B O 1
ATOM 3198 N N . ASP B 1 79 ? 5.5 16.391 -16.438 1 80.38 79 ASP B N 1
ATOM 3199 C CA . ASP B 1 79 ? 6.238 17.094 -17.469 1 80.38 79 ASP B CA 1
ATOM 3200 C C . ASP B 1 79 ? 6.992 18.297 -16.891 1 80.38 79 ASP B C 1
ATOM 3202 O O . ASP B 1 79 ? 7.312 18.312 -15.703 1 80.38 79 ASP B O 1
ATOM 3206 N N . ASP B 1 80 ? 7.215 19.328 -17.75 1 89.25 80 ASP B N 1
ATOM 3207 C CA . ASP B 1 80 ? 8.031 20.469 -17.375 1 89.25 80 ASP B CA 1
ATOM 3208 C C . ASP B 1 80 ? 7.172 21.594 -16.781 1 89.25 80 ASP B C 1
ATOM 3210 O O . ASP B 1 80 ? 7.699 22.594 -16.297 1 89.25 80 ASP B O 1
ATOM 3214 N N . GLU B 1 81 ? 5.922 21.422 -16.828 1 91 81 GLU B N 1
ATOM 3215 C CA . GLU B 1 81 ? 4.973 22.328 -16.188 1 91 81 GLU B CA 1
ATOM 3216 C C . GLU B 1 81 ? 4.055 21.594 -15.219 1 91 81 GLU B C 1
ATOM 3218 O O . GLU B 1 81 ? 3.316 20.688 -15.625 1 91 81 GLU B O 1
ATOM 3223 N N . ILE B 1 82 ? 4.059 22.047 -13.977 1 91.56 82 ILE B N 1
ATOM 3224 C CA . ILE B 1 82 ? 3.352 21.328 -12.914 1 91.56 82 ILE B CA 1
ATOM 3225 C C . ILE B 1 82 ? 2.324 22.25 -12.266 1 91.56 82 ILE B C 1
ATOM 3227 O O . ILE B 1 82 ? 2.646 22.984 -11.336 1 91.56 82 ILE B O 1
ATOM 3231 N N . PRO B 1 83 ? 1.115 22.203 -12.781 1 90.25 83 PRO B N 1
ATOM 3232 C CA . PRO B 1 83 ? 0.072 22.984 -12.109 1 90.25 83 PRO B CA 1
ATOM 3233 C C . PRO B 1 83 ? -0.244 22.453 -10.711 1 90.25 83 PRO B C 1
ATOM 3235 O O . PRO B 1 83 ? -0.285 21.25 -10.492 1 90.25 83 PRO B O 1
ATOM 3238 N N . LEU B 1 84 ? -0.396 23.312 -9.781 1 88 84 LEU B N 1
ATOM 3239 C CA . LEU B 1 84 ? -0.715 22.922 -8.414 1 88 84 LEU B CA 1
ATOM 3240 C C . LEU B 1 84 ? -2.221 22.766 -8.227 1 88 84 LEU B C 1
ATOM 3242 O O . LEU B 1 84 ? -3.008 23.422 -8.914 1 88 84 LEU B O 1
ATOM 3246 N N . THR B 1 85 ? -2.543 21.875 -7.328 1 79.19 85 THR B N 1
ATOM 3247 C CA . THR B 1 85 ? -3.943 21.703 -6.965 1 79.19 85 THR B CA 1
ATOM 3248 C C . THR B 1 85 ? -4.395 22.812 -6.012 1 79.19 85 THR B C 1
ATOM 3250 O O . THR B 1 85 ? -3.658 23.188 -5.094 1 79.19 85 THR B O 1
ATOM 3253 N N . ASN B 1 86 ? -5.543 23.484 -6.242 1 75.38 86 ASN B N 1
ATOM 3254 C CA . ASN B 1 86 ? -6.168 24.5 -5.406 1 75.38 86 ASN B CA 1
ATOM 3255 C C . ASN B 1 86 ? -5.297 25.75 -5.297 1 75.38 86 ASN B C 1
ATOM 3257 O O . ASN B 1 86 ? -5.379 26.484 -4.312 1 75.38 86 ASN B O 1
ATOM 3261 N N . CYS B 1 87 ? -4.312 25.844 -6.059 1 82.88 87 CYS B N 1
ATOM 3262 C CA . CYS B 1 87 ? -3.395 26.969 -6.156 1 82.88 87 CYS B CA 1
ATOM 3263 C C . CYS B 1 87 ? -3.156 27.359 -7.609 1 82.88 87 CYS B C 1
ATOM 3265 O O . CYS B 1 87 ? -3.023 26.484 -8.477 1 82.88 87 CYS B O 1
ATOM 3267 N N . PRO B 1 88 ? -3.189 28.625 -7.914 1 87.12 88 PRO B N 1
ATOM 3268 C CA . PRO B 1 88 ? -3.008 29.031 -9.305 1 87.12 88 PRO B CA 1
ATOM 3269 C C . PRO B 1 88 ? -1.559 28.906 -9.773 1 87.12 88 PRO B C 1
ATOM 3271 O O . PRO B 1 88 ? -1.279 29.031 -10.969 1 87.12 88 PRO B O 1
ATOM 3274 N N . TRP B 1 89 ? -0.667 28.672 -8.93 1 94.25 89 TRP B N 1
ATOM 3275 C CA . TRP B 1 89 ? 0.746 28.609 -9.289 1 94.25 89 TRP B CA 1
ATOM 3276 C C . TRP B 1 89 ? 1.022 27.422 -10.203 1 94.25 89 TRP B C 1
ATOM 3278 O O . TRP B 1 89 ? 0.388 26.375 -10.078 1 94.25 89 TRP B O 1
ATOM 3288 N N . VAL B 1 90 ? 1.884 27.656 -11.141 1 94.12 90 VAL B N 1
ATOM 3289 C CA . VAL B 1 90 ? 2.457 26.609 -11.992 1 94.12 90 VAL B CA 1
ATOM 3290 C C . VAL B 1 90 ? 3.967 26.547 -11.773 1 94.12 90 VAL B C 1
ATOM 3292 O O . VAL B 1 90 ? 4.672 27.531 -11.945 1 94.12 90 VAL B O 1
ATOM 3295 N N . ILE B 1 91 ? 4.445 25.406 -11.383 1 94.81 91 ILE B N 1
ATOM 3296 C CA . ILE B 1 91 ? 5.883 25.219 -11.195 1 94.81 91 ILE B CA 1
ATOM 3297 C C . ILE B 1 91 ? 6.535 24.891 -12.539 1 94.81 91 ILE B C 1
ATOM 3299 O O . ILE B 1 91 ? 6.137 23.938 -13.219 1 94.81 91 ILE B O 1
ATOM 3303 N N . ARG B 1 92 ? 7.453 25.672 -12.953 1 95.44 92 ARG B N 1
ATOM 3304 C CA . ARG B 1 92 ? 8.25 25.484 -14.164 1 95.44 92 ARG B CA 1
ATOM 3305 C C . ARG B 1 92 ? 9.734 25.406 -13.836 1 95.44 92 ARG B C 1
ATOM 3307 O O . ARG B 1 92 ? 10.438 26.406 -13.852 1 95.44 92 ARG B O 1
ATOM 3314 N N . PRO B 1 93 ? 10.18 24.141 -13.594 1 95.69 93 PRO B N 1
ATOM 3315 C CA . PRO B 1 93 ? 11.547 23.984 -13.086 1 95.69 93 PRO B CA 1
ATOM 3316 C C . PRO B 1 93 ? 12.594 24.578 -14.023 1 95.69 93 PRO B C 1
ATOM 3318 O O . PRO B 1 93 ? 13.578 25.156 -13.57 1 95.69 93 PRO B O 1
ATOM 3321 N N . LYS B 1 94 ? 12.422 24.484 -15.289 1 95.75 94 LYS B N 1
ATOM 3322 C CA . LYS B 1 94 ? 13.375 25.047 -16.25 1 95.75 94 LYS B CA 1
ATOM 3323 C C . LYS B 1 94 ? 13.414 26.562 -16.156 1 95.75 94 LYS B C 1
ATOM 3325 O O . LYS B 1 94 ? 14.484 27.172 -16.25 1 95.75 94 LYS B O 1
ATOM 3330 N N . ALA B 1 95 ? 12.258 27.094 -16.047 1 94.75 95 ALA B N 1
ATOM 3331 C CA . ALA B 1 95 ? 12.188 28.547 -15.859 1 94.75 95 ALA B CA 1
ATOM 3332 C C . ALA B 1 95 ? 12.852 28.969 -14.555 1 94.75 95 ALA B C 1
ATOM 3334 O O . ALA B 1 95 ? 13.523 30 -14.5 1 94.75 95 ALA B O 1
ATOM 3335 N N . MET B 1 96 ? 12.617 28.203 -13.516 1 94.88 96 MET B N 1
ATOM 3336 C CA . MET B 1 96 ? 13.227 28.484 -12.219 1 94.88 96 MET B CA 1
ATOM 3337 C C . MET B 1 96 ? 14.75 28.469 -12.32 1 94.88 96 MET B C 1
ATOM 3339 O O . MET B 1 96 ? 15.422 29.328 -11.742 1 94.88 96 MET B O 1
ATOM 3343 N N . ILE B 1 97 ? 15.273 27.531 -13.016 1 95.81 97 ILE B N 1
ATOM 3344 C CA . ILE B 1 97 ? 16.719 27.422 -13.211 1 95.81 97 ILE B CA 1
ATOM 3345 C C . ILE B 1 97 ? 17.219 28.641 -13.977 1 95.81 97 ILE B C 1
ATOM 3347 O O . ILE B 1 97 ? 18.203 29.266 -13.57 1 95.81 97 ILE B O 1
ATOM 3351 N N . ALA B 1 98 ? 16.547 29.016 -15.008 1 95.25 98 ALA B N 1
ATOM 3352 C CA . ALA B 1 98 ? 16.969 30.125 -15.867 1 95.25 98 ALA B CA 1
ATOM 3353 C C . ALA B 1 98 ? 16.812 31.469 -15.156 1 95.25 98 ALA B C 1
ATOM 3355 O O . ALA B 1 98 ? 17.688 32.312 -15.242 1 95.25 98 ALA B O 1
ATOM 3356 N N . ASP B 1 99 ? 15.75 31.609 -14.422 1 94.19 99 ASP B N 1
ATOM 3357 C CA . ASP B 1 99 ? 15.367 32.938 -13.938 1 94.19 99 ASP B CA 1
ATOM 3358 C C . ASP B 1 99 ? 15.828 33.156 -12.5 1 94.19 99 ASP B C 1
ATOM 3360 O O . ASP B 1 99 ? 16.109 34.281 -12.094 1 94.19 99 ASP B O 1
ATOM 3364 N N . LEU B 1 100 ? 15.82 32.094 -11.711 1 94.81 100 LEU B N 1
ATOM 3365 C CA . LEU B 1 100 ? 16.141 32.25 -10.297 1 94.81 100 LEU B CA 1
ATOM 3366 C C . LEU B 1 100 ? 17.578 31.797 -10.008 1 94.81 100 LEU B C 1
ATOM 3368 O O . LEU B 1 100 ? 18.062 31.938 -8.891 1 94.81 100 LEU B O 1
ATOM 3372 N N . GLY B 1 101 ? 18.172 31.203 -11.031 1 92.69 101 GLY B N 1
ATOM 3373 C CA . GLY B 1 101 ? 19.594 30.906 -10.93 1 92.69 101 GLY B CA 1
ATOM 3374 C C . GLY B 1 101 ? 19.875 29.562 -10.258 1 92.69 101 GLY B C 1
ATOM 3375 O O . GLY B 1 101 ? 20.969 29.344 -9.742 1 92.69 101 GLY B O 1
ATOM 3376 N N . PHE B 1 102 ? 18.953 28.688 -10.133 1 95.56 102 PHE B N 1
ATOM 3377 C CA . PHE B 1 102 ? 19.188 27.359 -9.578 1 95.56 102 PHE B CA 1
ATOM 3378 C C . PHE B 1 102 ? 20 26.516 -10.539 1 95.56 102 PHE B C 1
ATOM 3380 O O . PHE B 1 102 ? 19.906 26.672 -11.758 1 95.56 102 PHE B O 1
ATOM 3387 N N . ASP B 1 103 ? 20.844 25.594 -9.992 1 96.06 103 ASP B N 1
ATOM 3388 C CA . ASP B 1 103 ? 21.562 24.609 -10.789 1 96.06 103 ASP B CA 1
ATOM 3389 C C . ASP B 1 103 ? 20.766 23.312 -10.891 1 96.06 103 ASP B C 1
ATOM 3391 O O . ASP B 1 103 ? 20.938 22.547 -11.844 1 96.06 103 ASP B O 1
ATOM 3395 N N . ASP B 1 104 ? 20.016 23.094 -9.914 1 96.69 104 ASP B N 1
ATOM 3396 C CA . ASP B 1 104 ? 19.359 21.797 -9.727 1 96.69 104 ASP B CA 1
ATOM 3397 C C . ASP B 1 104 ? 18.016 21.953 -9.031 1 96.69 104 ASP B C 1
ATOM 3399 O O . ASP B 1 104 ? 17.922 22.562 -7.961 1 96.69 104 ASP B O 1
ATOM 3403 N N . VAL B 1 105 ? 16.938 21.5 -9.719 1 97.06 105 VAL B N 1
ATOM 3404 C CA . VAL B 1 105 ? 15.602 21.594 -9.141 1 97.06 105 VAL B CA 1
ATOM 3405 C C . VAL B 1 105 ? 14.945 20.219 -9.102 1 97.06 105 VAL B C 1
ATOM 3407 O O . VAL B 1 105 ? 14.844 19.547 -10.133 1 97.06 105 VAL B O 1
ATOM 3410 N N . LEU B 1 106 ? 14.562 19.766 -7.922 1 96.31 106 LEU B N 1
ATOM 3411 C CA . LEU B 1 106 ? 13.812 18.531 -7.719 1 96.31 106 LEU B CA 1
ATOM 3412 C C . LEU B 1 106 ? 12.406 18.828 -7.203 1 96.31 106 LEU B C 1
ATOM 3414 O O . LEU B 1 106 ? 12.234 19.609 -6.27 1 96.31 106 LEU B O 1
ATOM 3418 N N . VAL B 1 107 ? 11.445 18.297 -7.867 1 95.56 107 VAL B N 1
ATOM 3419 C CA . VAL B 1 107 ? 10.062 18.453 -7.426 1 95.56 107 VAL B CA 1
ATOM 3420 C C . VAL B 1 107 ? 9.531 17.109 -6.93 1 95.56 107 VAL B C 1
ATOM 3422 O O . VAL B 1 107 ? 9.711 16.078 -7.586 1 95.56 107 VAL B O 1
ATOM 3425 N N . VAL B 1 108 ? 8.953 17.094 -5.75 1 93.19 108 VAL B N 1
ATOM 3426 C CA . VAL B 1 108 ? 8.375 15.891 -5.184 1 93.19 108 VAL B CA 1
ATOM 3427 C C . VAL B 1 108 ? 6.914 16.141 -4.809 1 93.19 108 VAL B C 1
ATOM 3429 O O . VAL B 1 108 ? 6.496 17.281 -4.656 1 93.19 108 VAL B O 1
ATOM 3432 N N . ASN B 1 109 ? 6.145 15.07 -4.746 1 89.62 109 ASN B N 1
ATO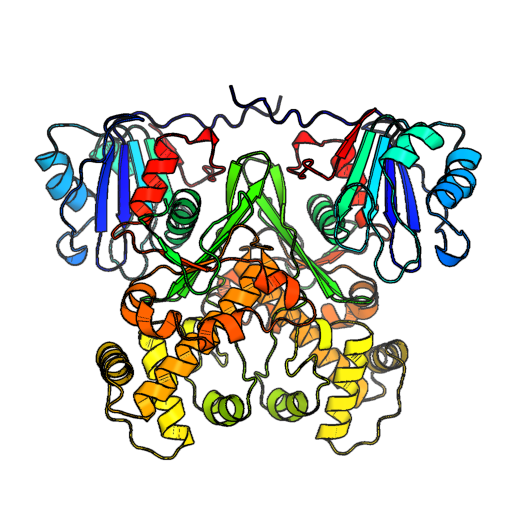M 3433 C CA . ASN B 1 109 ? 4.77 15.18 -4.273 1 89.62 109 ASN B CA 1
ATOM 3434 C C . ASN B 1 109 ? 4.711 15.477 -2.777 1 89.62 109 ASN B C 1
ATOM 3436 O O . ASN B 1 109 ? 5.57 15.031 -2.016 1 89.62 109 ASN B O 1
ATOM 3440 N N . ASP B 1 110 ? 3.662 16.156 -2.426 1 88 110 ASP B N 1
ATOM 3441 C CA . ASP B 1 110 ? 3.508 16.578 -1.041 1 88 110 ASP B CA 1
ATOM 3442 C C . ASP B 1 110 ? 3.514 15.391 -0.089 1 88 110 ASP B C 1
ATOM 3444 O O . ASP B 1 110 ? 4.109 15.453 0.989 1 88 110 ASP B O 1
ATOM 3448 N N . PHE B 1 111 ? 2.93 14.312 -0.45 1 86.12 111 PHE B N 1
ATOM 3449 C CA . PHE B 1 111 ? 2.867 13.219 0.518 1 86.12 111 PHE B CA 1
ATOM 3450 C C . PHE B 1 111 ? 4.113 12.352 0.431 1 86.12 111 PHE B C 1
ATOM 3452 O O . PHE B 1 111 ? 4.387 11.555 1.335 1 86.12 111 PHE B O 1
ATOM 3459 N N . GLU B 1 112 ? 4.84 12.469 -0.622 1 89.94 112 GLU B N 1
ATOM 3460 C CA . GLU B 1 112 ? 6.199 11.93 -0.591 1 89.94 112 GLU B CA 1
ATOM 3461 C C . GLU B 1 112 ? 7.062 12.68 0.418 1 89.94 112 GLU B C 1
ATOM 3463 O O . GLU B 1 112 ? 7.855 12.07 1.138 1 89.94 112 GLU B O 1
ATOM 3468 N N . ALA B 1 113 ? 6.902 13.984 0.399 1 93.06 113 ALA B N 1
ATOM 3469 C CA . ALA B 1 113 ? 7.645 14.797 1.359 1 93.06 113 ALA B CA 1
ATOM 3470 C C . ALA B 1 113 ? 7.246 14.453 2.791 1 93.06 113 ALA B C 1
ATOM 3472 O O . ALA B 1 113 ? 8.094 14.398 3.684 1 93.06 113 ALA B O 1
ATOM 3473 N N . GLN B 1 114 ? 6 14.242 2.996 1 92.12 114 GLN B N 1
ATOM 3474 C CA . GLN B 1 114 ? 5.523 13.828 4.312 1 92.12 114 GLN B CA 1
ATOM 3475 C C . GLN B 1 114 ? 6.102 12.477 4.707 1 92.12 114 GLN B C 1
ATOM 3477 O O . GLN B 1 114 ? 6.426 12.242 5.871 1 92.12 114 GLN B O 1
ATOM 3482 N N . ALA B 1 115 ? 6.121 11.578 3.77 1 93.19 115 ALA B N 1
ATOM 3483 C CA . ALA B 1 115 ? 6.719 10.266 4.035 1 93.19 115 ALA B CA 1
ATOM 3484 C C . ALA B 1 115 ? 8.18 10.406 4.449 1 93.19 115 ALA B C 1
ATOM 3486 O O . ALA B 1 115 ? 8.641 9.727 5.367 1 93.19 115 ALA B O 1
ATOM 3487 N N . LEU B 1 116 ? 8.891 11.289 3.781 1 94.25 116 LEU B N 1
ATOM 3488 C CA . LEU B 1 116 ? 10.281 11.531 4.152 1 94.25 116 LEU B CA 1
ATOM 3489 C C . LEU B 1 116 ? 10.383 12.078 5.57 1 94.25 116 LEU B C 1
ATOM 3491 O O . LEU B 1 116 ? 11.328 11.758 6.301 1 94.25 116 LEU B O 1
ATOM 3495 N N . ALA B 1 117 ? 9.43 12.891 5.914 1 94.19 117 ALA B N 1
ATOM 3496 C CA . ALA B 1 117 ? 9.375 13.391 7.285 1 94.19 117 ALA B CA 1
ATOM 3497 C C . ALA B 1 117 ? 9.25 12.234 8.281 1 94.19 117 ALA B C 1
ATOM 3499 O O . ALA B 1 117 ? 9.945 12.211 9.297 1 94.19 117 ALA B O 1
ATOM 3500 N N . ALA B 1 118 ? 8.406 11.289 7.992 1 94.25 118 ALA B N 1
ATOM 3501 C CA . ALA B 1 118 ? 8.172 10.156 8.883 1 94.25 118 ALA B CA 1
ATOM 3502 C C . ALA B 1 118 ? 9.453 9.359 9.094 1 94.25 118 ALA B C 1
ATOM 3504 O O . ALA B 1 118 ? 9.617 8.695 10.125 1 94.25 118 ALA B O 1
ATOM 3505 N N . ALA B 1 119 ? 10.328 9.383 8.141 1 94.5 119 ALA B N 1
ATOM 3506 C CA . ALA B 1 119 ? 11.602 8.672 8.242 1 94.5 119 ALA B CA 1
ATOM 3507 C C . ALA B 1 119 ? 12.531 9.344 9.25 1 94.5 119 ALA B C 1
ATOM 3509 O O . ALA B 1 119 ? 13.367 8.68 9.867 1 94.5 119 ALA B O 1
ATOM 3510 N N . SER B 1 120 ? 12.336 10.656 9.461 1 90.56 120 SER B N 1
ATOM 3511 C CA . SER B 1 120 ? 13.406 11.398 10.117 1 90.56 120 SER B CA 1
ATOM 3512 C C . SER B 1 120 ? 12.914 12.055 11.398 1 90.56 120 SER B C 1
ATOM 3514 O O . SER B 1 120 ? 13.703 12.625 12.156 1 90.56 120 SER B O 1
ATOM 3516 N N . LEU B 1 121 ? 11.672 11.961 11.672 1 92.44 121 LEU B N 1
ATOM 3517 C CA . LEU B 1 121 ? 11.133 12.641 12.844 1 92.44 121 LEU B CA 1
ATOM 3518 C C . LEU B 1 121 ? 11.734 12.062 14.125 1 92.44 121 LEU B C 1
ATOM 3520 O O . LEU B 1 121 ? 11.672 10.852 14.359 1 92.44 121 LEU B O 1
ATOM 3524 N N . GLY B 1 122 ? 12.305 12.93 14.938 1 91.25 122 GLY B N 1
ATOM 3525 C CA . GLY B 1 122 ? 12.836 12.523 16.234 1 91.25 122 GLY B CA 1
ATOM 3526 C C . GLY B 1 122 ? 11.766 12.383 17.297 1 91.25 122 GLY B C 1
ATOM 3527 O O . GLY B 1 122 ? 10.594 12.664 17.047 1 91.25 122 GLY B O 1
ATOM 3528 N N . ARG B 1 123 ? 12.156 12.062 18.5 1 92.62 123 ARG B N 1
ATOM 3529 C CA . ARG B 1 123 ? 11.25 11.797 19.625 1 92.62 123 ARG B CA 1
ATOM 3530 C C . ARG B 1 123 ? 10.484 13.05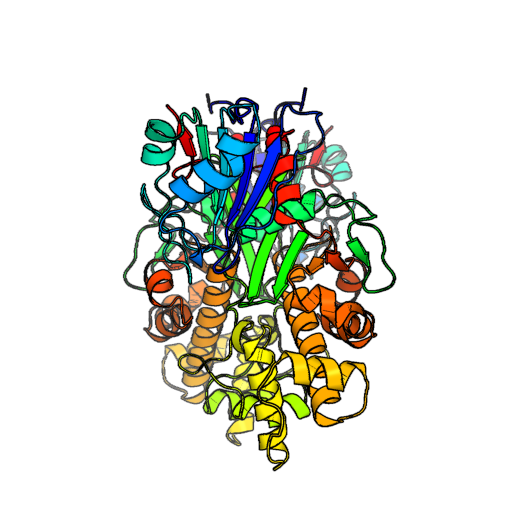5 20.016 1 92.62 123 ARG B C 1
ATOM 3532 O O . ARG B 1 123 ? 9.328 12.969 20.438 1 92.62 123 ARG B O 1
ATOM 3539 N N . ASN B 1 124 ? 11.109 14.156 19.844 1 93.88 124 ASN B N 1
ATOM 3540 C CA . ASN B 1 124 ? 10.492 15.406 20.266 1 93.88 124 ASN B CA 1
ATOM 3541 C C . ASN B 1 124 ? 9.516 15.938 19.219 1 93.88 124 ASN B C 1
ATOM 3543 O O . ASN B 1 124 ? 8.766 16.875 19.484 1 93.88 124 ASN B O 1
ATOM 3547 N N . ASP B 1 125 ? 9.492 15.305 18.125 1 95.25 125 ASP B N 1
ATOM 3548 C CA . ASP B 1 125 ? 8.672 15.797 17.016 1 95.25 125 ASP B CA 1
ATOM 3549 C C . ASP B 1 125 ? 7.488 14.867 16.766 1 95.25 125 ASP B C 1
ATOM 3551 O O . ASP B 1 125 ? 6.828 14.969 15.727 1 95.25 125 ASP B O 1
ATOM 3555 N N . ARG B 1 126 ? 7.281 13.953 17.672 1 95.19 126 ARG B N 1
ATOM 3556 C CA . ARG B 1 126 ? 6.172 13.016 17.531 1 95.19 126 ARG B CA 1
ATOM 3557 C C . ARG B 1 126 ? 5.496 12.766 18.875 1 95.19 126 ARG B C 1
ATOM 3559 O O . ARG B 1 126 ? 6.152 12.789 19.922 1 95.19 126 ARG B O 1
ATOM 3566 N N . GLU B 1 127 ? 4.25 12.625 18.859 1 97.25 127 GLU B N 1
ATOM 3567 C CA . GLU B 1 127 ? 3.434 12.305 20.031 1 97.25 127 GLU B CA 1
ATOM 3568 C C . GLU B 1 127 ? 2.842 10.906 19.922 1 97.25 127 GLU B C 1
ATOM 3570 O O . GLU B 1 127 ? 2.061 10.625 19 1 97.25 127 GLU B O 1
ATOM 3575 N N . PRO B 1 128 ? 3.191 10.008 20.844 1 97.56 128 PRO B N 1
ATOM 3576 C CA . PRO B 1 128 ? 2.695 8.633 20.75 1 97.56 128 PRO B CA 1
ATOM 3577 C C . PRO B 1 128 ? 1.194 8.531 21 1 97.56 128 PRO B C 1
ATOM 3579 O O . PRO B 1 128 ? 0.661 9.242 21.859 1 97.56 128 PRO B O 1
ATOM 3582 N N . ILE B 1 129 ? 0.526 7.746 20.25 1 98.12 129 ILE B N 1
ATOM 3583 C CA . ILE B 1 129 ? -0.851 7.328 20.484 1 98.12 129 ILE B CA 1
ATOM 3584 C C . ILE B 1 129 ? -0.872 5.898 21.016 1 98.12 129 ILE B C 1
ATOM 3586 O O . ILE B 1 129 ? -0.78 4.941 20.234 1 98.12 129 ILE B O 1
ATOM 3590 N N . GLY B 1 130 ? -1.076 5.719 22.25 1 94.38 130 GLY B N 1
ATOM 3591 C CA . GLY B 1 130 ? -0.992 4.406 22.875 1 94.38 130 GLY B CA 1
ATOM 3592 C C . GLY B 1 130 ? 0.3 4.195 23.641 1 94.38 130 GLY B C 1
ATOM 3593 O O . GLY B 1 130 ? 1.055 5.141 23.875 1 94.38 130 GLY B O 1
ATOM 3594 N N . PRO B 1 131 ? 0.594 2.943 23.969 1 91.25 131 PRO B N 1
ATOM 3595 C CA . PRO B 1 131 ? 1.667 2.686 24.938 1 91.25 131 PRO B CA 1
ATOM 3596 C C . PRO B 1 131 ? 3.039 2.574 24.266 1 91.25 131 PRO B C 1
ATOM 3598 O O . PRO B 1 131 ? 4.066 2.684 24.953 1 91.25 131 PRO B O 1
ATOM 3601 N N . LEU B 1 132 ? 3.092 2.34 23.047 1 92.62 132 LEU B N 1
ATOM 3602 C CA . LEU B 1 132 ? 4.371 2.176 22.359 1 92.62 132 LEU B CA 1
ATOM 3603 C C . LEU B 1 132 ? 4.949 3.527 21.953 1 92.62 132 LEU B C 1
ATOM 3605 O O . LEU B 1 132 ? 4.34 4.262 21.172 1 92.62 132 LEU B O 1
ATOM 3609 N N . THR B 1 133 ? 6.168 3.756 22.406 1 93.19 133 THR B N 1
ATOM 3610 C CA . THR B 1 133 ? 6.688 5.109 22.25 1 93.19 133 THR B CA 1
ATOM 3611 C C . THR B 1 133 ? 7.941 5.109 21.375 1 93.19 133 THR B C 1
ATOM 3613 O O . THR B 1 133 ? 8.57 6.156 21.188 1 93.19 133 THR B O 1
ATOM 3616 N N . GLU B 1 134 ? 8.328 3.949 20.891 1 94.31 134 GLU B N 1
ATOM 3617 C CA . GLU B 1 134 ? 9.539 3.871 20.078 1 94.31 134 GLU B CA 1
ATOM 3618 C C . GLU B 1 134 ? 9.258 3.207 18.734 1 94.31 134 GLU B C 1
ATOM 3620 O O . GLU B 1 134 ? 8.352 2.371 18.625 1 94.31 134 GLU B O 1
ATOM 3625 N N . THR B 1 135 ? 10.023 3.637 17.781 1 92 135 THR B N 1
ATOM 3626 C CA . THR B 1 135 ? 9.938 3.043 16.453 1 92 135 THR B CA 1
ATOM 3627 C C . THR B 1 135 ? 11.133 2.131 16.188 1 92 135 THR B C 1
ATOM 3629 O O . THR B 1 135 ? 12.156 2.227 16.875 1 92 135 THR B O 1
ATOM 3632 N N . SER B 1 136 ? 10.922 1.224 15.312 1 90.94 136 SER B N 1
ATOM 3633 C CA . SER B 1 136 ? 12.016 0.409 14.789 1 90.94 136 SER B CA 1
ATOM 3634 C C . SER B 1 136 ? 12.359 0.802 13.352 1 90.94 136 SER B C 1
ATOM 3636 O O . SER B 1 136 ? 11.633 1.577 12.727 1 90.94 136 SER B O 1
ATOM 3638 N N . LEU B 1 137 ? 13.523 0.351 12.906 1 92 137 LEU B N 1
ATOM 3639 C CA . LEU B 1 137 ? 13.922 0.572 11.516 1 92 137 LEU B CA 1
ATOM 3640 C C . LEU B 1 137 ? 13.234 -0.425 10.594 1 92 137 LEU B C 1
ATOM 3642 O O . LEU B 1 137 ? 13.82 -1.443 10.227 1 92 137 LEU B O 1
ATOM 3646 N N . ASN B 1 138 ? 12.031 -0.14 10.336 1 93.94 138 ASN B N 1
ATOM 3647 C CA . ASN B 1 138 ? 11.18 -0.898 9.43 1 93.94 138 ASN B CA 1
ATOM 3648 C C . ASN B 1 138 ? 10.258 0.018 8.625 1 93.94 138 ASN B C 1
ATOM 3650 O O . ASN B 1 138 ? 10.258 1.234 8.828 1 93.94 138 ASN B O 1
ATOM 3654 N N . SER B 1 139 ? 9.531 -0.564 7.754 1 95.81 139 SER B N 1
ATOM 3655 C CA . SER B 1 139 ? 8.641 0.207 6.898 1 95.81 139 SER B CA 1
ATOM 3656 C C . SER B 1 139 ? 7.598 0.96 7.719 1 95.81 139 SER B C 1
ATOM 3658 O O . SER B 1 139 ? 7.234 0.531 8.812 1 95.81 139 SER B O 1
ATOM 3660 N N . ARG B 1 140 ? 7.168 2.088 7.199 1 97.5 140 ARG B N 1
ATOM 3661 C CA . ARG B 1 140 ? 6.254 2.99 7.891 1 97.5 140 ARG B CA 1
ATOM 3662 C C . ARG B 1 140 ? 5.145 3.467 6.965 1 97.5 140 ARG B C 1
ATOM 3664 O O . ARG B 1 140 ? 5.207 3.25 5.75 1 97.5 140 ARG B O 1
ATOM 3671 N N . VAL B 1 141 ? 4.105 4.031 7.57 1 97.19 141 VAL B N 1
ATOM 3672 C CA . VAL B 1 141 ? 3.025 4.672 6.828 1 97.19 141 VAL B CA 1
ATOM 3673 C C . VAL B 1 141 ? 2.705 6.031 7.449 1 97.19 141 VAL B C 1
ATOM 3675 O O . VAL B 1 141 ? 2.914 6.238 8.648 1 97.19 141 VAL B O 1
ATOM 3678 N N . ILE B 1 142 ? 2.334 6.934 6.594 1 96.94 142 ILE B N 1
ATOM 3679 C CA . ILE B 1 142 ? 1.915 8.25 7.059 1 96.94 142 ILE B CA 1
ATOM 3680 C C . ILE B 1 142 ? 0.539 8.586 6.488 1 96.94 142 ILE B C 1
ATOM 3682 O O . ILE B 1 142 ? 0.251 8.281 5.328 1 96.94 142 ILE B O 1
ATOM 3686 N N . LEU B 1 143 ? -0.346 8.992 7.305 1 97.25 143 LEU B N 1
ATOM 3687 C CA . LEU B 1 143 ? -1.656 9.516 6.93 1 97.25 143 LEU B CA 1
ATOM 3688 C C . LEU B 1 143 ? -1.812 10.961 7.383 1 97.25 143 LEU B C 1
ATOM 3690 O O . LEU B 1 143 ? -1.383 11.328 8.477 1 97.25 143 LEU B O 1
ATOM 3694 N N . GLY B 1 144 ? -2.387 11.766 6.543 1 94.62 144 GLY B N 1
ATOM 3695 C CA . GLY B 1 144 ? -2.535 13.172 6.891 1 94.62 144 GLY B CA 1
ATOM 3696 C C . GLY B 1 144 ? -3.902 13.734 6.547 1 94.62 144 GLY B C 1
ATOM 3697 O O . GLY B 1 144 ? -4.102 14.273 5.457 1 94.62 144 GLY B O 1
ATOM 3698 N N . PRO B 1 145 ? -4.867 13.602 7.488 1 94.94 145 PRO B N 1
ATOM 3699 C CA . PRO B 1 145 ? -6.148 14.281 7.27 1 94.94 145 PRO B CA 1
ATOM 3700 C C . PRO B 1 145 ? -6.031 15.797 7.344 1 94.94 145 PRO B C 1
ATOM 3702 O O . PRO B 1 145 ? -5.484 16.328 8.312 1 94.94 145 PRO B O 1
ATOM 3705 N N . GLY B 1 146 ? -6.418 16.516 6.391 1 90.19 146 GLY B N 1
ATOM 3706 C CA . GLY B 1 146 ? -6.477 17.969 6.25 1 90.19 146 GLY B CA 1
ATOM 37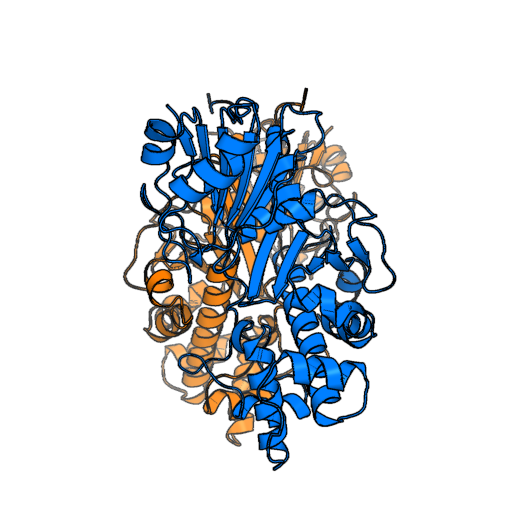07 C C . GLY B 1 146 ? -7.559 18.422 5.293 1 90.19 146 GLY B C 1
ATOM 3708 O O . GLY B 1 146 ? -8.727 18.062 5.449 1 90.19 146 GLY B O 1
ATOM 3709 N N . THR B 1 147 ? -7.062 19.156 4.23 1 85.06 147 THR B N 1
ATOM 3710 C CA . THR B 1 147 ? -8.016 19.469 3.166 1 85.06 147 THR B CA 1
ATOM 3711 C C . THR B 1 147 ? -8.492 18.188 2.486 1 85.06 147 THR B C 1
ATOM 3713 O O . THR B 1 147 ? -9.664 18.062 2.131 1 85.06 147 THR B O 1
ATOM 3716 N N . GLY B 1 148 ? -7.68 17.359 2.287 1 90 148 GLY B N 1
ATOM 3717 C CA . GLY B 1 148 ? -7.941 15.984 1.872 1 90 148 GLY B CA 1
ATOM 3718 C C . GLY B 1 148 ? -7.297 14.953 2.779 1 90 148 GLY B C 1
ATOM 3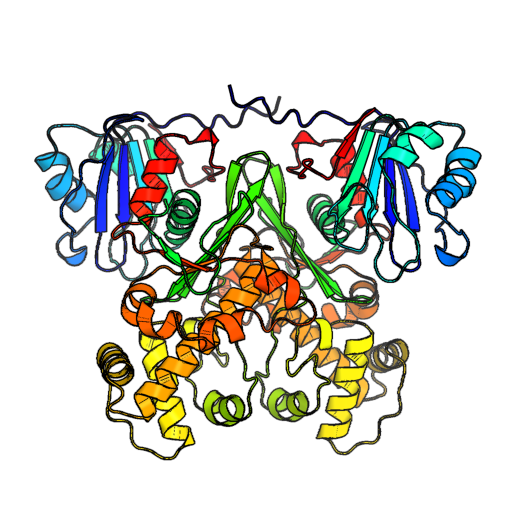719 O O . GLY B 1 148 ? -6.926 15.266 3.914 1 90 148 GLY B O 1
ATOM 3720 N N . LEU B 1 149 ? -7.324 13.766 2.363 1 93.88 149 LEU B N 1
ATOM 3721 C CA . LEU B 1 149 ? -6.641 12.703 3.09 1 93.88 149 LEU B CA 1
ATOM 3722 C C . LEU B 1 149 ? -5.453 12.18 2.291 1 93.88 149 LEU B C 1
ATOM 3724 O O . LEU B 1 149 ? -5.629 11.422 1.33 1 93.88 149 LEU B O 1
ATOM 3728 N N . GLY B 1 150 ? -4.289 12.586 2.672 1 92.44 150 GLY B N 1
ATOM 3729 C CA . GLY B 1 150 ? -3.082 12.047 2.066 1 92.44 150 GLY B CA 1
ATOM 3730 C C . GLY B 1 150 ? -2.596 10.773 2.74 1 92.44 150 GLY B C 1
ATOM 3731 O O . GLY B 1 150 ? -2.693 10.641 3.961 1 92.44 150 GLY B O 1
ATOM 3732 N N . VAL B 1 151 ? -2.158 9.867 1.949 1 94 151 VAL B N 1
ATOM 3733 C CA . VAL B 1 151 ? -1.576 8.625 2.451 1 94 151 VAL B CA 1
ATOM 3734 C C . VAL B 1 151 ? -0.28 8.328 1.704 1 94 151 VAL B C 1
ATOM 3736 O O . VAL B 1 151 ? -0.207 8.484 0.483 1 94 151 VAL B O 1
ATOM 3739 N N . GLY B 1 152 ? 0.748 7.977 2.422 1 93.06 152 GLY B N 1
ATOM 3740 C CA . GLY B 1 152 ? 2.021 7.582 1.841 1 93.06 152 GLY B CA 1
ATOM 3741 C C . GLY B 1 152 ? 2.688 6.441 2.584 1 93.06 152 GLY B C 1
ATOM 3742 O O . GLY B 1 152 ? 2.584 6.344 3.809 1 93.06 152 GLY B O 1
ATOM 3743 N N . GLY B 1 153 ? 3.291 5.582 1.824 1 94.69 153 GLY B N 1
ATOM 3744 C CA . GLY B 1 153 ? 4.105 4.527 2.404 1 94.69 153 GLY B CA 1
ATOM 3745 C C . GLY B 1 153 ? 5.59 4.836 2.381 1 94.69 153 GLY B C 1
ATOM 3746 O O . GLY B 1 153 ? 6.035 5.719 1.644 1 94.69 153 GLY B O 1
ATOM 3747 N N . LEU B 1 154 ? 6.289 4.207 3.26 1 96.12 154 LEU B N 1
ATOM 3748 C CA . LEU B 1 154 ? 7.746 4.25 3.324 1 96.12 154 LEU B CA 1
ATOM 3749 C C . LEU B 1 154 ? 8.328 2.854 3.508 1 96.12 154 LEU B C 1
ATOM 3751 O O . LEU B 1 154 ? 8.25 2.283 4.598 1 96.12 154 LEU B O 1
ATOM 3755 N N . LEU B 1 155 ? 8.922 2.381 2.496 1 95.06 155 LEU B N 1
ATOM 3756 C CA . LEU B 1 155 ? 9.594 1.087 2.566 1 95.06 155 LEU B CA 1
ATOM 3757 C C . LEU B 1 155 ? 11.008 1.233 3.121 1 95.06 155 LEU B C 1
ATOM 3759 O O . LEU B 1 155 ? 11.727 2.16 2.75 1 95.06 155 LEU B O 1
ATOM 3763 N N . TYR B 1 156 ? 11.32 0.434 4.039 1 94.56 156 TYR B N 1
ATOM 3764 C CA . TYR B 1 156 ? 12.695 0.39 4.531 1 94.56 156 TYR B CA 1
ATOM 3765 C C . TYR B 1 156 ? 13.375 -0.917 4.137 1 94.56 156 TYR B C 1
ATOM 3767 O O . TYR B 1 156 ? 12.969 -1.992 4.586 1 94.56 156 TYR B O 1
ATOM 3775 N N . THR B 1 157 ? 14.305 -0.798 3.277 1 90.75 157 THR B N 1
ATOM 3776 C CA . THR B 1 157 ? 15.086 -1.945 2.828 1 90.75 157 THR B CA 1
ATOM 3777 C C . THR B 1 157 ? 16.5 -1.516 2.42 1 90.75 157 THR B C 1
ATOM 3779 O O . THR B 1 157 ? 16.703 -0.372 2.01 1 90.75 157 THR B O 1
ATOM 3782 N N . HIS B 1 158 ? 17.516 -2.352 2.664 1 88.75 158 HIS B N 1
ATOM 3783 C CA . HIS B 1 158 ? 18.906 -2.08 2.342 1 88.75 158 HIS B CA 1
ATOM 3784 C C . HIS B 1 158 ? 19.375 -0.781 2.984 1 88.75 158 HIS B C 1
ATOM 3786 O O . HIS B 1 158 ? 20.016 0.047 2.326 1 88.75 158 HIS B O 1
ATOM 3792 N N . HIS B 1 159 ? 18.906 -0.535 4.133 1 90.81 159 HIS B N 1
ATOM 3793 C CA . HIS B 1 159 ? 19.281 0.619 4.945 1 90.81 159 HIS B CA 1
ATOM 3794 C C . HIS B 1 159 ? 18.906 1.924 4.25 1 90.81 159 HIS B C 1
ATOM 3796 O O . HIS B 1 159 ? 19.609 2.924 4.375 1 90.81 159 HIS B O 1
ATOM 3802 N N . THR B 1 160 ? 17.906 1.844 3.447 1 94.25 160 THR B N 1
ATOM 3803 C CA . THR B 1 160 ? 17.438 2.996 2.691 1 94.25 160 THR B CA 1
ATOM 3804 C C . THR B 1 160 ? 15.914 3.129 2.805 1 94.25 160 THR B C 1
ATOM 3806 O O . THR B 1 160 ? 15.195 2.127 2.795 1 94.25 160 THR B O 1
ATOM 3809 N N . TRP B 1 161 ? 15.484 4.375 2.947 1 95.62 161 TRP B N 1
ATOM 3810 C CA . TRP B 1 161 ? 14.062 4.691 2.949 1 95.62 161 TRP B CA 1
ATOM 3811 C C . TRP B 1 161 ? 13.562 4.957 1.533 1 95.62 161 TRP B C 1
ATOM 3813 O O . TRP B 1 161 ? 14.102 5.809 0.826 1 95.62 161 TRP B O 1
ATOM 3823 N N . PHE B 1 162 ? 12.562 4.23 1.103 1 95.12 162 PHE B N 1
ATOM 3824 C CA . PHE B 1 162 ? 11.953 4.445 -0.203 1 95.12 162 PHE B CA 1
ATOM 3825 C C . PHE B 1 162 ? 10.516 4.938 -0.053 1 95.12 162 PHE B C 1
ATOM 3827 O O . PHE B 1 162 ? 9.625 4.168 0.327 1 95.12 162 PHE B O 1
ATOM 3834 N N . PRO B 1 163 ? 10.273 6.195 -0.35 1 94.56 163 PRO B N 1
ATOM 3835 C CA . PRO B 1 163 ? 8.875 6.648 -0.32 1 94.56 163 PRO B CA 1
ATOM 3836 C C . PRO B 1 163 ? 8.016 5.98 -1.387 1 94.56 163 PRO B C 1
ATOM 3838 O O . PRO B 1 163 ? 8.477 5.758 -2.508 1 94.56 163 PRO B O 1
ATOM 3841 N N . VAL B 1 164 ? 6.867 5.586 -1.016 1 91.62 164 VAL B N 1
ATOM 3842 C CA . VAL B 1 164 ? 5.883 5.016 -1.93 1 91.62 164 VAL B CA 1
ATOM 3843 C C . VAL B 1 164 ? 4.734 6.004 -2.129 1 91.62 164 VAL B C 1
ATOM 3845 O O . VAL B 1 164 ? 3.863 6.133 -1.266 1 91.62 164 VAL B O 1
ATOM 3848 N N . PRO B 1 165 ? 4.797 6.617 -3.295 1 82.88 165 PRO B N 1
ATOM 3849 C CA . PRO B 1 165 ? 3.695 7.547 -3.557 1 82.88 165 PRO B CA 1
ATOM 3850 C C . PRO B 1 165 ? 2.361 6.836 -3.77 1 82.88 165 PRO B C 1
ATOM 3852 O O . PRO B 1 165 ? 2.332 5.695 -4.242 1 82.88 165 PRO B O 1
ATOM 3855 N N . GLY B 1 166 ? 1.347 7.422 -3.354 1 87.44 166 GLY B N 1
ATOM 3856 C CA . GLY B 1 166 ? 0.065 6.789 -3.615 1 87.44 166 GLY B CA 1
ATOM 3857 C C . GLY B 1 166 ? -1.117 7.707 -3.363 1 87.44 166 GLY B C 1
ATOM 3858 O O . GLY B 1 166 ? -0.941 8.898 -3.123 1 87.44 166 GLY B O 1
ATOM 3859 N N . GLU B 1 167 ? -2.27 7.16 -3.609 1 92.88 167 GLU B N 1
ATOM 3860 C CA . GLU B 1 167 ? -3.557 7.812 -3.391 1 92.88 167 GLU B CA 1
ATOM 3861 C C . GLU B 1 167 ? -4.445 6.984 -2.467 1 92.88 167 GLU B C 1
ATOM 3863 O O . GLU B 1 167 ? -5.641 6.828 -2.725 1 92.88 167 GLU B O 1
ATOM 3868 N N . GLY B 1 168 ? -3.799 6.512 -1.423 1 94.75 168 GLY B N 1
ATOM 3869 C CA . GLY B 1 168 ? -4.48 5.621 -0.498 1 94.75 168 GLY B CA 1
ATOM 3870 C C . GLY B 1 168 ? -5.625 6.293 0.24 1 94.75 168 GLY B C 1
ATOM 3871 O O . GLY B 1 168 ? -6.469 5.617 0.833 1 94.75 168 GLY B O 1
ATOM 3872 N N . GLY B 1 169 ? -5.672 7.586 0.206 1 95.88 169 GLY B N 1
ATOM 3873 C CA . GLY B 1 169 ? -6.766 8.305 0.844 1 95.88 169 GLY B CA 1
ATOM 3874 C C . GLY B 1 169 ? -8.102 8.086 0.16 1 95.88 169 GLY B C 1
ATOM 3875 O O . GLY B 1 169 ? -9.148 8.391 0.729 1 95.88 169 GLY B O 1
ATOM 3876 N N . HIS B 1 170 ? -8.055 7.469 -0.981 1 96.88 170 HIS B N 1
ATOM 3877 C CA . HIS B 1 170 ? -9.266 7.328 -1.785 1 96.88 170 HIS B CA 1
ATOM 3878 C C . HIS B 1 170 ? -9.734 5.879 -1.83 1 96.88 170 HIS B C 1
ATOM 3880 O O . HIS B 1 170 ? -10.586 5.52 -2.648 1 96.88 170 HIS B O 1
ATOM 3886 N N . VAL B 1 171 ? -9.234 5.047 -0.962 1 97.75 171 VAL B N 1
ATOM 3887 C CA . VAL B 1 171 ? -9.734 3.68 -0.868 1 97.75 171 VAL B CA 1
ATOM 3888 C C . VAL B 1 171 ? -11.148 3.686 -0.293 1 97.75 171 VAL B C 1
ATOM 3890 O O . VAL B 1 171 ? -11.547 4.641 0.375 1 97.75 171 VAL B O 1
ATOM 3893 N N . ASP B 1 172 ? -11.82 2.617 -0.496 1 97.31 172 ASP B N 1
ATOM 3894 C CA . ASP B 1 172 ? -13.195 2.49 -0.024 1 97.31 172 ASP B CA 1
ATOM 3895 C C . ASP B 1 172 ? -13.242 2.301 1.49 1 97.31 172 ASP B C 1
ATOM 3897 O O . ASP B 1 172 ? -12.344 1.693 2.074 1 97.31 172 ASP B O 1
ATOM 3901 N N . ILE B 1 173 ? -14.234 2.857 2.066 1 97.19 173 ILE B N 1
ATOM 3902 C CA . ILE B 1 173 ? -14.555 2.582 3.463 1 97.19 173 ILE B CA 1
ATOM 3903 C C . ILE B 1 173 ? -16.031 2.262 3.602 1 97.19 173 ILE B C 1
ATOM 3905 O O . ILE B 1 173 ? -16.875 2.891 2.953 1 97.19 173 ILE B O 1
ATOM 3909 N N . GLY B 1 174 ? -16.391 1.216 4.352 1 96.06 174 GLY B N 1
ATOM 3910 C CA . GLY B 1 174 ? -17.766 0.803 4.547 1 96.06 174 GLY B CA 1
ATOM 3911 C C . GLY B 1 174 ? -18.141 0.626 6.008 1 96.06 174 GLY B C 1
ATOM 3912 O O . GLY B 1 174 ? -17.281 0.735 6.887 1 96.06 174 GLY B O 1
ATOM 3913 N N . PRO B 1 175 ? -19.375 0.35 6.238 1 96.75 175 PRO B N 1
ATOM 3914 C CA . PRO B 1 175 ? -19.875 0.185 7.609 1 96.75 175 PRO B CA 1
ATOM 3915 C C . PRO B 1 175 ? -19.359 -1.099 8.266 1 96.75 175 PRO B C 1
ATOM 3917 O O . PRO B 1 175 ? -19.062 -2.072 7.57 1 96.75 175 PRO B O 1
ATOM 3920 N N . ARG B 1 176 ? -19.234 -1.076 9.578 1 95.25 176 ARG B N 1
ATOM 3921 C CA . ARG B 1 176 ? -18.875 -2.275 10.328 1 95.25 176 ARG B CA 1
ATOM 3922 C C . ARG B 1 176 ? -19.844 -2.504 11.484 1 95.25 176 ARG B C 1
ATOM 3924 O O . ARG B 1 176 ? -20.375 -3.602 11.648 1 95.25 176 ARG B O 1
ATOM 3931 N N . SER B 1 177 ? -20.031 -1.454 12.25 1 95.56 177 SER B N 1
ATOM 3932 C CA . SER B 1 177 ? -20.906 -1.561 13.422 1 95.56 177 SER B CA 1
ATOM 3933 C C . SER B 1 177 ? -22.359 -1.332 13.047 1 95.56 177 SER B C 1
ATOM 3935 O O . SER B 1 177 ? -22.672 -0.841 11.961 1 95.56 177 SER B O 1
ATOM 3937 N N . ASP B 1 178 ? -23.234 -1.67 13.977 1 96.06 178 ASP B N 1
ATOM 3938 C CA . ASP B 1 178 ? -24.656 -1.389 13.773 1 96.06 178 ASP B CA 1
ATOM 3939 C C . ASP B 1 178 ? -24.891 0.105 13.562 1 96.06 178 ASP B C 1
ATOM 3941 O O . ASP B 1 178 ? -25.734 0.495 12.75 1 96.06 178 ASP B O 1
ATOM 3945 N N . ARG B 1 179 ? -24.188 0.846 14.289 1 97.94 179 ARG B N 1
ATOM 3946 C CA . ARG B 1 179 ? -24.312 2.293 14.148 1 97.94 179 ARG B CA 1
ATOM 3947 C C . ARG B 1 179 ? -23.859 2.75 12.766 1 97.94 179 ARG B C 1
ATOM 3949 O O . ARG B 1 179 ? -24.484 3.627 12.164 1 97.94 179 ARG B O 1
ATOM 3956 N N . ASP B 1 180 ? -22.797 2.156 12.258 1 97.62 180 ASP B N 1
ATOM 3957 C CA . ASP B 1 180 ? -22.344 2.455 10.898 1 97.62 180 ASP B CA 1
ATOM 3958 C C . ASP B 1 180 ? -23.438 2.205 9.875 1 97.62 180 ASP B C 1
ATOM 3960 O O . ASP B 1 180 ? -23.672 3.023 8.984 1 97.62 180 ASP B O 1
ATOM 3964 N N . TRP B 1 181 ? -24.109 1.127 10.086 1 96.5 181 TRP B N 1
ATOM 3965 C CA . TRP B 1 181 ? -25.141 0.735 9.133 1 96.5 181 TRP B CA 1
ATOM 3966 C C . TRP B 1 181 ? -26.281 1.753 9.109 1 96.5 181 TRP B C 1
ATOM 3968 O O . TRP B 1 181 ? -26.953 1.917 8.086 1 96.5 181 TRP B O 1
ATOM 3978 N N . GLN B 1 182 ? -26.453 2.422 10.195 1 97.81 182 GLN B N 1
ATOM 3979 C CA . GLN B 1 182 ? -27.484 3.451 10.281 1 97.81 182 GLN B CA 1
ATOM 3980 C C . GLN B 1 182 ? -27.016 4.754 9.641 1 97.81 182 GLN B C 1
ATOM 3982 O O . GLN B 1 182 ? -27.812 5.473 9.023 1 97.81 182 GLN B O 1
ATOM 3987 N N . ILE B 1 183 ? -25.766 5.051 9.719 1 98.44 183 ILE B N 1
ATOM 3988 C CA . ILE B 1 183 ? -25.25 6.371 9.398 1 98.44 183 ILE B CA 1
ATOM 3989 C C . ILE B 1 183 ? -24.766 6.402 7.945 1 98.44 183 ILE B C 1
ATOM 3991 O O . ILE B 1 183 ? -24.969 7.398 7.246 1 98.44 183 ILE B O 1
ATOM 3995 N N . PHE B 1 184 ? -24.172 5.348 7.402 1 98.12 184 PHE B N 1
ATOM 3996 C CA . PHE B 1 184 ? -23.406 5.324 6.152 1 98.12 184 PHE B CA 1
ATOM 3997 C C . PHE B 1 184 ? -24.328 5.629 4.969 1 98.12 184 PHE B C 1
ATOM 3999 O O . PHE B 1 184 ? -23.906 6.266 4.004 1 98.12 184 PHE B O 1
ATOM 4006 N N . PRO B 1 185 ? -25.609 5.191 5.027 1 96.75 185 PRO B N 1
ATOM 4007 C CA . PRO B 1 185 ? -26.484 5.523 3.893 1 96.75 185 PRO B CA 1
ATOM 4008 C C . PRO B 1 185 ? -26.641 7.027 3.689 1 96.75 185 PRO B C 1
ATOM 4010 O O . PRO B 1 185 ? -27.031 7.469 2.605 1 96.75 185 PRO B O 1
ATOM 4013 N N . HIS B 1 186 ? -26.312 7.836 4.699 1 97.94 186 HIS B N 1
ATOM 4014 C CA . HIS B 1 186 ? -26.547 9.273 4.656 1 97.94 186 HIS B CA 1
ATOM 4015 C C . HIS B 1 186 ? -25.25 10.023 4.383 1 97.94 186 HIS B C 1
ATOM 4017 O O . HIS B 1 186 ? -25.25 11.25 4.246 1 97.94 186 HIS B O 1
ATOM 4023 N N . ILE B 1 187 ? -24.141 9.328 4.281 1 98 187 ILE B N 1
ATOM 4024 C CA . ILE B 1 187 ? -22.859 9.984 4.055 1 98 187 ILE B CA 1
ATOM 4025 C C . ILE B 1 187 ? -22.766 10.438 2.6 1 98 187 ILE B C 1
ATOM 4027 O O . ILE B 1 187 ? -23.141 9.695 1.686 1 98 187 ILE B O 1
ATOM 4031 N N . GLU B 1 188 ? -22.312 11.648 2.457 1 96.69 188 GLU B N 1
ATOM 4032 C CA . GLU B 1 188 ? -22.109 12.18 1.112 1 96.69 188 GLU B CA 1
ATOM 4033 C C . GLU B 1 188 ? -21.141 11.305 0.322 1 96.69 188 GLU B C 1
ATOM 4035 O O . GLU B 1 188 ? -20.078 10.945 0.823 1 96.69 188 GLU B O 1
ATOM 4040 N N . ARG B 1 189 ? -21.516 11 -0.89 1 95.44 189 ARG B N 1
ATOM 4041 C CA . ARG B 1 189 ? -20.75 10.086 -1.725 1 95.44 189 ARG B CA 1
ATOM 4042 C C . ARG B 1 189 ? -20.031 10.844 -2.838 1 95.44 189 ARG B C 1
ATOM 4044 O O . ARG B 1 189 ? -20.406 11.969 -3.178 1 95.44 189 ARG B O 1
ATOM 4051 N N . ILE B 1 190 ? -19 10.32 -3.318 1 95.12 190 ILE B N 1
ATOM 4052 C CA . ILE B 1 190 ? -18.344 10.766 -4.543 1 95.12 190 ILE B CA 1
ATOM 4053 C C . ILE B 1 190 ? -18.578 9.75 -5.656 1 95.12 190 ILE B C 1
ATOM 4055 O O . ILE B 1 190 ? -18 8.664 -5.645 1 95.12 190 ILE B O 1
ATOM 4059 N N . GLU B 1 191 ? -19.422 10.094 -6.625 1 93.81 191 GLU B N 1
ATOM 4060 C CA . GLU B 1 191 ? -19.859 9.211 -7.707 1 93.81 191 GLU B CA 1
ATOM 4061 C C . GLU B 1 191 ? -20.297 7.852 -7.172 1 93.81 191 GLU B C 1
ATOM 4063 O O . GLU B 1 191 ? -19.844 6.816 -7.664 1 93.81 191 GLU B O 1
ATOM 4068 N N . GLY B 1 192 ? -21.016 7.859 -6.094 1 92.19 192 GLY B N 1
ATOM 4069 C CA . GLY B 1 192 ? -21.688 6.672 -5.59 1 92.19 192 GLY B CA 1
ATOM 4070 C C . GLY B 1 192 ? -20.875 5.934 -4.543 1 92.19 192 GLY B C 1
ATOM 4071 O O . GLY B 1 192 ? -21.375 5.016 -3.889 1 92.19 192 GLY B O 1
ATOM 4072 N N . ARG B 1 193 ? -19.656 6.332 -4.344 1 94.69 193 ARG B N 1
ATOM 4073 C CA . ARG B 1 193 ? -18.844 5.586 -3.393 1 94.69 193 ARG B CA 1
ATOM 4074 C C . ARG B 1 193 ? -18.484 6.449 -2.189 1 94.69 193 ARG B C 1
ATOM 4076 O O . ARG B 1 193 ? -18.609 7.676 -2.232 1 94.69 193 ARG B O 1
ATOM 4083 N N . ILE B 1 194 ? -18.094 5.82 -1.142 1 96.94 194 ILE B N 1
ATOM 4084 C CA . ILE B 1 194 ? -17.547 6.484 0.041 1 96.94 194 ILE B CA 1
ATOM 4085 C C . ILE B 1 194 ? -16.078 6.141 0.202 1 96.94 194 ILE B C 1
ATOM 4087 O O . ILE B 1 194 ? -15.727 5.035 0.625 1 96.94 194 ILE B O 1
ATOM 4091 N N . SER B 1 195 ? -15.25 7.059 -0.163 1 97.25 195 SER B N 1
ATOM 4092 C CA . SER B 1 195 ? -13.82 6.879 0.028 1 97.25 195 SER B CA 1
ATOM 4093 C C . SER B 1 195 ? -13.383 7.336 1.416 1 97.25 195 SER B C 1
ATOM 4095 O O . SER B 1 195 ? -14.133 8.023 2.113 1 97.25 195 SER B O 1
ATOM 4097 N N . GLY B 1 196 ? -12.195 6.914 1.849 1 97.56 196 GLY B N 1
ATOM 4098 C CA . GLY B 1 196 ? -11.648 7.418 3.098 1 97.56 196 GLY B CA 1
ATOM 4099 C C . GLY B 1 196 ? -11.688 8.93 3.199 1 97.56 196 GLY B C 1
ATOM 4100 O O . GLY B 1 196 ? -12.062 9.477 4.234 1 97.56 196 GLY B O 1
ATOM 4101 N N . GLU B 1 197 ? -11.391 9.625 2.104 1 95.81 197 GLU B N 1
ATOM 4102 C CA . GLU B 1 197 ? -11.32 11.078 2.08 1 95.81 197 GLU B CA 1
ATOM 4103 C C . GLU B 1 197 ? -12.711 11.703 2.242 1 95.81 197 GLU B C 1
ATOM 4105 O O . GLU B 1 197 ? -12.836 12.844 2.682 1 95.81 197 GLU B O 1
ATOM 4110 N N . GLN B 1 198 ? -13.789 11.008 1.913 1 97 198 GLN B N 1
ATOM 4111 C CA . GLN B 1 198 ? -15.141 11.531 2.066 1 97 198 GLN B CA 1
ATOM 4112 C C . GLN B 1 198 ? -15.492 11.727 3.539 1 97 198 GLN B C 1
ATOM 4114 O O . GLN B 1 198 ? -16.453 12.422 3.867 1 97 198 GLN B O 1
ATOM 4119 N N . ILE B 1 199 ? -14.703 11.023 4.383 1 98.19 199 ILE B N 1
ATOM 4120 C CA . ILE B 1 199 ? -15 11.102 5.809 1 98.19 199 ILE B CA 1
ATOM 4121 C C . ILE B 1 199 ? -13.82 11.711 6.555 1 98.19 199 ILE B C 1
ATOM 4123 O O . ILE B 1 199 ? -14.008 12.547 7.445 1 98.19 199 ILE B O 1
ATOM 4127 N N . LEU B 1 200 ? -12.602 11.383 6.172 1 98.19 200 LEU B N 1
ATOM 4128 C CA . LEU B 1 200 ? -11.422 11.672 6.984 1 98.19 200 LEU B CA 1
ATOM 4129 C C . LEU B 1 200 ? -10.695 12.898 6.461 1 98.19 200 LEU B C 1
ATOM 4131 O O . LEU B 1 200 ? -9.508 12.828 6.129 1 98.19 200 LEU B O 1
ATOM 4135 N N . CYS B 1 201 ? -11.328 13.977 6.402 1 96.38 201 CYS B N 1
ATOM 4136 C CA . CYS B 1 201 ? -10.797 15.297 6.086 1 96.38 201 CYS B CA 1
ATOM 4137 C C . CYS B 1 201 ? -11.695 16.391 6.645 1 96.38 201 CYS B C 1
ATOM 4139 O O . CYS B 1 201 ? -12.672 16.109 7.332 1 96.38 201 CYS B O 1
ATOM 4141 N N . GLY B 1 202 ? -11.32 17.641 6.449 1 95.38 202 GLY B N 1
ATOM 4142 C CA . GLY B 1 202 ? -12.109 18.734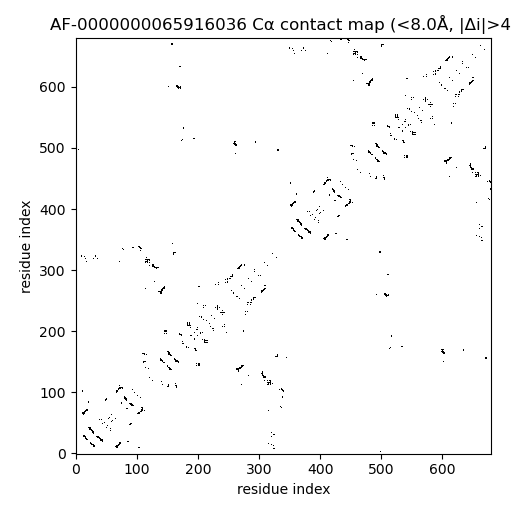 6.984 1 95.38 202 GLY B CA 1
ATOM 4143 C C . GLY B 1 202 ? -13.57 18.688 6.586 1 95.38 202 GLY B C 1
ATOM 4144 O O . GLY B 1 202 ? -14.445 18.578 7.445 1 95.38 202 GLY B O 1
ATOM 4145 N N . ARG B 1 203 ? -13.875 18.703 5.355 1 95.88 203 ARG B N 1
ATOM 4146 C CA . ARG B 1 203 ? -15.242 18.625 4.867 1 95.88 203 ARG B CA 1
ATOM 4147 C C . ARG B 1 203 ? -15.898 17.312 5.281 1 95.88 203 ARG B C 1
ATOM 4149 O O . ARG B 1 203 ? -17.109 17.25 5.469 1 95.88 203 ARG B O 1
ATOM 4156 N N . GLY B 1 204 ? -15.094 16.266 5.445 1 98.19 204 GLY B N 1
ATOM 4157 C CA . GLY B 1 204 ? -15.586 14.961 5.84 1 98.19 204 GLY B CA 1
ATOM 4158 C C . GLY B 1 204 ? -16.172 14.938 7.234 1 98.19 204 GLY B C 1
ATOM 4159 O O . GLY B 1 204 ? -17.094 14.172 7.512 1 98.19 204 GLY B O 1
ATOM 4160 N N . ILE B 1 205 ? -15.625 15.766 8.07 1 98.5 205 ILE B N 1
ATOM 4161 C CA . ILE B 1 205 ? -16.188 15.898 9.414 1 98.5 205 ILE B CA 1
ATOM 4162 C C . ILE B 1 205 ? -17.656 16.328 9.312 1 98.5 205 ILE B C 1
ATOM 4164 O O . ILE B 1 205 ? -18.516 15.797 10.008 1 98.5 205 ILE B O 1
ATOM 4168 N N . LEU B 1 206 ? -17.922 17.219 8.438 1 98.44 206 LEU B N 1
ATOM 4169 C CA . LEU B 1 206 ? -19.281 17.688 8.258 1 98.44 206 LEU B CA 1
ATOM 4170 C C . LEU B 1 206 ? -20.141 16.609 7.586 1 98.44 206 LEU B C 1
ATOM 4172 O O . LEU B 1 206 ? -21.328 16.484 7.891 1 98.44 206 LEU B O 1
ATOM 4176 N N . HIS B 1 207 ? -19.562 15.867 6.602 1 98.56 207 HIS B N 1
ATOM 4177 C CA . HIS B 1 207 ? -20.297 14.758 6.016 1 98.56 207 HIS B CA 1
ATOM 4178 C C . HIS B 1 207 ? -20.781 13.789 7.09 1 98.56 207 HIS B C 1
ATOM 4180 O O . HIS B 1 207 ? -21.938 13.359 7.07 1 98.56 207 HIS B O 1
ATOM 4186 N N . LEU B 1 208 ? -19.906 13.469 7.965 1 98.75 208 LEU B N 1
ATOM 4187 C CA . LEU B 1 208 ? -20.203 12.516 9.023 1 98.75 208 LEU B CA 1
ATOM 4188 C C . LEU B 1 208 ? -21.219 13.094 10.016 1 98.75 208 LEU B C 1
ATOM 4190 O O . LEU B 1 208 ? -22.172 12.414 10.406 1 98.75 208 LEU B O 1
ATOM 4194 N N . TYR B 1 209 ? -20.984 14.352 10.43 1 98.81 209 TYR B N 1
ATOM 4195 C CA . TYR B 1 209 ? -21.875 15.047 11.336 1 98.81 209 TYR B CA 1
ATOM 4196 C C . TYR B 1 209 ? -23.297 15.094 10.773 1 98.81 209 TYR B C 1
ATOM 4198 O O . TYR B 1 209 ? -24.266 14.742 11.461 1 98.81 209 TYR B O 1
ATOM 4206 N N . ASN B 1 210 ? -23.406 15.484 9.586 1 98.75 210 ASN B N 1
ATOM 4207 C CA . ASN B 1 210 ? -24.703 15.586 8.938 1 98.75 210 ASN B CA 1
ATOM 4208 C C . ASN B 1 210 ? -25.375 14.211 8.789 1 98.75 210 ASN B C 1
ATOM 4210 O O . ASN B 1 210 ? -26.594 14.094 8.898 1 98.75 210 ASN B O 1
ATOM 4214 N N . ALA B 1 211 ? -24.578 13.234 8.477 1 98.81 211 ALA B N 1
ATOM 4215 C CA . ALA B 1 211 ? -25.109 11.883 8.336 1 98.81 211 ALA B CA 1
ATOM 4216 C C . ALA B 1 211 ? -25.672 11.375 9.664 1 98.81 211 ALA B C 1
ATOM 4218 O O . ALA B 1 211 ? -26.703 10.711 9.688 1 98.81 211 ALA B O 1
ATOM 4219 N N . ILE B 1 212 ? -24.969 11.648 10.727 1 98.81 212 ILE B N 1
ATOM 4220 C CA . ILE B 1 212 ? -25.438 11.273 12.055 1 98.81 212 ILE B CA 1
ATOM 4221 C C . ILE B 1 212 ? -26.75 11.977 12.352 1 98.81 212 ILE B C 1
ATOM 4223 O O . ILE B 1 212 ? -27.719 11.352 12.812 1 98.81 212 ILE B O 1
ATOM 4227 N N . CYS B 1 213 ? -26.797 13.305 12.109 1 98.81 213 CYS B N 1
ATOM 4228 C CA . CYS B 1 213 ? -28.031 14.062 12.305 1 98.81 213 CYS B CA 1
ATOM 4229 C C . CYS B 1 213 ? -29.172 13.461 11.508 1 98.81 213 CYS B C 1
ATOM 4231 O O . CYS B 1 213 ? -30.281 13.297 12.031 1 98.81 213 CYS B O 1
ATOM 4233 N N . ALA B 1 214 ? -28.922 13.117 10.289 1 98.69 214 ALA B N 1
ATOM 4234 C CA . ALA B 1 214 ? -29.953 12.547 9.414 1 98.69 214 ALA B CA 1
ATOM 4235 C C . ALA B 1 214 ? -30.438 11.203 9.953 1 98.69 214 ALA B C 1
ATOM 4237 O O . ALA B 1 214 ? -31.641 10.938 9.977 1 98.69 214 ALA B O 1
ATOM 4238 N N . ALA B 1 215 ? -29.5 10.375 10.336 1 98.44 215 ALA B N 1
ATOM 4239 C CA . ALA B 1 215 ? -29.844 9.055 10.859 1 98.44 215 ALA B CA 1
ATOM 4240 C C . ALA B 1 215 ? -30.719 9.172 12.102 1 98.44 215 ALA B C 1
ATOM 4242 O O . ALA B 1 215 ? -31.594 8.328 12.336 1 98.44 215 ALA B O 1
ATOM 4243 N N . ASP B 1 216 ? -30.5 10.211 12.844 1 98.38 216 ASP B N 1
ATOM 4244 C CA . ASP B 1 216 ? -31.188 10.352 14.117 1 98.38 216 ASP B CA 1
ATOM 4245 C C . ASP B 1 216 ? -32.375 11.289 13.984 1 98.38 216 ASP B C 1
ATOM 4247 O O . ASP B 1 216 ? -33.125 11.508 14.953 1 98.38 216 ASP B O 1
ATOM 4251 N N . GLY B 1 217 ? -32.562 11.836 12.922 1 98.12 217 GLY B N 1
ATOM 4252 C CA . GLY B 1 217 ? -33.656 12.773 12.711 1 98.12 217 GLY B CA 1
ATOM 4253 C C . GLY B 1 217 ? -33.469 14.094 13.438 1 98.12 217 GLY B C 1
ATOM 4254 O O . GLY B 1 217 ? -34.438 14.664 13.961 1 98.12 217 GLY B O 1
ATOM 4255 N N . ILE B 1 218 ? -32.25 14.5 13.555 1 97.56 218 ILE B N 1
ATOM 4256 C CA . ILE B 1 218 ? -31.891 15.75 14.219 1 97.56 218 ILE B CA 1
ATOM 4257 C C . ILE B 1 218 ? -31.5 16.797 13.172 1 97.56 218 ILE B C 1
ATOM 4259 O O . ILE B 1 218 ? -30.844 16.484 12.18 1 97.56 218 ILE B O 1
ATOM 4263 N N . GLU B 1 219 ? -31.891 18.031 13.344 1 97.62 219 GLU B N 1
ATOM 4264 C CA . GLU B 1 219 ? -31.484 19.125 12.461 1 97.62 219 GLU B CA 1
ATOM 4265 C C . GLU B 1 219 ? -30.047 19.547 12.742 1 97.62 219 GLU B C 1
ATOM 4267 O O . GLU B 1 219 ? -29.703 19.891 13.883 1 97.62 219 GLU B O 1
ATOM 4272 N N . PRO B 1 220 ? -29.234 19.547 11.773 1 97.75 220 PRO B N 1
ATOM 4273 C CA . PRO B 1 220 ? -27.844 19.969 11.992 1 97.75 220 PRO B CA 1
ATOM 4274 C C . PRO B 1 220 ? -27.75 21.453 12.352 1 97.75 220 PRO B C 1
ATOM 4276 O O . PRO B 1 220 ? -28.484 22.281 11.805 1 97.75 220 PRO B O 1
ATOM 4279 N N . VAL B 1 221 ? -26.812 21.75 13.234 1 96.88 221 VAL B N 1
ATOM 4280 C CA . VAL B 1 221 ? -26.641 23.125 13.711 1 96.88 221 VAL B CA 1
ATOM 4281 C C . VAL B 1 221 ? -25.297 23.672 13.266 1 96.88 221 VAL B C 1
ATOM 4283 O O . VAL B 1 221 ? -25.156 24.859 12.953 1 96.88 221 VAL B O 1
ATOM 4286 N N . TRP B 1 222 ? -24.375 22.844 13.156 1 97.75 222 TRP B N 1
ATOM 4287 C CA . TRP B 1 222 ? -23.016 23.281 12.859 1 97.75 222 TRP B CA 1
ATOM 4288 C C . TRP B 1 222 ? -22.703 23.156 11.375 1 97.75 222 TRP B C 1
ATOM 4290 O O . TRP B 1 222 ? -23.109 22.188 10.727 1 97.75 222 TRP B O 1
ATOM 4300 N N . THR B 1 223 ? -21.984 24.188 10.805 1 97.56 223 THR B N 1
ATOM 4301 C CA . THR B 1 223 ? -21.672 24.172 9.383 1 97.56 223 THR B CA 1
ATOM 4302 C C . THR B 1 223 ? -20.172 24.297 9.156 1 97.56 223 THR B C 1
ATOM 4304 O O . THR B 1 223 ? -19.719 24.312 8.008 1 97.56 223 THR B O 1
ATOM 4307 N N . ASP B 1 224 ? -19.406 24.344 10.227 1 97.56 224 ASP B N 1
ATOM 4308 C CA . ASP B 1 224 ? -17.953 24.453 10.188 1 97.56 224 ASP B CA 1
ATOM 4309 C C . ASP B 1 224 ? -17.297 23.281 10.914 1 97.56 224 ASP B C 1
ATOM 4311 O O . ASP B 1 224 ? -17.578 23.031 12.086 1 97.56 224 ASP B O 1
ATOM 4315 N N . PRO B 1 225 ? -16.422 22.641 10.188 1 97.5 225 PRO B N 1
ATOM 4316 C CA . PRO B 1 225 ? -15.75 21.5 10.828 1 97.5 225 PRO B CA 1
ATOM 4317 C C . PRO B 1 225 ? -15.078 21.875 12.141 1 97.5 225 PRO B C 1
ATOM 4319 O O . PRO B 1 225 ? -15.031 21.062 13.07 1 97.5 225 PRO B O 1
ATOM 4322 N N . ALA B 1 226 ? -14.508 23.047 12.203 1 96.56 226 ALA B N 1
ATOM 4323 C CA . ALA B 1 226 ? -13.836 23.516 13.414 1 96.56 226 ALA B CA 1
ATOM 4324 C C . ALA B 1 226 ? -14.805 23.594 14.594 1 96.56 226 ALA B C 1
ATOM 4326 O O . ALA B 1 226 ? -14.438 23.281 15.727 1 96.56 226 ALA B O 1
ATOM 4327 N N . ASP B 1 227 ? -16.016 24 14.328 1 98 227 ASP B N 1
ATOM 4328 C CA . ASP B 1 227 ? -17.031 24.047 15.375 1 98 227 ASP B CA 1
ATOM 4329 C C . ASP B 1 227 ? -17.359 22.641 15.891 1 98 227 ASP B C 1
ATOM 4331 O O . ASP B 1 227 ? -17.422 22.422 17.094 1 98 227 ASP B O 1
ATOM 4335 N N . VAL B 1 228 ? -17.562 21.719 14.961 1 98.56 228 VAL B N 1
ATOM 4336 C CA . VAL B 1 228 ? -17.844 20.344 15.336 1 98.56 228 VAL B CA 1
ATOM 4337 C C . VAL B 1 228 ? -16.734 19.797 16.219 1 98.56 228 VAL B C 1
ATOM 4339 O O . VAL B 1 228 ? -17 19.203 17.266 1 98.56 228 VAL B O 1
ATOM 4342 N N . THR B 1 229 ? -15.5 20.047 15.812 1 98.31 229 THR B N 1
ATOM 4343 C CA . THR B 1 229 ? -14.336 19.547 16.531 1 98.31 229 THR B CA 1
ATOM 4344 C C . THR B 1 229 ? -14.25 20.188 17.922 1 98.31 229 THR B C 1
ATOM 4346 O O . THR B 1 229 ? -14 19.5 18.906 1 98.31 229 THR B O 1
ATOM 4349 N N . GLN B 1 230 ? -14.445 21.469 17.984 1 97.81 230 GLN B N 1
ATOM 4350 C CA . GLN B 1 230 ? -14.336 22.188 19.25 1 97.81 230 GLN B CA 1
ATOM 4351 C C . GLN B 1 230 ? -15.398 21.719 20.25 1 97.81 230 GLN B C 1
ATOM 4353 O O . GLN B 1 230 ? -15.109 21.5 21.422 1 97.81 230 GLN B O 1
ATOM 4358 N N . HIS B 1 231 ? -16.609 21.609 19.828 1 98.25 231 HIS B N 1
ATOM 4359 C CA . HIS B 1 231 ? -17.688 21.172 20.703 1 98.25 231 HIS B CA 1
ATOM 4360 C C . HIS B 1 231 ? -17.5 19.734 21.141 1 98.25 231 HIS B C 1
ATOM 4362 O O . HIS B 1 231 ? -17.859 19.359 22.266 1 98.25 231 HIS B O 1
ATOM 4368 N N . ALA B 1 232 ? -16.938 18.891 20.266 1 98.38 232 ALA B N 1
ATOM 4369 C CA . ALA B 1 232 ? -16.609 17.531 20.656 1 98.38 232 ALA B CA 1
ATOM 4370 C C . ALA B 1 232 ? -15.547 17.5 21.75 1 98.38 232 ALA B C 1
ATOM 4372 O O . ALA B 1 232 ? -15.688 16.781 22.734 1 98.38 232 ALA B O 1
ATOM 4373 N N . LEU B 1 233 ? -14.516 18.281 21.609 1 97.88 233 LEU B N 1
ATOM 4374 C CA . LEU B 1 233 ? -13.414 18.344 22.562 1 97.88 233 LEU B CA 1
ATOM 4375 C C . LEU B 1 233 ? -13.898 18.859 23.906 1 97.88 233 LEU B C 1
ATOM 4377 O O . LEU B 1 233 ? -13.414 18.422 24.953 1 97.88 233 LEU B O 1
ATOM 4381 N N . LYS B 1 234 ? -14.859 19.766 23.859 1 97.44 234 LYS B N 1
ATOM 4382 C CA . LYS B 1 234 ? -15.414 20.328 25.094 1 97.44 234 LYS B CA 1
ATOM 4383 C C . LYS B 1 234 ? -16.438 19.375 25.703 1 97.44 234 LYS B C 1
ATOM 4385 O O . LYS B 1 234 ? -16.797 19.516 26.875 1 97.44 234 LYS B O 1
ATOM 4390 N N . GLY B 1 235 ? -16.953 18.484 24.953 1 97.25 235 GLY B N 1
ATOM 4391 C CA . GLY B 1 235 ? -17.938 17.5 25.422 1 97.25 235 GLY B CA 1
ATOM 4392 C C . GLY B 1 235 ? -19.328 18.078 25.594 1 97.25 235 GLY B C 1
ATOM 4393 O O . GLY B 1 235 ? -20.156 17.484 26.266 1 97.25 235 GLY B O 1
ATOM 4394 N N . ASN B 1 236 ? -19.656 19.156 24.953 1 96.31 236 ASN B N 1
ATOM 4395 C CA . ASN B 1 236 ? -20.906 19.859 25.266 1 96.31 236 ASN B CA 1
ATOM 4396 C C . ASN B 1 236 ? -21.969 19.641 24.203 1 96.31 236 ASN B C 1
ATOM 4398 O O . ASN B 1 236 ? -23.078 20.172 24.297 1 96.31 236 ASN B O 1
ATOM 4402 N N . ASP B 1 237 ? -21.703 19 23.172 1 97.75 237 ASP B N 1
ATOM 4403 C CA . ASP B 1 237 ? -22.656 18.578 22.156 1 97.75 237 ASP B CA 1
ATOM 4404 C C . ASP B 1 237 ? -22.5 17.094 21.844 1 97.75 237 ASP B C 1
ATOM 4406 O O . ASP B 1 237 ? -21.531 16.672 21.219 1 97.75 237 ASP B O 1
ATOM 4410 N N . PRO B 1 238 ? -23.453 16.312 22.219 1 98.06 238 PRO B N 1
ATOM 4411 C CA . PRO B 1 238 ? -23.328 14.867 22.078 1 98.06 238 PRO B CA 1
ATOM 4412 C C . PRO B 1 238 ? -23.156 14.422 20.641 1 98.06 238 PRO B C 1
ATOM 4414 O O . PRO B 1 238 ? -22.484 13.422 20.359 1 98.06 238 PRO B O 1
ATOM 4417 N N . VAL B 1 239 ? -23.797 15.109 19.688 1 98.5 239 VAL B N 1
ATOM 4418 C CA . VAL B 1 239 ? -23.672 14.742 18.281 1 98.5 239 VAL B CA 1
ATOM 4419 C C . VAL B 1 239 ? -22.25 15.023 17.812 1 98.5 239 VAL B C 1
ATOM 4421 O O . VAL B 1 239 ? -21.672 14.234 17.062 1 98.5 239 VAL B O 1
ATOM 4424 N N . CYS B 1 240 ? -21.688 16.141 18.234 1 98.69 240 CYS B N 1
ATOM 4425 C CA . CYS B 1 240 ? -20.297 16.453 17.906 1 98.69 240 CYS B CA 1
ATOM 4426 C C . CYS B 1 240 ? -19.344 15.445 18.516 1 98.69 240 CYS B C 1
ATOM 4428 O O . CYS B 1 240 ? -18.375 15.031 17.875 1 98.69 240 CYS B O 1
ATOM 4430 N N . VAL B 1 241 ? -19.625 15.055 19.75 1 98.62 241 VAL B N 1
ATOM 4431 C CA . VAL B 1 241 ? -18.781 14.062 20.422 1 98.62 241 VAL B CA 1
ATOM 4432 C C . VAL B 1 241 ? -18.828 12.75 19.641 1 98.62 241 VAL B C 1
ATOM 4434 O O . VAL B 1 241 ? -17.781 12.141 19.375 1 98.62 241 VAL B O 1
ATOM 4437 N N . GLU B 1 242 ? -20 12.312 19.25 1 98.75 242 GLU B N 1
ATOM 4438 C CA . GLU B 1 242 ? -20.125 11.086 18.469 1 98.75 242 GLU B CA 1
ATOM 4439 C C . GLU B 1 242 ? -19.422 11.211 17.125 1 98.75 242 GLU B C 1
ATOM 4441 O O . GLU B 1 242 ? -18.766 10.266 16.672 1 98.75 242 GLU B O 1
ATOM 4446 N N . THR B 1 243 ? -19.594 12.359 16.5 1 98.81 243 THR B N 1
ATOM 4447 C CA . THR B 1 243 ? -18.984 12.602 15.203 1 98.81 243 THR B CA 1
ATOM 4448 C C . THR B 1 243 ? -17.469 12.398 15.273 1 98.81 243 THR B C 1
ATOM 4450 O O . THR B 1 243 ? -16.906 11.648 14.477 1 98.81 243 THR B O 1
ATOM 4453 N N . MET B 1 244 ? -16.875 13.008 16.25 1 98.81 244 MET B N 1
ATOM 4454 C CA . MET B 1 244 ? -15.422 12.961 16.328 1 98.81 244 MET B CA 1
ATOM 4455 C C . MET B 1 244 ? -14.945 11.609 16.844 1 98.81 244 MET B C 1
ATOM 4457 O O . MET B 1 244 ? -13.867 11.141 16.469 1 98.81 244 MET B O 1
ATOM 4461 N N . THR B 1 245 ? -15.734 10.961 17.641 1 98.75 245 THR B N 1
ATOM 4462 C CA . THR B 1 245 ? -15.414 9.602 18.047 1 98.75 245 THR B CA 1
ATOM 4463 C C . THR B 1 245 ? -15.383 8.664 16.859 1 98.75 245 THR B C 1
ATOM 4465 O O . THR B 1 245 ? -14.461 7.855 16.719 1 98.75 245 THR B O 1
ATOM 4468 N N . LEU B 1 246 ? -16.359 8.781 16 1 98.81 246 LEU B N 1
ATOM 4469 C CA . LEU B 1 246 ? -16.406 7.957 14.805 1 98.81 246 LEU B CA 1
ATOM 4470 C C . LEU B 1 246 ? -15.289 8.336 13.836 1 98.81 246 LEU B C 1
ATOM 4472 O O . LEU B 1 246 ? -14.695 7.469 13.195 1 98.81 246 LEU B O 1
ATOM 4476 N N . PHE B 1 247 ? -15.031 9.641 13.75 1 98.81 247 PHE B N 1
ATOM 4477 C CA . PHE B 1 247 ? -13.93 10.102 12.914 1 98.81 247 PHE B CA 1
ATOM 4478 C C . PHE B 1 247 ? -12.625 9.43 13.312 1 98.81 247 PHE B C 1
ATOM 4480 O O . PHE B 1 247 ? -11.922 8.875 12.469 1 98.81 247 PHE B O 1
ATOM 4487 N N . VAL B 1 248 ? -12.375 9.414 14.586 1 98.75 248 VAL B N 1
ATOM 4488 C CA . VAL B 1 248 ? -11.156 8.82 15.133 1 98.75 248 VAL B CA 1
ATOM 4489 C C . VAL B 1 248 ? -11.18 7.305 14.93 1 98.75 248 VAL B C 1
ATOM 4491 O O . VAL B 1 248 ? -10.156 6.699 14.617 1 98.75 248 VAL B O 1
ATOM 4494 N N . THR B 1 249 ? -12.289 6.707 15.086 1 98.75 249 THR B N 1
ATOM 4495 C CA . THR B 1 249 ? -12.445 5.277 14.852 1 98.75 249 THR B CA 1
ATOM 4496 C C . THR B 1 249 ? -12.109 4.922 13.406 1 98.75 249 THR B C 1
ATOM 4498 O O . THR B 1 249 ? -11.336 3.994 13.156 1 98.75 249 THR B O 1
ATOM 4501 N N . TYR B 1 250 ? -12.688 5.676 12.484 1 98.69 250 TYR B N 1
ATOM 4502 C CA . TYR B 1 250 ? -12.477 5.402 11.062 1 98.69 250 TYR B CA 1
ATOM 4503 C C . TYR B 1 250 ? -11.031 5.672 10.656 1 98.69 250 TYR B C 1
ATOM 4505 O O . TYR B 1 250 ? -10.484 4.977 9.805 1 98.69 250 TYR B O 1
ATOM 4513 N N . LEU B 1 251 ? -10.453 6.703 11.25 1 98.81 251 LEU B N 1
ATOM 4514 C CA . LEU B 1 251 ? -9.039 6.965 11.008 1 98.81 251 LEU B CA 1
ATOM 4515 C C . LEU B 1 251 ? -8.188 5.793 11.477 1 98.81 251 LEU B C 1
ATOM 4517 O O . LEU B 1 251 ? -7.246 5.391 10.789 1 98.81 251 LEU B O 1
ATOM 4521 N N . GLY B 1 252 ? -8.5 5.266 12.656 1 98.69 252 GLY B N 1
ATOM 4522 C CA . GLY B 1 252 ? -7.82 4.074 13.141 1 98.69 252 GLY B CA 1
ATOM 4523 C C . GLY B 1 252 ? -7.984 2.877 12.227 1 98.69 252 GLY B C 1
ATOM 4524 O O . GLY B 1 252 ? -7.031 2.133 11.984 1 98.69 252 GLY B O 1
ATOM 4525 N N . ARG B 1 253 ? -9.156 2.711 11.711 1 98.5 253 ARG B N 1
ATOM 4526 C CA . ARG B 1 253 ? -9.445 1.603 10.805 1 98.5 253 ARG B CA 1
ATOM 4527 C C . ARG B 1 253 ? -8.586 1.687 9.555 1 98.5 253 ARG B C 1
ATOM 4529 O O . ARG B 1 253 ? -7.945 0.707 9.164 1 98.5 253 ARG B O 1
ATOM 4536 N N . ILE B 1 254 ? -8.57 2.838 8.938 1 98.56 254 ILE B N 1
ATOM 4537 C CA . ILE B 1 254 ? -7.836 3.002 7.688 1 98.56 254 ILE B CA 1
ATOM 4538 C C . ILE B 1 254 ? -6.336 2.922 7.961 1 98.56 254 ILE B C 1
ATOM 4540 O O . ILE B 1 254 ? -5.586 2.324 7.184 1 98.56 254 ILE B O 1
ATOM 4544 N N . ALA B 1 255 ? -5.926 3.537 9.055 1 98.75 255 ALA B N 1
ATOM 4545 C CA . ALA B 1 255 ? -4.52 3.434 9.438 1 98.75 255 ALA B CA 1
ATOM 4546 C C . ALA B 1 255 ? -4.105 1.974 9.609 1 98.75 255 ALA B C 1
ATOM 4548 O O . ALA B 1 255 ? -3.021 1.575 9.18 1 98.75 255 ALA B O 1
ATOM 4549 N N . GLY B 1 256 ? -4.918 1.211 10.258 1 98.62 256 GLY B N 1
ATOM 4550 C CA . GLY B 1 256 ? -4.648 -0.209 10.422 1 98.62 256 GLY B CA 1
ATOM 4551 C C . GLY B 1 256 ? -4.559 -0.953 9.102 1 98.62 256 GLY B C 1
ATOM 4552 O O . GLY B 1 256 ? -3.676 -1.792 8.914 1 98.62 256 GLY B O 1
ATOM 4553 N N . ASP B 1 257 ? -5.48 -0.684 8.227 1 98.56 257 ASP B N 1
ATOM 4554 C CA . ASP B 1 257 ? -5.449 -1.298 6.898 1 98.56 257 ASP B CA 1
ATOM 4555 C C . ASP B 1 257 ? -4.148 -0.97 6.172 1 98.56 257 ASP B C 1
ATOM 4557 O O . ASP B 1 257 ? -3.531 -1.849 5.566 1 98.56 257 ASP B O 1
ATOM 4561 N N . MET B 1 258 ? -3.766 0.28 6.242 1 98.25 258 MET B N 1
ATOM 4562 C CA . MET B 1 258 ? -2.541 0.689 5.562 1 98.25 258 MET B CA 1
ATOM 4563 C C . MET B 1 258 ? -1.318 0.041 6.203 1 98.25 258 MET B C 1
ATOM 4565 O O . MET B 1 258 ? -0.344 -0.272 5.516 1 98.25 258 MET B O 1
ATOM 4569 N N . ALA B 1 259 ? -1.402 -0.096 7.527 1 98.12 259 ALA B N 1
ATOM 4570 C CA . ALA B 1 259 ? -0.314 -0.787 8.211 1 98.12 259 ALA B CA 1
ATOM 4571 C C . ALA B 1 259 ? -0.184 -2.227 7.723 1 98.12 259 ALA B C 1
ATOM 4573 O O . ALA B 1 259 ? 0.928 -2.736 7.566 1 98.12 259 ALA B O 1
ATOM 4574 N N . LEU B 1 260 ? -1.264 -2.883 7.477 1 97.06 260 LEU B N 1
ATOM 4575 C CA . LEU B 1 260 ? -1.258 -4.234 6.93 1 97.06 260 LEU B CA 1
ATOM 4576 C C . LEU B 1 260 ? -0.664 -4.254 5.527 1 97.06 260 LEU B C 1
ATOM 4578 O O . LEU B 1 260 ? 0.157 -5.117 5.203 1 97.06 260 LEU B O 1
ATOM 4582 N N . VAL B 1 261 ? -1.063 -3.32 4.727 1 96.81 261 VAL B N 1
ATOM 4583 C CA . VAL B 1 261 ? -0.675 -3.27 3.322 1 96.81 261 VAL B CA 1
ATOM 4584 C C . VAL B 1 261 ? 0.838 -3.096 3.209 1 96.81 261 VAL B C 1
ATOM 4586 O O . VAL B 1 261 ? 1.481 -3.73 2.371 1 96.81 261 VAL B O 1
ATOM 4589 N N . PHE B 1 262 ? 1.396 -2.309 4.105 1 95.75 262 PHE B N 1
ATOM 4590 C CA . PHE B 1 262 ? 2.814 -1.98 4.012 1 95.75 262 PHE B CA 1
ATOM 4591 C C . PHE B 1 262 ? 3.617 -2.744 5.059 1 95.75 262 PHE B C 1
ATOM 4593 O O . PHE B 1 262 ? 4.836 -2.572 5.16 1 95.75 262 PHE B O 1
ATOM 4600 N N . MET B 1 263 ? 2.91 -3.496 5.879 1 93.31 263 MET B N 1
ATOM 4601 C CA . MET B 1 263 ? 3.555 -4.113 7.035 1 93.31 263 MET B CA 1
ATOM 4602 C C . MET B 1 263 ? 4.387 -3.094 7.805 1 93.31 263 MET B C 1
ATOM 4604 O O . MET B 1 263 ? 5.582 -3.303 8.023 1 93.31 263 MET B O 1
ATOM 4608 N N . ALA B 1 264 ? 3.73 -2.082 8.195 1 96.5 264 ALA B N 1
ATOM 4609 C CA . ALA B 1 264 ? 4.371 -0.887 8.742 1 96.5 264 ALA B CA 1
ATOM 4610 C C . ALA B 1 264 ? 4.84 -1.117 10.172 1 96.5 264 ALA B C 1
ATOM 4612 O O . ALA B 1 264 ? 4.5 -0.346 11.078 1 96.5 264 ALA B O 1
ATOM 4613 N N . ARG B 1 265 ? 5.738 -2.025 10.359 1 94.94 265 ARG B N 1
ATOM 4614 C CA . ARG B 1 265 ? 6.242 -2.365 11.688 1 94.94 265 ARG B CA 1
ATOM 4615 C C . ARG B 1 265 ? 7.055 -1.216 12.273 1 94.94 265 ARG B C 1
ATOM 4617 O O . ARG B 1 265 ? 7.246 -1.141 13.492 1 94.94 265 ARG B O 1
ATOM 4624 N N . GLY B 1 266 ? 7.539 -0.338 11.414 1 96.44 266 GLY B N 1
ATOM 4625 C CA . GLY B 1 266 ? 8.297 0.815 11.875 1 96.44 266 GLY B CA 1
ATOM 4626 C C . GLY B 1 266 ? 7.426 1.903 12.469 1 96.44 266 GLY B C 1
ATOM 4627 O O . GLY B 1 266 ? 7.934 2.861 13.055 1 96.44 266 GLY B O 1
ATOM 4628 N N . GLY B 1 267 ? 6.121 1.761 12.172 1 97.75 267 GLY B N 1
ATOM 4629 C CA . GLY B 1 267 ? 5.203 2.701 12.797 1 97.75 267 GLY B CA 1
ATOM 4630 C C . GLY B 1 267 ? 4.262 3.363 11.805 1 97.75 267 GLY B C 1
ATOM 4631 O O . GLY B 1 267 ? 4.523 3.357 10.594 1 97.75 267 GLY B O 1
ATOM 4632 N N . VAL B 1 268 ? 3.232 3.92 12.398 1 98.44 268 VAL B N 1
ATOM 4633 C CA . VAL B 1 268 ? 2.26 4.715 11.656 1 98.44 268 VAL B CA 1
ATOM 4634 C C . VAL B 1 268 ? 2.248 6.148 12.188 1 98.44 268 VAL B C 1
ATOM 4636 O O . VAL B 1 268 ? 2.16 6.363 13.398 1 98.44 268 VAL B O 1
ATOM 4639 N N . PHE B 1 269 ? 2.342 7.082 11.273 1 97.94 269 PHE B N 1
ATOM 4640 C CA . PHE B 1 269 ? 2.396 8.492 11.625 1 97.94 269 PHE B CA 1
ATOM 4641 C C . PHE B 1 269 ? 1.181 9.234 11.086 1 97.94 269 PHE B C 1
ATOM 4643 O O . PHE B 1 269 ? 0.865 9.141 9.898 1 97.94 269 PHE B O 1
ATOM 4650 N N . LEU B 1 270 ? 0.502 9.898 11.992 1 97.88 270 LEU B N 1
ATOM 4651 C CA . LEU B 1 270 ? -0.579 10.789 11.602 1 97.88 270 LEU B CA 1
ATOM 4652 C C . LEU B 1 270 ? -0.079 12.227 11.484 1 97.88 270 LEU B C 1
ATOM 4654 O O . LEU B 1 270 ? 0.519 12.758 12.43 1 97.88 270 LEU B O 1
ATOM 4658 N N . SER B 1 271 ? -0.253 12.773 10.32 1 94.56 271 SER B N 1
ATOM 4659 C CA . SER B 1 271 ? 0.128 14.156 10.078 1 94.56 271 SER B CA 1
ATOM 4660 C C . SER B 1 271 ? -1.086 15.008 9.719 1 94.56 271 SER B C 1
ATOM 4662 O O . SER B 1 271 ? -2.227 14.594 9.938 1 94.56 271 SER B O 1
ATOM 4664 N N . GLY B 1 272 ? -0.804 16.25 9.328 1 88.62 272 GLY B N 1
ATOM 4665 C CA . GLY B 1 272 ? -1.892 17.125 8.93 1 88.62 272 GLY B CA 1
ATOM 4666 C C . GLY B 1 272 ? -2.455 17.938 10.078 1 88.62 272 GLY B C 1
ATOM 4667 O O . GLY B 1 272 ? -2.373 17.516 11.234 1 88.62 272 GLY B O 1
ATOM 4668 N N . GLY B 1 273 ? -3.135 19.016 9.742 1 88.75 273 GLY B N 1
ATOM 4669 C CA . GLY B 1 273 ? -3.641 19.953 10.719 1 88.75 273 GLY B CA 1
ATOM 4670 C C . GLY B 1 273 ? -4.707 19.375 11.625 1 88.75 273 GLY B C 1
ATOM 4671 O O . GLY B 1 273 ? -4.758 19.672 12.812 1 88.75 273 GLY B O 1
ATOM 4672 N N . ILE B 1 274 ? -5.516 18.5 11.148 1 94.06 274 ILE B N 1
ATOM 4673 C CA . ILE B 1 274 ? -6.602 17.906 11.93 1 94.06 274 ILE B CA 1
ATOM 4674 C C . ILE B 1 274 ? -6.023 17.016 13.016 1 94.06 274 ILE B C 1
ATOM 4676 O O . ILE B 1 274 ? -6.434 17.094 14.18 1 94.06 274 ILE B O 1
ATOM 4680 N N . SER B 1 275 ? -5.082 16.109 12.625 1 96.31 275 SER B N 1
ATOM 4681 C CA . SER B 1 275 ? -4.5 15.172 13.578 1 96.31 275 SER B CA 1
ATOM 4682 C C . SER B 1 275 ? -3.898 15.906 14.773 1 96.31 275 SER B C 1
ATOM 4684 O O . SER B 1 275 ? -4.039 15.469 15.914 1 96.31 275 SER B O 1
ATOM 4686 N N . GLN B 1 276 ? -3.252 17.031 14.523 1 94.81 276 GLN B N 1
ATOM 4687 C CA . GLN B 1 276 ? -2.615 17.797 15.586 1 94.81 276 GLN B CA 1
ATOM 4688 C C . GLN B 1 276 ? -3.656 18.406 16.516 1 94.81 276 GLN B C 1
ATOM 4690 O O . GLN B 1 276 ? -3.463 18.453 17.734 1 94.81 276 GLN B O 1
ATOM 4695 N N . LYS B 1 277 ? -4.711 18.828 15.984 1 95 277 LYS B N 1
ATOM 4696 C CA . LYS B 1 277 ? -5.746 19.531 16.734 1 95 277 LYS B CA 1
ATOM 4697 C C . LYS B 1 277 ? -6.539 18.562 17.609 1 95 277 LYS B C 1
ATOM 4699 O O . LYS B 1 277 ? -7.109 18.953 18.625 1 95 277 LYS B O 1
ATOM 4704 N N . ILE B 1 278 ? -6.566 17.328 17.234 1 97.62 278 ILE B N 1
ATOM 4705 C CA . ILE B 1 278 ? -7.469 16.422 17.938 1 97.62 278 ILE B CA 1
ATOM 4706 C C . ILE B 1 278 ? -6.656 15.367 18.703 1 97.62 278 ILE B C 1
ATOM 4708 O O . ILE B 1 278 ? -7.121 14.242 18.906 1 97.62 278 ILE B O 1
ATOM 4712 N N . ILE B 1 279 ? -5.445 15.602 19.078 1 97.69 279 ILE B N 1
ATOM 4713 C CA . ILE B 1 279 ? -4.547 14.703 19.781 1 97.69 279 ILE B CA 1
ATOM 4714 C C . ILE B 1 279 ? -5.254 14.117 21.016 1 97.69 279 ILE B C 1
ATOM 4716 O O . ILE B 1 279 ? -5.203 12.914 21.25 1 97.69 279 ILE B O 1
ATOM 4720 N N . PRO B 1 280 ? -6.004 14.938 21.812 1 97.62 280 PRO B N 1
ATOM 4721 C CA . PRO B 1 280 ? -6.691 14.359 22.969 1 97.62 280 PRO B CA 1
ATOM 4722 C C . PRO B 1 280 ? -7.664 13.25 22.594 1 97.62 280 PRO B C 1
ATOM 4724 O O . PRO B 1 280 ? -7.812 12.273 23.328 1 97.62 280 PRO B O 1
ATOM 4727 N N . LEU B 1 281 ? -8.32 13.383 21.484 1 97.88 281 LEU B N 1
ATOM 4728 C CA . LEU B 1 281 ? -9.258 12.359 21.031 1 97.88 281 LEU B CA 1
ATOM 4729 C C . LEU B 1 281 ? -8.508 11.141 20.516 1 97.88 281 LEU B C 1
ATOM 4731 O O . LEU B 1 281 ? -8.938 10 20.719 1 97.88 281 LEU B O 1
ATOM 4735 N N . LEU B 1 282 ? -7.371 11.352 19.797 1 98.44 282 LEU B N 1
ATOM 4736 C CA . LEU B 1 282 ? -6.57 10.266 19.25 1 98.44 282 LEU B CA 1
ATOM 4737 C C . LEU B 1 282 ? -5.949 9.422 20.359 1 98.44 282 LEU B C 1
ATOM 4739 O O . LEU B 1 282 ? -5.688 8.234 20.156 1 98.44 282 LEU B O 1
ATOM 4743 N N . LYS B 1 283 ? -5.746 10.023 21.484 1 97.25 283 LYS B N 1
ATOM 4744 C CA . LYS B 1 283 ? -5.141 9.32 22.609 1 97.25 283 LYS B CA 1
ATOM 4745 C C . LYS B 1 283 ? -6.18 8.5 23.359 1 97.25 283 LYS B C 1
ATOM 4747 O O . LYS B 1 283 ? -5.832 7.668 24.203 1 97.25 283 LYS B O 1
ATOM 4752 N N . SER B 1 284 ? -7.414 8.75 23.062 1 95.38 284 SER B N 1
ATOM 4753 C CA . SER B 1 284 ? -8.43 7.863 23.609 1 95.38 284 SER B CA 1
ATOM 4754 C C . SER B 1 284 ? -8.25 6.434 23.109 1 95.38 284 SER B C 1
ATOM 4756 O O . SER B 1 284 ? -7.621 6.207 22.078 1 95.38 284 SER B O 1
ATOM 4758 N N . PRO B 1 285 ? -8.836 5.484 23.781 1 97 285 PRO B N 1
ATOM 4759 C CA . PRO B 1 285 ? -8.641 4.082 23.406 1 97 285 PRO B CA 1
ATOM 4760 C C . PRO B 1 285 ? -9.297 3.736 22.078 1 97 285 PRO B C 1
ATOM 4762 O O . PRO B 1 285 ? -9.008 2.684 21.5 1 97 285 PRO B O 1
ATOM 4765 N N . VAL B 1 286 ? -10.117 4.633 21.609 1 97 286 VAL B N 1
ATOM 4766 C CA . VAL B 1 286 ? -10.938 4.336 20.438 1 97 286 VAL B CA 1
ATOM 4767 C C . VAL B 1 286 ? -10.047 4.18 19.219 1 97 286 VAL B C 1
ATOM 4769 O O . VAL B 1 286 ? -10.266 3.287 18.391 1 97 286 VAL B O 1
ATOM 4772 N N . PHE B 1 287 ? -9.078 5 19.109 1 98.44 287 PHE B N 1
ATOM 4773 C CA . PHE B 1 287 ? -8.203 4.93 17.938 1 98.44 287 PHE B CA 1
ATOM 4774 C C . PHE B 1 287 ? -7.438 3.613 17.922 1 98.44 287 PHE B C 1
ATOM 4776 O O . PHE B 1 287 ? -7.465 2.893 16.922 1 98.44 287 PHE B O 1
ATOM 4783 N N . ARG B 1 288 ? -6.789 3.273 18.969 1 98.5 288 ARG B N 1
ATOM 4784 C CA . ARG B 1 288 ? -5.961 2.074 19.016 1 98.5 288 ARG B CA 1
ATOM 4785 C C . ARG B 1 288 ? -6.809 0.816 18.859 1 98.5 288 ARG B C 1
ATOM 4787 O O . ARG B 1 288 ? -6.391 -0.147 18.219 1 98.5 288 ARG B O 1
ATOM 4794 N N . ALA B 1 289 ? -7.918 0.86 19.484 1 98.31 289 ALA B N 1
ATOM 4795 C CA . ALA B 1 289 ? -8.812 -0.289 19.359 1 98.31 289 ALA B CA 1
ATOM 4796 C C . ALA B 1 289 ? -9.172 -0.557 17.906 1 98.31 289 ALA B C 1
ATOM 4798 O O . ALA B 1 289 ? -9.133 -1.702 17.453 1 98.31 289 ALA B O 1
ATOM 4799 N N . ALA B 1 290 ? -9.523 0.483 17.203 1 98.25 290 ALA B N 1
ATOM 4800 C CA . ALA B 1 290 ? -9.883 0.359 15.789 1 98.25 290 ALA B CA 1
ATOM 4801 C C . ALA B 1 290 ? -8.672 -0.035 14.953 1 98.25 290 ALA B C 1
ATOM 4803 O O . ALA B 1 290 ? -8.781 -0.835 14.016 1 98.25 290 ALA B O 1
ATOM 4804 N N . PHE B 1 291 ? -7.496 0.518 15.297 1 98.69 291 PHE B N 1
ATOM 4805 C CA . PHE B 1 291 ? -6.246 0.237 14.602 1 98.69 291 PHE B CA 1
ATOM 4806 C C . PHE B 1 291 ? -5.879 -1.237 14.727 1 98.69 291 PHE B C 1
ATOM 4808 O O . PHE B 1 291 ? -5.43 -1.854 13.758 1 98.69 291 PHE B O 1
ATOM 4815 N N . GLU B 1 292 ? -6.109 -1.774 15.852 1 98.44 292 GLU B N 1
ATOM 4816 C CA . GLU B 1 292 ? -5.668 -3.127 16.172 1 98.44 292 GLU B CA 1
ATOM 4817 C C . GLU B 1 292 ? -6.695 -4.164 15.727 1 98.44 292 GLU B C 1
ATOM 4819 O O . GLU B 1 292 ? -6.391 -5.359 15.664 1 98.44 292 GLU B O 1
ATOM 4824 N N . ASP B 1 293 ? -7.898 -3.748 15.438 1 98.12 293 ASP B N 1
ATOM 4825 C CA . ASP B 1 293 ? -8.977 -4.645 15.039 1 98.12 293 ASP B CA 1
ATOM 4826 C C . ASP B 1 293 ? -8.773 -5.156 13.617 1 98.12 293 ASP B C 1
ATOM 4828 O O . ASP B 1 293 ? -9.492 -4.75 12.695 1 98.12 293 ASP B O 1
ATOM 4832 N N . LYS B 1 294 ? -7.824 -6.035 13.453 1 98.06 294 LYS B N 1
ATOM 4833 C CA . LYS B 1 294 ? -7.43 -6.566 12.148 1 98.06 294 LYS B CA 1
ATOM 4834 C C . LYS B 1 294 ? -7.238 -8.078 12.211 1 98.06 294 LYS B C 1
ATOM 4836 O O . LYS B 1 294 ? -6.227 -8.602 11.742 1 98.06 294 LYS B O 1
ATOM 4841 N N . ALA B 1 295 ? -8.203 -8.68 12.758 1 96.19 295 ALA B N 1
ATOM 4842 C CA . ALA B 1 295 ? -8.125 -10.141 12.766 1 96.19 295 ALA B CA 1
ATOM 4843 C C . ALA B 1 295 ? -7.844 -10.68 11.367 1 96.19 295 ALA B C 1
ATOM 4845 O O . ALA B 1 295 ? -8.414 -10.195 10.383 1 96.19 295 ALA B O 1
ATOM 4846 N N . PRO B 1 296 ? -7.016 -11.773 11.289 1 93.06 296 PRO B N 1
ATOM 4847 C CA . PRO B 1 296 ? -6.383 -12.555 12.359 1 93.06 296 PRO B CA 1
ATOM 4848 C C . PRO B 1 296 ? -5.039 -11.969 12.797 1 93.06 296 PRO B C 1
ATOM 4850 O O . PRO B 1 296 ? -4.254 -12.648 13.461 1 93.06 296 PRO B O 1
ATOM 4853 N N . HIS B 1 297 ? -4.758 -10.695 12.5 1 94.44 297 HIS B N 1
ATOM 4854 C CA . HIS B 1 297 ? -3.445 -10.117 12.75 1 94.44 297 HIS B CA 1
ATOM 4855 C C . HIS B 1 297 ? -3.484 -9.164 13.945 1 94.44 297 HIS B C 1
ATOM 4857 O O . HIS B 1 297 ? -2.627 -8.289 14.078 1 94.44 297 HIS B O 1
ATOM 4863 N N . THR B 1 298 ? -4.461 -9.281 14.781 1 97.25 298 THR B N 1
ATOM 4864 C CA . THR B 1 298 ? -4.66 -8.359 15.891 1 97.25 298 THR B CA 1
ATOM 4865 C C . THR B 1 298 ? -3.406 -8.273 16.75 1 97.25 298 THR B C 1
ATOM 4867 O O . THR B 1 298 ? -2.977 -7.18 17.125 1 97.25 298 THR B O 1
ATOM 4870 N N . GLU B 1 299 ? -2.787 -9.398 17.078 1 96 299 GLU B N 1
ATOM 4871 C CA . GLU B 1 299 ? -1.624 -9.406 17.953 1 96 299 GLU B CA 1
ATOM 4872 C C . GLU B 1 299 ? -0.436 -8.695 17.312 1 96 299 GLU B C 1
ATOM 4874 O O . GLU B 1 299 ? 0.305 -7.977 17.984 1 96 299 GLU B O 1
ATOM 4879 N N . MET B 1 300 ? -0.265 -8.922 16.094 1 93.5 300 MET B N 1
ATOM 4880 C CA . MET B 1 300 ? 0.803 -8.242 15.367 1 93.5 300 MET B CA 1
ATOM 4881 C C . MET B 1 300 ? 0.572 -6.734 15.359 1 93.5 300 MET B C 1
ATOM 4883 O O . MET B 1 300 ? 1.504 -5.957 15.57 1 93.5 300 MET B O 1
ATOM 4887 N N . MET B 1 301 ? -0.665 -6.293 15.172 1 97.44 301 MET B N 1
ATOM 4888 C CA . MET B 1 301 ? -1.008 -4.875 15.109 1 97.44 301 MET B CA 1
ATOM 4889 C C . MET B 1 301 ? -0.671 -4.172 16.422 1 97.44 301 MET B C 1
ATOM 4891 O O . MET B 1 301 ? -0.27 -3.008 16.422 1 97.44 301 MET B O 1
ATOM 4895 N N . LYS B 1 302 ? -0.772 -4.875 17.484 1 97.69 302 LYS B N 1
ATOM 4896 C CA . LYS B 1 302 ? -0.496 -4.316 18.797 1 97.69 302 LYS B CA 1
ATOM 4897 C C . LYS B 1 302 ? 0.978 -3.947 18.938 1 97.69 302 LYS B C 1
ATOM 4899 O O . LYS B 1 302 ? 1.341 -3.141 19.797 1 97.69 302 LYS B O 1
ATOM 4904 N N . THR B 1 303 ? 1.784 -4.496 18.062 1 97.12 303 THR B N 1
ATOM 4905 C CA . THR B 1 303 ? 3.221 -4.258 18.172 1 97.12 303 THR B CA 1
ATOM 4906 C C . THR B 1 303 ? 3.637 -3.076 17.297 1 97.12 303 THR B C 1
ATOM 4908 O O . THR B 1 303 ? 4.805 -2.684 17.297 1 97.12 303 THR B O 1
ATOM 4911 N N . ILE B 1 304 ? 2.771 -2.492 16.609 1 97.81 304 ILE B N 1
ATOM 4912 C CA . ILE B 1 304 ? 3.08 -1.385 15.711 1 97.81 304 ILE B CA 1
ATOM 4913 C C . ILE B 1 304 ? 2.775 -0.058 16.406 1 97.81 304 ILE B C 1
ATOM 4915 O O . ILE B 1 304 ? 1.625 0.219 16.75 1 97.81 304 ILE B O 1
ATOM 4919 N N . PRO B 1 305 ? 3.746 0.745 16.578 1 98.25 305 PRO B N 1
ATOM 4920 C CA . PRO B 1 305 ? 3.479 2.021 17.234 1 98.25 305 PRO B CA 1
ATOM 4921 C C . PRO B 1 305 ? 2.791 3.033 16.328 1 98.25 305 PRO B C 1
ATOM 4923 O O . PRO B 1 305 ? 2.932 2.959 15.102 1 98.25 305 PRO B O 1
ATOM 4926 N N . THR B 1 306 ? 2.059 3.936 16.906 1 98.56 306 THR B N 1
ATOM 4927 C CA . THR B 1 306 ? 1.373 5.012 16.203 1 98.56 306 THR B CA 1
ATOM 4928 C C . THR B 1 306 ? 1.697 6.363 16.828 1 98.56 306 THR B C 1
ATOM 4930 O O . THR B 1 306 ? 1.821 6.477 18.047 1 98.56 306 THR B O 1
ATOM 4933 N N . PHE B 1 307 ? 1.849 7.395 15.953 1 98.38 307 PHE B N 1
ATOM 4934 C CA . PHE B 1 307 ? 2.254 8.719 16.422 1 98.38 307 PHE B CA 1
ATOM 4935 C C . PHE B 1 307 ? 1.477 9.805 15.695 1 98.38 307 PHE B C 1
ATOM 4937 O O . PHE B 1 307 ? 1 9.602 14.578 1 98.38 307 PHE B O 1
ATOM 4944 N N . VAL B 1 308 ? 1.34 10.922 16.359 1 98.12 308 VAL B N 1
ATOM 4945 C CA . VAL B 1 308 ? 1.023 12.164 15.664 1 98.12 308 VAL B CA 1
ATOM 4946 C C . VAL B 1 308 ? 2.305 12.953 15.414 1 98.12 308 VAL B C 1
ATOM 4948 O O . VAL B 1 308 ? 3.096 13.18 16.328 1 98.12 308 VAL B O 1
ATOM 4951 N N . ALA B 1 309 ? 2.572 13.281 14.148 1 96.38 309 ALA B N 1
ATOM 4952 C CA . ALA B 1 309 ? 3.674 14.188 13.844 1 96.38 309 ALA B CA 1
ATOM 4953 C C . ALA B 1 309 ? 3.365 15.609 14.312 1 96.38 309 ALA B C 1
ATOM 4955 O O . ALA B 1 309 ? 2.443 16.25 13.805 1 96.38 309 ALA B O 1
ATOM 4956 N N . ILE B 1 310 ? 4.137 16.094 15.172 1 95.69 310 ILE B N 1
ATOM 4957 C CA . ILE B 1 310 ? 3.777 17.375 15.75 1 95.69 310 ILE B CA 1
ATOM 4958 C C . ILE B 1 310 ? 4.781 18.438 15.312 1 95.69 310 ILE B C 1
ATOM 4960 O O . ILE B 1 310 ? 4.625 19.625 15.633 1 95.69 310 ILE B O 1
ATOM 4964 N N . HIS B 1 311 ? 5.746 18.078 14.602 1 93.06 311 HIS B N 1
ATOM 4965 C CA . HIS B 1 311 ? 6.625 19.078 14.023 1 93.06 311 HIS B CA 1
ATOM 4966 C C . HIS B 1 311 ? 5.84 20.078 13.18 1 93.06 311 HIS B C 1
ATOM 4968 O O . HIS B 1 311 ? 5.059 19.688 12.312 1 93.06 311 HIS B O 1
ATOM 4974 N N . PRO B 1 312 ? 6.023 21.328 13.383 1 87.88 312 PRO B N 1
ATOM 4975 C CA . PRO B 1 312 ? 5.191 22.344 12.711 1 87.88 312 PRO B CA 1
ATOM 4976 C C . PRO B 1 312 ? 5.422 22.391 11.203 1 87.88 312 PRO B C 1
ATOM 4978 O O . PRO B 1 312 ? 4.543 22.812 10.453 1 87.88 312 PRO B O 1
ATOM 4981 N N . GLN B 1 313 ? 6.574 22 10.789 1 92.69 313 GLN B N 1
ATOM 4982 C CA . GLN B 1 313 ? 6.941 21.984 9.375 1 92.69 313 GLN B CA 1
ATOM 4983 C C . GLN B 1 313 ? 7.594 20.656 9 1 92.69 313 GLN B C 1
ATOM 4985 O O . GLN B 1 313 ? 8.68 20.641 8.422 1 92.69 313 GLN B O 1
ATOM 4990 N N . ALA B 1 314 ? 6.836 19.609 9.18 1 92.38 314 ALA B N 1
ATOM 4991 C CA . ALA B 1 314 ? 7.355 18.25 9.062 1 92.38 314 ALA B CA 1
ATOM 4992 C C . ALA B 1 314 ? 7.859 17.969 7.645 1 92.38 314 ALA B C 1
ATOM 4994 O O . ALA B 1 314 ? 8.906 17.359 7.461 1 92.38 314 ALA B O 1
ATOM 4995 N N . ALA B 1 315 ? 7.102 18.406 6.68 1 93.62 315 ALA B N 1
ATOM 4996 C CA . ALA B 1 315 ? 7.488 18.172 5.293 1 93.62 315 ALA B CA 1
ATOM 4997 C C . ALA B 1 315 ? 8.852 18.781 4.988 1 93.62 315 ALA B C 1
ATOM 4999 O O . ALA B 1 315 ? 9.68 18.156 4.316 1 93.62 315 ALA B O 1
ATOM 5000 N N . LEU B 1 316 ? 9.07 20.016 5.465 1 96.19 316 LEU B N 1
ATOM 5001 C CA . LEU B 1 316 ? 10.352 20.672 5.246 1 96.19 316 LEU B CA 1
ATOM 5002 C C . LEU B 1 316 ? 11.477 19.922 5.961 1 96.19 316 LEU B C 1
ATOM 5004 O O . LEU B 1 316 ? 12.578 19.797 5.43 1 96.19 316 LEU B O 1
ATOM 5008 N N . SER B 1 317 ? 11.148 19.516 7.105 1 95.06 317 SER B N 1
ATOM 5009 C CA . SER B 1 317 ? 12.125 18.719 7.848 1 95.06 317 SER B CA 1
ATOM 5010 C C . SER B 1 317 ? 12.523 17.469 7.082 1 95.06 317 SER B C 1
ATOM 5012 O O . SER B 1 317 ? 13.695 17.094 7.039 1 95.06 317 SER B O 1
ATOM 5014 N N . GLY B 1 318 ? 11.555 16.781 6.547 1 95.44 318 GLY B N 1
ATOM 5015 C CA . GLY B 1 318 ? 11.82 15.602 5.73 1 95.44 318 GLY B CA 1
ATOM 5016 C C . GLY B 1 318 ? 12.664 15.906 4.512 1 95.44 318 GLY B C 1
ATOM 5017 O O . GLY B 1 318 ? 13.609 15.172 4.203 1 95.44 318 GLY B O 1
ATOM 5018 N N . LEU B 1 319 ? 12.336 16.969 3.82 1 96.69 319 LEU B N 1
ATOM 5019 C CA . LEU B 1 319 ? 13.094 17.375 2.646 1 96.69 319 LEU B CA 1
ATOM 5020 C C . LEU B 1 319 ? 14.531 17.734 3.027 1 96.69 319 LEU B C 1
ATOM 5022 O O . LEU B 1 319 ? 15.469 17.422 2.291 1 96.69 319 LEU B O 1
ATOM 5026 N N . ALA B 1 320 ? 14.664 18.391 4.148 1 96.5 320 ALA B N 1
ATOM 5027 C CA . ALA B 1 320 ? 15.984 18.75 4.645 1 96.5 320 ALA B CA 1
ATOM 5028 C C . ALA B 1 320 ? 16.812 17.5 4.93 1 96.5 320 ALA B C 1
ATOM 5030 O O . ALA B 1 320 ? 18 17.453 4.59 1 96.5 320 ALA B O 1
ATOM 5031 N N . ALA B 1 321 ? 16.203 16.562 5.562 1 95.5 321 ALA B N 1
ATOM 5032 C CA . ALA B 1 321 ? 16.891 15.32 5.863 1 95.5 321 ALA B CA 1
ATOM 5033 C C . ALA B 1 321 ? 17.375 14.641 4.586 1 95.5 321 ALA B C 1
ATOM 5035 O O . ALA B 1 321 ? 18.516 14.164 4.52 1 95.5 321 ALA B O 1
ATOM 5036 N N . TYR B 1 322 ? 16.547 14.641 3.631 1 96.25 322 TYR B N 1
ATOM 5037 C CA . TYR B 1 322 ? 16.906 14.078 2.336 1 96.25 322 TYR B CA 1
ATOM 5038 C C . TYR B 1 322 ? 18.078 14.844 1.723 1 96.25 322 TYR B C 1
ATOM 5040 O O . TYR B 1 322 ? 19.047 14.242 1.252 1 96.25 322 TYR B O 1
ATOM 5048 N N . ALA B 1 323 ? 17.969 16.094 1.73 1 96.31 323 ALA B N 1
ATOM 5049 C CA . ALA B 1 323 ? 19.031 16.922 1.159 1 96.31 323 ALA B CA 1
ATOM 5050 C C . ALA B 1 323 ? 20.375 16.656 1.831 1 96.31 323 ALA B C 1
ATOM 5052 O O . ALA B 1 323 ? 21.406 16.656 1.174 1 96.31 323 ALA B O 1
ATOM 5053 N N . ARG B 1 324 ? 20.359 16.438 3.08 1 96.25 324 ARG B N 1
ATOM 5054 C CA . ARG B 1 324 ? 21.578 16.25 3.869 1 96.25 324 ARG B CA 1
ATOM 5055 C C . ARG B 1 324 ? 22.188 14.875 3.615 1 96.25 324 ARG B C 1
ATOM 5057 O O . ARG B 1 324 ? 23.406 14.734 3.568 1 96.25 324 ARG B O 1
ATOM 5064 N N . THR B 1 325 ? 21.375 13.859 3.48 1 94.44 325 THR B N 1
ATOM 5065 C CA . THR B 1 325 ? 21.844 12.492 3.318 1 94.44 325 THR B CA 1
ATOM 5066 C C . THR B 1 325 ? 21.047 11.766 2.242 1 94.44 325 THR B C 1
ATOM 5068 O O . THR B 1 325 ? 20.406 10.758 2.521 1 94.44 325 THR B O 1
ATOM 5071 N N . PRO B 1 326 ? 21.203 12.18 1.06 1 93.69 326 PRO B N 1
ATOM 5072 C CA . PRO B 1 326 ? 20.391 11.625 -0.021 1 93.69 326 PRO B CA 1
ATOM 5073 C C . PRO B 1 326 ? 20.594 10.125 -0.205 1 93.69 326 PRO B C 1
ATOM 5075 O O . PRO B 1 326 ? 19.703 9.414 -0.659 1 93.69 326 PRO B O 1
ATOM 5078 N N . SER B 1 327 ? 21.719 9.57 0.207 1 91.69 327 SER B N 1
ATOM 5079 C CA . SER B 1 327 ? 22.016 8.148 0.051 1 91.69 327 SER B CA 1
ATOM 5080 C C . SER B 1 327 ? 21.125 7.293 0.94 1 91.69 327 SER B C 1
ATOM 5082 O O . SER B 1 327 ? 20.969 6.094 0.705 1 91.69 327 SER B O 1
ATOM 5084 N N . SER B 1 328 ? 20.531 7.926 1.914 1 94.38 328 SER B N 1
ATOM 5085 C CA . SER B 1 328 ? 19.672 7.199 2.846 1 94.38 328 SER B CA 1
ATOM 5086 C C . SER B 1 328 ? 18.234 7.148 2.344 1 94.38 328 SER B C 1
ATOM 5088 O O . SER B 1 328 ? 17.375 6.531 2.975 1 94.38 328 SER B O 1
ATOM 5090 N N . TYR B 1 329 ? 18.047 7.773 1.192 1 94.62 329 TYR B N 1
ATOM 5091 C CA . TYR B 1 329 ? 16.688 7.887 0.668 1 94.62 329 TYR B CA 1
ATOM 5092 C C . TYR B 1 329 ? 16.641 7.516 -0.809 1 94.62 329 TYR B C 1
ATOM 5094 O O . TYR B 1 329 ? 17.516 7.895 -1.58 1 94.62 329 TYR B O 1
ATOM 5102 N N . GLY B 1 330 ? 15.672 6.652 -1.114 1 93.06 330 GLY B N 1
ATOM 5103 C CA . GLY B 1 330 ? 15.469 6.281 -2.506 1 93.06 330 GLY B CA 1
ATOM 5104 C C . GLY B 1 330 ? 14.414 7.113 -3.201 1 93.06 330 GLY B C 1
ATOM 5105 O O . GLY B 1 330 ? 13.438 6.57 -3.734 1 93.06 330 GLY B O 1
ATOM 5106 N N . VAL B 1 331 ? 14.625 8.422 -3.309 1 92.06 331 VAL B N 1
ATOM 5107 C CA . VAL B 1 331 ? 13.703 9.336 -3.965 1 92.06 331 VAL B CA 1
ATOM 5108 C C . VAL B 1 331 ? 13.867 9.242 -5.48 1 92.06 331 VAL B C 1
ATOM 5110 O O . VAL B 1 331 ? 14.992 9.266 -5.992 1 92.06 331 VAL B O 1
ATOM 5113 N N . LYS B 1 332 ? 12.766 9.094 -6.141 1 89.12 332 LYS B N 1
ATOM 5114 C CA . LYS B 1 332 ? 12.773 9.023 -7.598 1 89.12 332 LYS B CA 1
ATOM 5115 C C . LYS B 1 332 ? 13.141 10.375 -8.211 1 89.12 332 LYS B C 1
ATOM 5117 O O . LYS B 1 332 ? 12.617 11.414 -7.793 1 89.12 332 LYS B O 1
ATOM 5122 N N . HIS B 1 333 ? 14.023 10.344 -9.242 1 88.44 333 HIS B N 1
ATOM 5123 C CA . HIS B 1 333 ? 14.469 11.578 -9.883 1 88.44 333 HIS B CA 1
ATOM 5124 C C . HIS B 1 333 ? 13.93 11.688 -11.305 1 88.44 333 HIS B C 1
ATOM 5126 O O . HIS B 1 333 ? 13.758 12.797 -11.82 1 88.44 333 HIS B O 1
ATOM 5132 N N . GLU B 1 334 ? 13.711 10.57 -11.875 1 83.31 334 GLU B N 1
ATOM 5133 C CA . GLU B 1 334 ? 13.312 10.555 -13.273 1 83.31 334 GLU B CA 1
ATOM 5134 C C . GLU B 1 334 ? 12.031 11.344 -13.5 1 83.31 334 GLU B C 1
ATOM 5136 O O . GLU B 1 334 ? 11.008 11.062 -12.883 1 83.31 334 GLU B O 1
ATOM 5141 N N . GLY B 1 335 ? 12.203 12.352 -14.352 1 85.5 335 GLY B N 1
ATOM 5142 C CA . GLY B 1 335 ? 11.047 13.156 -14.695 1 85.5 335 GLY B CA 1
ATOM 5143 C C . GLY B 1 335 ? 10.688 14.172 -13.633 1 85.5 335 GLY B C 1
ATOM 5144 O O . GLY B 1 335 ? 9.656 14.844 -13.727 1 85.5 335 GLY B O 1
ATOM 5145 N N . ARG B 1 336 ? 11.531 14.266 -12.656 1 92.19 336 ARG B N 1
ATOM 5146 C CA . ARG B 1 336 ? 11.188 15.133 -11.539 1 92.19 336 ARG B CA 1
ATOM 5147 C C . ARG B 1 336 ? 12.375 16 -11.133 1 92.19 336 ARG B C 1
ATOM 5149 O O . ARG B 1 336 ? 12.273 16.812 -10.203 1 92.19 336 ARG B O 1
ATOM 5156 N N . ARG B 1 337 ? 13.438 15.82 -11.789 1 93 337 ARG B N 1
ATOM 5157 C CA . ARG B 1 337 ? 14.656 16.562 -11.492 1 93 337 ARG B CA 1
ATOM 5158 C C . ARG B 1 337 ? 15.211 17.234 -12.75 1 93 337 ARG B C 1
ATOM 5160 O O . ARG B 1 337 ? 15.344 16.578 -13.789 1 93 337 ARG B O 1
ATOM 5167 N N . TRP B 1 338 ? 15.461 18.469 -12.656 1 94.88 338 TRP B N 1
ATOM 5168 C CA . TRP B 1 338 ? 15.992 19.266 -13.75 1 94.88 338 TRP B CA 1
ATOM 5169 C C . TRP B 1 338 ? 17.312 19.922 -13.367 1 94.88 338 TRP B C 1
ATOM 5171 O O . TRP B 1 338 ? 17.453 20.469 -12.273 1 94.88 338 TRP B O 1
ATOM 5181 N N . GLN B 1 339 ? 18.25 19.797 -14.203 1 93.81 339 GLN B N 1
ATOM 5182 C CA . GLN B 1 339 ? 19.578 20.344 -13.945 1 93.81 339 GLN B CA 1
ATOM 5183 C C . GLN B 1 339 ? 20 21.297 -15.062 1 93.81 339 GLN B C 1
ATOM 5185 O O . GLN B 1 339 ? 19.562 21.156 -16.203 1 93.81 339 GLN B O 1
ATOM 5190 N N . ARG B 1 340 ? 20.828 22.234 -14.703 1 91.44 340 ARG B N 1
ATOM 5191 C CA . ARG B 1 340 ? 21.375 23.203 -15.664 1 91.44 340 ARG B CA 1
ATOM 5192 C C . ARG B 1 340 ? 22.297 22.5 -16.656 1 91.44 340 ARG B C 1
ATOM 5194 O O . ARG B 1 340 ? 23.109 21.641 -16.281 1 91.44 340 ARG B O 1
#

Radius of gyration: 25.76 Å; Cα contacts (8 Å, |Δi|>4): 1565; chains: 2; bounding box: 65×77×49 Å

Solvent-accessible surface area (backbone atoms only — not comparable to full-atom values): 34201 Å² total; per-residue (Å²): 121,87,69,68,80,72,59,64,75,69,55,61,22,28,32,33,32,40,38,52,42,57,42,30,39,44,36,37,27,66,45,72,80,49,74,66,46,76,53,74,76,37,55,46,84,79,34,86,36,57,67,57,42,45,43,64,66,40,50,71,63,60,86,54,76,46,28,16,36,40,37,22,29,38,51,71,79,77,54,72,58,28,56,36,49,82,28,88,36,57,50,36,58,66,56,44,30,72,73,70,56,29,46,32,36,36,54,44,40,42,44,40,27,40,24,38,15,69,75,61,59,52,78,90,29,42,43,60,41,64,89,44,80,67,70,51,101,39,15,27,37,33,38,26,30,27,90,44,28,43,24,18,33,26,45,51,48,89,82,23,39,29,57,35,52,39,45,42,20,49,25,74,55,49,56,71,50,74,66,33,64,54,24,56,83,53,39,62,55,54,95,74,37,41,30,40,32,48,43,45,17,45,70,7,46,45,29,46,38,46,7,46,22,58,59,68,74,44,82,76,84,73,90,43,46,66,56,37,51,49,36,22,76,69,62,77,33,70,65,30,32,50,35,52,52,50,50,38,27,51,50,16,38,53,51,29,34,51,31,30,38,48,45,16,56,20,15,38,34,32,26,47,67,51,46,61,74,40,42,76,62,46,55,35,67,54,19,56,52,32,27,25,67,39,62,95,43,30,74,63,41,70,68,36,24,32,28,35,47,61,42,92,54,39,40,47,52,10,47,50,50,38,62,48,42,37,76,45,40,55,73,74,46,86,78,30,52,48,70,112,122,83,68,68,78,72,61,63,72,69,56,60,22,30,31,35,31,41,38,51,40,57,41,31,39,44,36,37,28,64,45,71,79,49,72,66,45,76,54,75,77,36,56,46,84,80,36,86,37,57,66,56,41,45,43,64,66,40,50,72,66,60,86,54,79,46,28,16,36,40,36,22,30,38,52,68,86,46,74,70,58,29,57,35,48,82,27,88,35,60,50,38,59,66,56,43,30,72,72,68,54,30,46,34,36,35,54,43,39,42,46,41,25,39,24,39,15,70,74,64,59,51,77,90,30,42,43,58,40,64,89,43,81,64,71,52,100,39,15,28,35,32,38,25,30,27,90,44,28,44,26,18,34,26,44,53,49,89,82,22,39,29,57,36,53,38,45,42,20,50,25,75,54,48,57,71,49,74,65,33,63,56,25,57,85,53,39,61,56,54,94,73,37,41,29,39,32,45,42,47,17,46,69,8,45,44,29,46,39,47,8,47,22,57,60,69,73,44,84,76,83,74,91,43,46,67,56,39,52,51,35,24,75,70,61,78,32,71,66,28,32,50,36,52,50,51,50,38,28,51,50,16,38,53,51,30,32,51,32,29,38,48,45,16,56,18,15,38,36,31,27,46,67,50,46,62,74,39,43,77,62,47,55,35,68,53,18,56,54,32,28,26,68,39,62,97,43,30,73,62,40,69,67,34,26,31,28,36,46,60,44,90,55,39,40,48,51,12,46,49,51,38,63,48,41,37,76,44,40,54,74,74,46,86,79,29,54,48,68,114